Protein AF-0000000074208692 (afdb_homodimer)

Nearest PDB structures (foldseek):
  6hmj-assembly1_B  TM=7.269E-01  e=2.458E-13  Nakamurella multipartita DSM 44233
  6hmj-assembly2_D  TM=7.410E-01  e=3.599E-13  Nakamurella multipartita DSM 44233
  6hmj-assembly1_A  TM=5.366E-01  e=3.431E-14  Nakamurella multipartita DSM 44233
  3h9w-assembly1_A-2  TM=8.729E-01  e=3.778E-08  Marinobacter nauticus VT8
  5j7e-assembly5_E  TM=7.765E-01  e=4.028E-04  Homo sapiens

Radius of gyration: 30.33 Å; Cα contacts (8 Å, |Δi|>4): 843; chains: 2; bounding box: 46×91×66 Å

Structure (mmCIF, N/CA/C/O backbone):
data_AF-0000000074208692-model_v1
#
loop_
_entity.id
_entity.type
_entity.pdbx_description
1 polymer 'ANTAR domain-containing protein'
#
loop_
_atom_site.group_PDB
_atom_site.id
_atom_site.type_symbol
_atom_site.label_atom_id
_atom_site.label_alt_id
_atom_site.label_comp_id
_atom_site.label_asym_id
_atom_site.label_entity_id
_atom_site.label_seq_id
_atom_site.pdbx_PDB_ins_code
_atom_site.Cartn_x
_atom_site.Cartn_y
_atom_site.Cartn_z
_atom_site.occupancy
_atom_site.B_iso_or_equiv
_atom_site.auth_seq_id
_atom_site.auth_comp_id
_atom_site.auth_asym_id
_atom_site.auth_atom_id
_atom_site.pdbx_PDB_model_num
ATOM 1 N N . MET A 1 1 ? -17.688 -12.031 -26.047 1 41.47 1 MET A N 1
ATOM 2 C CA . MET A 1 1 ? -17.359 -13.227 -25.266 1 41.47 1 MET A CA 1
ATOM 3 C C . MET A 1 1 ? -15.945 -13.141 -24.703 1 41.47 1 MET A C 1
ATOM 5 O O . MET A 1 1 ? -15.719 -13.438 -23.531 1 41.47 1 MET A O 1
ATOM 9 N N . GLU A 1 2 ? -14.852 -12.812 -25.594 1 57.53 2 GLU A N 1
ATOM 10 C CA . GLU A 1 2 ? -13.422 -12.562 -25.422 1 57.53 2 GLU A CA 1
ATOM 11 C C . GLU A 1 2 ? -13.172 -11.391 -24.484 1 57.53 2 GLU A C 1
ATOM 13 O O . GLU A 1 2 ? -12.242 -11.422 -23.672 1 57.53 2 GLU A O 1
ATOM 18 N N . SER A 1 3 ? -14.359 -10.883 -24.359 1 72.44 3 SER A N 1
ATOM 19 C CA . SER A 1 3 ? -14.242 -9.562 -23.75 1 72.44 3 SER A CA 1
ATOM 20 C C . SER A 1 3 ? -14.375 -9.648 -22.219 1 72.44 3 SER A C 1
ATOM 22 O O . SER A 1 3 ? -13.68 -8.938 -21.5 1 72.44 3 SER A O 1
ATOM 24 N N . LYS A 1 4 ? -15.109 -10.711 -21.828 1 78.5 4 LYS A N 1
ATOM 25 C CA . LYS A 1 4 ? -15.359 -10.75 -20.391 1 78.5 4 LYS A CA 1
ATOM 26 C C . LYS A 1 4 ? -14.148 -11.297 -19.625 1 78.5 4 LYS A C 1
ATOM 28 O O . LYS A 1 4 ? -13.867 -10.867 -18.516 1 78.5 4 LYS A O 1
ATOM 33 N N . ILE A 1 5 ? -13.508 -12.156 -20.297 1 82.19 5 ILE A N 1
ATOM 34 C CA . ILE A 1 5 ? -12.305 -12.711 -19.688 1 82.19 5 ILE A CA 1
ATOM 35 C C . ILE A 1 5 ? -11.258 -11.609 -19.516 1 82.19 5 ILE A C 1
ATOM 37 O O . ILE A 1 5 ? -10.594 -11.539 -18.484 1 82.19 5 ILE A O 1
ATOM 41 N N . GLU A 1 6 ? -11.219 -10.812 -20.516 1 81.5 6 GLU A N 1
ATOM 42 C CA . GLU A 1 6 ? -10.297 -9.68 -20.438 1 81.5 6 GLU A CA 1
ATOM 43 C C . GLU A 1 6 ? -10.641 -8.75 -19.281 1 81.5 6 GLU A C 1
ATOM 45 O O . GLU A 1 6 ? -9.758 -8.281 -18.562 1 81.5 6 GLU A O 1
ATOM 50 N N . GLU A 1 7 ? -11.867 -8.555 -19.141 1 82.12 7 GLU A N 1
ATOM 51 C CA . GLU A 1 7 ? -12.328 -7.691 -18.062 1 82.12 7 GLU A CA 1
ATOM 52 C C . GLU A 1 7 ? -12.016 -8.297 -16.703 1 82.12 7 GLU A C 1
ATOM 54 O O . GLU A 1 7 ? -11.68 -7.578 -15.758 1 82.12 7 GLU A O 1
ATOM 59 N N . ALA A 1 8 ? -12.094 -9.539 -16.562 1 83.44 8 ALA A N 1
ATOM 60 C CA . ALA A 1 8 ? -11.883 -10.234 -15.297 1 83.44 8 ALA A CA 1
ATOM 61 C C . ALA A 1 8 ? -10.406 -10.234 -14.906 1 83.44 8 ALA A C 1
ATOM 63 O O . ALA A 1 8 ? -10.07 -10.102 -13.734 1 83.44 8 ALA A O 1
ATOM 64 N N . LEU A 1 9 ? -9.609 -10.32 -15.914 1 83.44 9 LEU A N 1
ATOM 65 C CA . LEU A 1 9 ? -8.18 -10.484 -15.664 1 83.44 9 LEU A CA 1
ATOM 66 C C . LEU A 1 9 ? -7.469 -9.133 -15.695 1 83.44 9 LEU A C 1
ATOM 68 O O . LEU A 1 9 ? -6.414 -8.969 -15.078 1 83.44 9 LEU A O 1
ATOM 72 N N . ASP A 1 10 ? -8.125 -8.172 -16.438 1 78.62 10 ASP A N 1
ATOM 73 C CA . ASP A 1 10 ? -7.547 -6.844 -16.594 1 78.62 10 ASP A CA 1
ATOM 74 C C . ASP A 1 10 ? -8.148 -5.863 -15.594 1 78.62 10 ASP A C 1
ATOM 76 O O . ASP A 1 10 ? -8.922 -6.258 -14.719 1 78.62 10 ASP A O 1
ATOM 80 N N . GLY A 1 11 ? -7.754 -4.477 -15.648 1 69.06 11 GLY A N 1
ATOM 81 C CA . GLY A 1 11 ? -8.398 -3.404 -14.914 1 69.06 11 GLY A CA 1
ATOM 82 C C . GLY A 1 11 ? -7.574 -2.898 -13.742 1 69.06 11 GLY A C 1
ATOM 83 O O . GLY A 1 11 ? -7.891 -1.861 -13.156 1 69.06 11 GLY A O 1
ATOM 84 N N . GLY A 1 12 ? -6.547 -3.516 -13.539 1 76.5 12 GLY A N 1
ATOM 85 C CA . GLY A 1 12 ? -5.648 -3.01 -12.508 1 76.5 12 GLY A CA 1
ATOM 86 C C . GLY A 1 12 ? -4.219 -2.861 -12.984 1 76.5 12 GLY A C 1
ATOM 87 O O . GLY A 1 12 ? -3.973 -2.66 -14.18 1 76.5 12 GLY A O 1
ATOM 88 N N . GLU A 1 13 ? -3.42 -2.633 -12.125 1 83.19 13 GLU A N 1
ATOM 89 C CA . GLU A 1 13 ? -2 -2.582 -12.461 1 83.19 13 GLU A CA 1
ATOM 90 C C . GLU A 1 13 ? -1.49 -3.945 -12.922 1 83.19 13 GLU A C 1
ATOM 92 O O . GLU A 1 13 ? -2.033 -4.98 -12.531 1 83.19 13 GLU A O 1
ATOM 97 N N . MET A 1 14 ? -0.61 -3.885 -13.82 1 87.12 14 MET A N 1
ATOM 98 C CA . MET A 1 14 ? 0.033 -5.102 -14.312 1 87.12 14 MET A CA 1
ATOM 99 C C . MET A 1 14 ? 1.479 -5.184 -13.836 1 87.12 14 MET A C 1
ATOM 101 O O . MET A 1 14 ? 2.404 -4.879 -14.594 1 87.12 14 MET A O 1
ATOM 105 N N . PRO A 1 15 ? 1.594 -5.723 -12.672 1 93.25 15 PRO A N 1
ATOM 106 C CA . PRO A 1 15 ? 2.957 -5.773 -12.133 1 93.25 15 PRO A CA 1
ATOM 107 C C . PRO A 1 15 ? 3.836 -6.793 -12.859 1 93.25 15 PRO A C 1
ATOM 109 O O . PRO A 1 15 ? 3.326 -7.773 -13.406 1 93.25 15 PRO A O 1
ATOM 112 N N . PRO A 1 16 ? 5.141 -6.492 -12.914 1 95.12 16 PRO A N 1
ATOM 113 C CA . PRO A 1 16 ? 6.055 -7.523 -13.414 1 95.12 16 PRO A CA 1
ATOM 114 C C . PRO A 1 16 ? 5.914 -8.844 -12.664 1 95.12 16 PRO A C 1
ATOM 116 O O . PRO A 1 16 ? 5.723 -8.852 -11.445 1 95.12 16 PRO A O 1
ATOM 119 N N . VAL A 1 17 ? 5.98 -9.922 -13.391 1 97.38 17 VAL A N 1
ATOM 120 C CA . VAL A 1 17 ? 5.848 -11.25 -12.805 1 97.38 17 VAL A CA 1
ATOM 121 C C . VAL A 1 17 ? 6.891 -12.188 -13.414 1 97.38 17 VAL A C 1
ATOM 123 O O . VAL A 1 17 ? 7.172 -12.117 -14.609 1 97.38 17 VAL A O 1
ATOM 126 N N . GLY A 1 18 ? 7.523 -12.922 -12.586 1 97.56 18 GLY A N 1
ATOM 127 C CA . GLY A 1 18 ? 8.461 -13.953 -13.008 1 97.56 18 GLY A CA 1
ATOM 128 C C . GLY A 1 18 ? 8.156 -15.312 -12.406 1 97.56 18 GLY A C 1
ATOM 129 O O . GLY A 1 18 ? 7.391 -15.422 -11.445 1 97.56 18 GLY A O 1
ATOM 130 N N . ARG A 1 19 ? 8.75 -16.344 -12.992 1 97.38 19 ARG A N 1
ATOM 131 C CA . ARG A 1 19 ? 8.602 -17.719 -12.523 1 97.38 19 ARG A CA 1
ATOM 132 C C . ARG A 1 19 ? 9.867 -18.203 -11.828 1 97.38 19 ARG A C 1
ATOM 134 O O . ARG A 1 19 ? 10.969 -17.75 -12.148 1 97.38 19 ARG A O 1
ATOM 141 N N . TYR A 1 20 ? 9.625 -19.078 -10.914 1 97.12 20 TYR A N 1
ATOM 142 C CA . TYR A 1 20 ? 10.766 -19.719 -10.273 1 97.12 20 TYR A CA 1
ATOM 143 C C . TYR A 1 20 ? 10.516 -21.203 -10.062 1 97.12 20 TYR A C 1
ATOM 145 O O . TYR A 1 20 ? 9.367 -21.656 -10.062 1 97.12 20 TYR A O 1
ATOM 153 N N . ARG A 1 21 ? 11.539 -21.938 -10.016 1 96.31 21 ARG A N 1
ATOM 154 C CA . ARG A 1 21 ? 11.555 -23.344 -9.617 1 96.31 21 ARG A CA 1
ATOM 155 C C . ARG A 1 21 ? 12.688 -23.609 -8.625 1 96.31 21 ARG A C 1
ATOM 157 O O . ARG A 1 21 ? 13.836 -23.234 -8.867 1 96.31 21 ARG A O 1
ATOM 164 N N . LEU A 1 22 ? 12.312 -24.156 -7.496 1 94.5 22 LEU A N 1
ATOM 165 C CA . LEU A 1 22 ? 13.273 -24.453 -6.438 1 94.5 22 LEU A CA 1
ATOM 166 C C . LEU A 1 22 ? 13.375 -25.953 -6.203 1 94.5 22 LEU A C 1
ATOM 168 O O . LEU A 1 22 ? 12.375 -26.594 -5.891 1 94.5 22 LEU A O 1
ATOM 172 N N . ASP A 1 23 ? 14.5 -26.453 -6.422 1 91.56 23 ASP A N 1
ATOM 173 C CA . ASP A 1 23 ? 14.789 -27.828 -6.004 1 91.56 23 ASP A CA 1
ATOM 174 C C . ASP A 1 23 ? 15.102 -27.891 -4.512 1 91.56 23 ASP A C 1
ATOM 176 O O . ASP A 1 23 ? 16.094 -27.312 -4.051 1 91.56 23 ASP A O 1
ATOM 180 N N . LEU A 1 24 ? 14.273 -28.562 -3.748 1 87.56 24 LEU A N 1
ATOM 181 C CA . LEU A 1 24 ? 14.375 -28.547 -2.293 1 87.56 24 LEU A CA 1
ATOM 182 C C . LEU A 1 24 ? 15.57 -29.359 -1.82 1 87.56 24 LEU A C 1
ATOM 184 O O . LEU A 1 24 ? 16.094 -29.125 -0.732 1 87.56 24 LEU A O 1
ATOM 188 N N . LEU A 1 25 ? 15.945 -30.328 -2.646 1 84.5 25 LEU A N 1
ATOM 189 C CA . LEU A 1 25 ? 17.062 -31.172 -2.262 1 84.5 25 LEU A CA 1
ATOM 190 C C . LEU A 1 25 ? 18.391 -30.438 -2.436 1 84.5 25 LEU A C 1
ATOM 192 O O . LEU A 1 25 ? 19.25 -30.469 -1.547 1 84.5 25 LEU A O 1
ATOM 196 N N . THR A 1 26 ? 18.531 -29.75 -3.545 1 86 26 THR A N 1
ATOM 197 C CA . THR A 1 26 ? 19.797 -29.078 -3.84 1 86 26 THR A CA 1
ATOM 198 C C . THR A 1 26 ? 19.734 -27.609 -3.451 1 86 26 THR A C 1
ATOM 200 O O . THR A 1 26 ? 20.75 -26.922 -3.439 1 86 26 THR A O 1
ATOM 203 N N . GLU A 1 27 ? 18.562 -27.047 -3.162 1 87.31 27 GLU A N 1
ATOM 204 C CA . GLU A 1 27 ? 18.312 -25.641 -2.832 1 87.31 27 GLU A CA 1
ATOM 205 C C . GLU A 1 27 ? 18.766 -24.734 -3.965 1 87.31 27 GLU A C 1
ATOM 207 O O . GLU A 1 27 ? 19.312 -23.656 -3.721 1 87.31 27 GLU A O 1
ATOM 212 N N . THR A 1 28 ? 18.672 -25.203 -5.113 1 89.94 28 THR A N 1
ATOM 213 C CA . THR A 1 28 ? 18.984 -24.406 -6.297 1 89.94 28 THR A CA 1
ATOM 214 C C . THR A 1 28 ? 17.703 -23.891 -6.945 1 89.94 28 THR A C 1
ATOM 216 O O . THR A 1 28 ? 16.68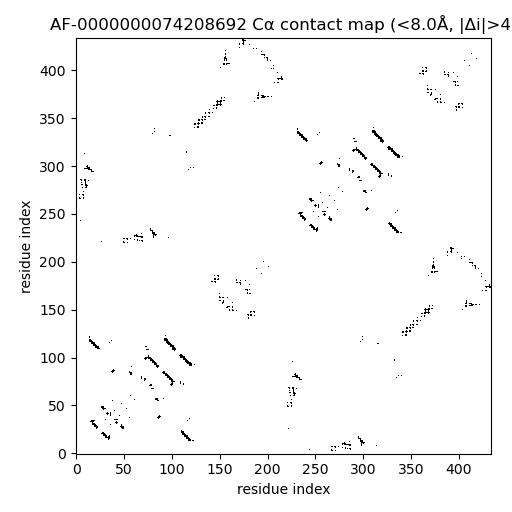8 -24.594 -7 1 89.94 28 THR A O 1
ATOM 219 N N . TRP A 1 29 ? 17.844 -22.672 -7.402 1 95.19 29 TRP A N 1
ATOM 220 C CA . TRP A 1 29 ? 16.703 -21.984 -8 1 95.19 29 TRP A CA 1
ATOM 221 C C . TRP A 1 29 ? 16.891 -21.828 -9.5 1 95.19 29 TRP A C 1
ATOM 223 O O . TRP A 1 29 ? 18.016 -21.625 -9.977 1 95.19 29 TRP A O 1
ATOM 233 N N . SER A 1 30 ? 15.875 -21.984 -10.219 1 96.88 30 SER A N 1
ATOM 234 C CA . SER A 1 30 ? 15.758 -21.5 -11.586 1 96.88 30 SER A CA 1
ATOM 235 C C . SER A 1 30 ? 14.852 -20.266 -11.656 1 96.88 30 SER A C 1
ATOM 237 O O . SER A 1 30 ? 13.742 -20.281 -11.109 1 96.88 30 SER A O 1
ATOM 239 N N . TRP A 1 31 ? 15.375 -19.297 -12.289 1 97.19 31 TRP A N 1
ATOM 240 C CA . TRP A 1 31 ? 14.648 -18.031 -12.398 1 97.19 31 TRP A CA 1
ATOM 241 C C . TRP A 1 31 ? 14.328 -17.719 -13.859 1 97.19 31 TRP A C 1
ATOM 243 O O . TRP A 1 31 ? 15.164 -17.938 -14.742 1 97.19 31 TRP A O 1
ATOM 253 N N . SER A 1 32 ? 13.109 -17.234 -14.07 1 97.06 32 SER A N 1
ATOM 254 C CA . SER A 1 32 ? 12.875 -16.578 -15.352 1 97.06 32 SER A CA 1
ATOM 255 C C . SER A 1 32 ? 13.641 -15.258 -15.438 1 97.06 32 SER A C 1
ATOM 257 O O . SER A 1 32 ? 14.172 -14.773 -14.43 1 97.06 32 SER A O 1
ATOM 259 N N . ARG A 1 33 ? 13.68 -14.688 -16.609 1 96.38 33 ARG A N 1
ATOM 260 C CA . ARG A 1 33 ? 14.375 -13.43 -16.844 1 96.38 33 ARG A CA 1
ATOM 261 C C . ARG A 1 33 ? 13.875 -12.336 -15.898 1 96.38 33 ARG A C 1
ATOM 263 O O . ARG A 1 33 ? 14.664 -11.555 -15.375 1 96.38 33 ARG A O 1
ATOM 270 N N . GLU A 1 34 ? 12.641 -12.336 -15.641 1 96.69 34 GLU A N 1
ATOM 271 C CA . GLU A 1 34 ? 11.992 -11.281 -14.867 1 96.69 34 GLU A CA 1
ATOM 272 C C . GLU A 1 34 ? 12.477 -11.289 -13.414 1 96.69 34 GLU A C 1
ATOM 274 O O . GLU A 1 34 ? 12.594 -10.234 -12.797 1 96.69 34 GLU A O 1
ATOM 279 N N . VAL A 1 35 ? 12.727 -12.492 -12.867 1 97.62 35 VAL A N 1
ATOM 280 C CA . VAL A 1 35 ? 13.141 -12.578 -11.469 1 97.62 35 VAL A CA 1
ATOM 281 C C . VAL A 1 35 ? 14.547 -12 -11.312 1 97.62 35 VAL A C 1
ATOM 283 O O . VAL A 1 35 ? 14.844 -11.328 -10.32 1 97.62 35 VAL A O 1
ATOM 286 N N . TYR A 1 36 ? 15.367 -12.227 -12.328 1 97.5 36 TYR A N 1
ATOM 287 C CA . TYR A 1 36 ? 16.688 -11.586 -12.32 1 97.5 36 TYR A CA 1
ATOM 288 C C . TYR A 1 36 ? 16.547 -10.07 -12.273 1 97.5 36 TYR A C 1
ATOM 290 O O . TYR A 1 36 ? 17.156 -9.414 -11.414 1 97.5 36 TYR A O 1
ATOM 298 N N . VAL A 1 37 ? 15.773 -9.57 -13.086 1 97.25 37 VAL A N 1
ATOM 299 C CA . VAL A 1 37 ? 15.602 -8.133 -13.25 1 97.25 37 VAL A CA 1
ATOM 300 C C . VAL A 1 37 ? 15.039 -7.531 -11.961 1 97.25 37 VAL A C 1
ATOM 302 O O . VAL A 1 37 ? 15.477 -6.461 -11.531 1 97.25 37 VAL A O 1
ATOM 305 N N . MET A 1 38 ? 14.117 -8.203 -11.312 1 97.12 38 MET A N 1
ATOM 306 C CA . MET A 1 38 ? 13.516 -7.738 -10.062 1 97.12 38 MET A CA 1
ATOM 307 C C . MET A 1 38 ? 14.578 -7.566 -8.984 1 97.12 38 MET A C 1
ATOM 309 O O . MET A 1 38 ? 14.445 -6.703 -8.117 1 97.12 38 MET A O 1
ATOM 313 N N . HIS A 1 39 ? 15.555 -8.391 -8.992 1 97.25 39 HIS A N 1
ATOM 314 C CA . HIS A 1 39 ? 16.594 -8.344 -7.965 1 97.25 39 HIS A CA 1
ATOM 315 C C . HIS A 1 39 ? 17.75 -7.453 -8.391 1 97.25 39 HIS A C 1
ATOM 317 O O . HIS A 1 39 ? 18.719 -7.301 -7.652 1 97.25 39 HIS A O 1
ATOM 323 N N . GLY A 1 40 ? 17.641 -6.922 -9.688 1 96.88 40 GLY A N 1
ATOM 324 C CA . GLY A 1 40 ? 18.641 -5.977 -10.172 1 96.88 40 GLY A CA 1
ATOM 325 C C . GLY A 1 40 ? 19.75 -6.629 -10.969 1 96.88 40 GLY A C 1
ATOM 326 O O . GLY A 1 40 ? 20.812 -6.039 -11.164 1 96.88 40 GLY A O 1
ATOM 327 N N . PHE A 1 41 ? 19.531 -7.852 -11.406 1 97 41 PHE A N 1
ATOM 328 C CA . PHE A 1 41 ? 20.531 -8.578 -12.164 1 97 41 PHE A CA 1
ATOM 329 C C . PHE A 1 41 ? 20.156 -8.648 -13.641 1 97 41 PHE A C 1
ATOM 331 O O . PHE A 1 41 ? 18.969 -8.633 -13.977 1 97 41 PHE A O 1
ATOM 338 N N . GLU A 1 42 ? 21.125 -8.766 -14.477 1 96.5 42 GLU A N 1
ATOM 339 C CA . GLU A 1 42 ? 20.875 -9.234 -15.836 1 96.5 42 GLU A CA 1
ATOM 340 C C . GLU A 1 42 ? 20.578 -10.727 -15.859 1 96.5 42 GLU A C 1
ATOM 342 O O . GLU A 1 42 ? 21.125 -11.492 -15.055 1 96.5 42 GLU A O 1
ATOM 347 N N . PRO A 1 43 ? 19.766 -11.125 -16.828 1 96.19 43 PRO A N 1
ATOM 348 C CA . PRO A 1 43 ? 19.484 -12.555 -16.906 1 96.19 43 PRO A CA 1
ATOM 349 C C . PRO A 1 43 ? 20.734 -13.406 -17.047 1 96.19 43 PRO A C 1
ATOM 351 O O . PRO A 1 43 ? 21.578 -13.156 -17.922 1 96.19 43 PRO A O 1
ATOM 354 N N . GLY A 1 44 ? 20.891 -14.289 -16.188 1 95.06 44 GLY A N 1
ATOM 355 C CA . GLY A 1 44 ? 22.016 -15.211 -16.25 1 95.06 44 GLY A CA 1
ATOM 356 C C . GLY A 1 44 ? 23.266 -14.68 -15.562 1 95.06 44 GLY A C 1
ATOM 357 O O . GLY A 1 44 ? 24.281 -15.367 -15.5 1 95.06 44 GLY A O 1
ATOM 358 N N . GLU A 1 45 ? 23.203 -13.594 -14.977 1 95.69 45 GLU A N 1
ATOM 359 C CA . GLU A 1 45 ? 24.359 -12.93 -14.375 1 95.69 45 GLU A CA 1
ATOM 360 C C . GLU A 1 45 ? 24.812 -13.664 -13.109 1 95.69 45 GLU A C 1
ATOM 362 O O . GLU A 1 45 ? 26 -13.68 -12.789 1 95.69 45 GLU A O 1
ATOM 367 N N . VAL A 1 46 ? 23.891 -14.273 -12.398 1 95.25 46 VAL A N 1
ATOM 368 C CA . VAL A 1 46 ? 24.203 -14.977 -11.156 1 95.25 46 VAL A CA 1
ATOM 369 C C . VAL A 1 46 ? 23.531 -16.344 -11.148 1 95.25 46 VAL A C 1
ATOM 371 O O . VAL A 1 46 ? 22.609 -16.594 -11.938 1 95.25 46 VAL A O 1
ATOM 374 N N . VAL A 1 47 ? 24.031 -17.188 -10.289 1 94.69 47 VAL A N 1
ATOM 375 C CA . VAL A 1 47 ? 23.344 -18.453 -10.008 1 94.69 47 VAL A CA 1
ATOM 376 C C . VAL A 1 47 ? 22.391 -18.281 -8.836 1 94.69 47 VAL A C 1
ATOM 378 O O . VAL A 1 47 ? 22.828 -18.016 -7.707 1 94.69 47 VAL A O 1
ATOM 381 N N . PRO A 1 48 ? 21.125 -18.344 -9.086 1 94.88 48 PRO A N 1
ATOM 382 C CA . PRO A 1 48 ? 20.172 -18.156 -7.988 1 94.88 48 PRO A CA 1
ATOM 383 C C . PRO A 1 48 ? 20.281 -19.266 -6.93 1 94.88 48 PRO A C 1
ATOM 385 O O . PRO A 1 48 ? 20.297 -20.453 -7.262 1 94.88 48 PRO A O 1
ATOM 388 N N . THR A 1 49 ? 20.375 -18.828 -5.633 1 92.75 49 THR A N 1
ATOM 389 C CA . THR A 1 49 ? 20.391 -19.719 -4.477 1 92.75 49 THR A CA 1
ATOM 390 C C . THR A 1 49 ? 19.484 -19.172 -3.365 1 92.75 49 THR A C 1
ATOM 392 O O . THR A 1 49 ? 19.078 -18.016 -3.406 1 92.75 49 THR A O 1
ATOM 395 N N . THR A 1 50 ? 19.234 -20.094 -2.422 1 91 50 THR A N 1
ATOM 396 C CA . THR A 1 50 ? 18.469 -19.641 -1.257 1 91 50 THR A CA 1
ATOM 397 C C . THR A 1 50 ? 19.234 -18.562 -0.498 1 91 50 THR A C 1
ATOM 399 O O . THR A 1 50 ? 18.625 -17.594 -0.029 1 91 50 THR A O 1
ATOM 402 N N . GLY A 1 51 ? 20.453 -18.75 -0.346 1 89.62 51 GLY A N 1
ATOM 403 C CA . GLY A 1 51 ? 21.281 -17.719 0.288 1 89.62 51 GLY A CA 1
ATOM 404 C C . GLY A 1 51 ? 21.188 -16.375 -0.394 1 89.62 51 GLY A C 1
ATOM 405 O O . GLY A 1 51 ? 21.094 -15.336 0.273 1 89.62 51 GLY A O 1
ATOM 406 N N . LEU A 1 52 ? 21.219 -16.344 -1.702 1 92.12 52 LEU A N 1
ATOM 407 C CA . LEU A 1 52 ? 21.094 -15.102 -2.463 1 92.12 52 LEU A CA 1
ATOM 408 C C . LEU A 1 52 ? 19.75 -14.438 -2.207 1 92.12 52 LEU A C 1
ATOM 410 O O . LEU A 1 52 ? 19.672 -13.219 -2.039 1 92.12 52 LEU A O 1
ATOM 414 N N . MET A 1 53 ? 18.734 -15.266 -2.189 1 92.38 53 MET A N 1
ATOM 415 C CA . MET A 1 53 ? 17.391 -14.758 -1.899 1 92.38 53 MET A CA 1
ATOM 416 C C . MET A 1 53 ? 17.359 -14.078 -0.535 1 92.38 53 MET A C 1
ATOM 418 O O . MET A 1 53 ? 16.828 -12.977 -0.402 1 92.38 53 MET A O 1
ATOM 422 N N . VAL A 1 54 ? 17.938 -14.703 0.428 1 90.88 54 VAL A N 1
ATOM 423 C CA . VAL A 1 54 ? 17.922 -14.195 1.797 1 90.88 54 VAL A CA 1
ATOM 424 C C . VAL A 1 54 ? 18.75 -12.914 1.882 1 90.88 54 VAL A C 1
ATOM 426 O O . VAL A 1 54 ? 18.375 -11.969 2.582 1 90.88 54 VAL A O 1
ATOM 429 N N . SER A 1 55 ? 19.781 -12.82 1.204 1 93.06 55 SER A N 1
ATOM 430 C CA . SER A 1 55 ? 20.688 -11.672 1.257 1 93.06 55 SER A CA 1
ATOM 431 C C . SER A 1 55 ? 20 -10.414 0.739 1 93.06 55 SER A C 1
ATOM 433 O O . SER A 1 55 ? 20.391 -9.297 1.087 1 93.06 55 SER A O 1
ATOM 435 N N . HIS A 1 56 ? 19.016 -10.562 -0.1 1 94.75 56 HIS A N 1
ATOM 436 C CA . HIS A 1 56 ? 18.312 -9.414 -0.668 1 94.75 56 HIS A CA 1
ATOM 437 C C . HIS A 1 56 ? 17.109 -9.039 0.175 1 94.75 56 HIS A C 1
ATOM 439 O O . HIS A 1 56 ? 16.484 -8 -0.054 1 94.75 56 HIS A O 1
ATOM 445 N N . LYS A 1 57 ? 16.75 -9.875 1.149 1 93.56 57 LYS A N 1
ATOM 446 C CA . LYS A 1 57 ? 15.602 -9.562 1.998 1 93.56 57 LYS A CA 1
ATOM 447 C C . LYS A 1 57 ? 15.852 -8.289 2.807 1 93.56 57 LYS A C 1
ATOM 449 O O . LYS A 1 57 ? 16.953 -8.07 3.301 1 93.56 57 LYS A O 1
ATOM 454 N N . HIS A 1 58 ? 14.852 -7.469 2.928 1 92 58 HIS A N 1
ATOM 455 C CA . HIS A 1 58 ? 14.961 -6.281 3.766 1 92 58 HIS A CA 1
ATOM 456 C C . HIS A 1 58 ? 15.266 -6.652 5.215 1 92 58 HIS A C 1
ATOM 458 O O . HIS A 1 58 ? 14.648 -7.574 5.762 1 92 58 HIS A O 1
ATOM 464 N N . PRO A 1 59 ? 16.094 -5.934 5.863 1 89.12 59 PRO A N 1
ATOM 465 C CA . PRO A 1 59 ? 16.5 -6.273 7.23 1 89.12 59 PRO A CA 1
ATOM 466 C C . PRO A 1 59 ? 15.32 -6.352 8.195 1 89.12 59 PRO A C 1
ATOM 468 O O . PRO A 1 59 ? 15.297 -7.211 9.086 1 89.12 59 PRO A O 1
ATOM 471 N N . ASP A 1 60 ? 14.305 -5.559 8.047 1 82.38 60 ASP A N 1
ATOM 472 C CA . ASP A 1 60 ? 13.156 -5.516 8.945 1 82.38 60 ASP A CA 1
ATOM 473 C C . ASP A 1 60 ? 12.242 -6.719 8.719 1 82.38 60 ASP A C 1
ATOM 475 O O . ASP A 1 60 ? 11.328 -6.965 9.508 1 82.38 60 ASP A O 1
ATOM 479 N N . ASP A 1 61 ? 12.461 -7.477 7.645 1 84.69 61 ASP A N 1
ATOM 480 C CA . ASP A 1 61 ? 11.586 -8.594 7.312 1 84.69 61 ASP A CA 1
ATOM 481 C C . ASP A 1 61 ? 12.266 -9.93 7.582 1 84.69 61 ASP A C 1
ATOM 483 O O . ASP A 1 61 ? 11.734 -10.992 7.242 1 84.69 61 ASP A O 1
ATOM 487 N N . LEU A 1 62 ? 13.477 -10 8.148 1 80.5 62 LEU A N 1
ATOM 488 C CA . LEU A 1 62 ? 14.227 -11.219 8.422 1 80.5 62 LEU A CA 1
ATOM 489 C C . LEU A 1 62 ? 13.672 -11.93 9.656 1 80.5 62 LEU A C 1
ATOM 491 O O . LEU A 1 62 ? 13.875 -13.133 9.828 1 80.5 62 LEU A O 1
ATOM 495 N N . GLY A 1 63 ? 12.914 -11.367 10.477 1 64.31 63 GLY A N 1
ATOM 496 C CA . GLY A 1 63 ? 12.578 -11.867 11.797 1 64.31 63 GLY A CA 1
ATOM 497 C C . GLY A 1 63 ? 11.531 -12.961 11.781 1 64.31 63 GLY A C 1
ATOM 498 O O . GLY A 1 63 ? 11.719 -14.023 12.375 1 64.31 63 GLY A O 1
ATOM 499 N N . ASN A 1 64 ? 10.406 -12.812 11.422 1 60.31 64 ASN A N 1
ATOM 500 C CA . ASN A 1 64 ? 9.281 -13.672 11.773 1 60.31 64 ASN A CA 1
ATOM 501 C C . ASN A 1 64 ? 9.25 -14.93 10.906 1 60.31 64 ASN A C 1
ATOM 503 O O . ASN A 1 64 ? 8.469 -15.008 9.953 1 60.31 64 ASN A O 1
ATOM 507 N N . ILE A 1 65 ? 10.266 -15.828 11.281 1 65.38 65 ILE A N 1
ATOM 508 C CA . ILE A 1 65 ? 10.266 -17.109 10.578 1 65.38 65 ILE A CA 1
ATOM 509 C C . ILE A 1 65 ? 9.578 -18.172 11.43 1 65.38 65 ILE A C 1
ATOM 511 O O . ILE A 1 65 ? 10.023 -18.469 12.547 1 65.38 65 ILE A O 1
ATOM 515 N N . ASP A 1 66 ? 8.32 -18.5 11.156 1 66.25 66 ASP A N 1
ATOM 516 C CA . ASP A 1 66 ? 7.641 -19.516 11.945 1 66.25 66 ASP A CA 1
ATOM 517 C C . ASP A 1 66 ? 7.539 -20.828 11.18 1 66.25 66 ASP A C 1
ATOM 519 O O . ASP A 1 66 ? 7.023 -21.828 11.695 1 66.25 66 ASP A O 1
ATOM 523 N N . GLY A 1 67 ? 8.125 -20.922 10.055 1 74.25 67 GLY A N 1
ATOM 524 C CA . GLY A 1 67 ? 8.172 -22.156 9.289 1 74.25 67 GLY A CA 1
ATOM 525 C C . GLY A 1 67 ? 6.855 -22.5 8.625 1 74.25 67 GLY A C 1
ATOM 526 O O . GLY A 1 67 ? 6.754 -23.5 7.914 1 74.25 67 GLY A O 1
ATOM 527 N N . ALA A 1 68 ? 5.867 -21.75 8.891 1 72.19 68 ALA A N 1
ATOM 528 C CA . ALA A 1 68 ? 4.52 -22.047 8.406 1 72.19 68 ALA A CA 1
ATOM 529 C C . ALA A 1 68 ? 4.488 -22.094 6.879 1 72.19 68 ALA A C 1
ATOM 531 O O . ALA A 1 68 ? 3.857 -22.984 6.297 1 72.19 68 ALA A O 1
ATOM 532 N N . LEU A 1 69 ? 5.203 -21.297 6.254 1 78.81 69 LEU A N 1
ATOM 533 C CA . LEU A 1 69 ? 5.176 -21.25 4.793 1 78.81 69 LEU A CA 1
ATOM 534 C C . LEU A 1 69 ? 5.898 -22.438 4.188 1 78.81 69 LEU A C 1
ATOM 536 O O . LEU A 1 69 ? 5.457 -23 3.178 1 78.81 69 LEU A O 1
ATOM 540 N N . ARG A 1 70 ? 6.879 -22.75 4.859 1 76.25 70 ARG A N 1
ATOM 541 C CA . ARG A 1 70 ? 7.594 -23.938 4.379 1 76.25 70 ARG A CA 1
ATOM 542 C C . ARG A 1 70 ? 6.73 -25.188 4.508 1 76.25 70 ARG A C 1
ATOM 544 O O . ARG A 1 70 ? 6.691 -26.016 3.596 1 76.25 70 ARG A O 1
ATOM 551 N N . ARG A 1 71 ? 6.105 -25.25 5.582 1 80.69 71 ARG A N 1
ATOM 552 C CA . ARG A 1 71 ? 5.242 -26.406 5.801 1 80.69 71 ARG A CA 1
ATOM 553 C C . ARG A 1 71 ? 4.129 -26.469 4.762 1 80.69 71 ARG A C 1
ATOM 555 O O . ARG A 1 71 ? 3.83 -27.531 4.223 1 80.69 71 ARG A O 1
ATOM 562 N N . SER A 1 72 ? 3.58 -25.406 4.523 1 80.75 72 SER A N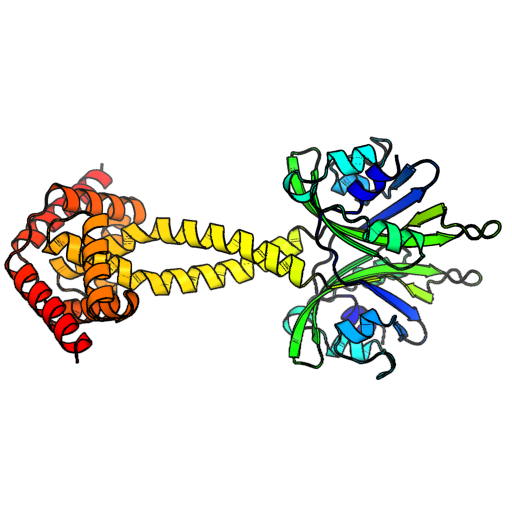 1
ATOM 563 C CA . SER A 1 72 ? 2.543 -25.344 3.5 1 80.75 72 SER A CA 1
ATOM 564 C C . SER A 1 72 ? 3.088 -25.75 2.135 1 80.75 72 SER A C 1
ATOM 566 O O . SER A 1 72 ? 2.461 -26.531 1.415 1 80.75 72 SER A O 1
ATOM 568 N N . ALA A 1 73 ? 4.254 -25.297 1.867 1 78 73 ALA A N 1
ATOM 569 C CA . ALA A 1 73 ? 4.883 -25.594 0.583 1 78 73 ALA A CA 1
ATOM 570 C C . ALA A 1 73 ? 5.215 -27.078 0.463 1 78 73 ALA A C 1
ATOM 572 O O . ALA A 1 73 ? 5.047 -27.672 -0.603 1 78 73 ALA A O 1
ATOM 573 N N . GLU A 1 74 ? 5.535 -27.656 1.572 1 80.06 74 GLU A N 1
ATOM 574 C CA . GLU A 1 74 ? 5.945 -29.062 1.572 1 80.06 74 GLU A CA 1
ATOM 575 C C . GLU A 1 74 ? 4.738 -29.984 1.586 1 80.06 74 GLU A C 1
ATOM 577 O O . GLU A 1 74 ? 4.84 -31.156 1.194 1 80.06 74 GLU A O 1
ATOM 582 N N . SER A 1 75 ? 3.65 -29.453 2.029 1 84.75 75 SER A N 1
ATOM 583 C CA . SER A 1 75 ? 2.445 -30.281 2.045 1 84.75 75 SER A CA 1
ATOM 584 C C . SER A 1 75 ? 1.776 -30.312 0.674 1 84.75 75 SER A C 1
ATOM 586 O O . SER A 1 75 ? 0.842 -31.078 0.449 1 84.75 75 SER A O 1
ATOM 588 N N . GLY A 1 76 ? 2.266 -29.516 -0.223 1 84.88 76 GLY A N 1
ATOM 589 C CA . GLY A 1 76 ? 1.659 -29.438 -1.543 1 84.88 76 GLY A CA 1
ATOM 590 C C . GLY A 1 76 ? 0.583 -28.375 -1.648 1 84.88 76 GLY A C 1
ATOM 591 O O . GLY A 1 76 ? 0.025 -28.156 -2.725 1 84.88 76 GLY A O 1
ATOM 592 N N . GLU A 1 77 ? 0.35 -27.719 -0.59 1 88.81 77 GLU A N 1
ATOM 593 C CA . GLU A 1 77 ? -0.633 -26.641 -0.589 1 88.81 77 GLU A CA 1
ATOM 594 C C . GLU A 1 77 ? -0.037 -25.344 -1.143 1 88.81 77 GLU A C 1
ATOM 596 O O . GLU A 1 77 ? 1.183 -25.172 -1.138 1 88.81 77 GLU A O 1
ATOM 601 N N . ALA A 1 78 ? -0.923 -24.547 -1.67 1 93.69 78 ALA A N 1
ATOM 602 C CA . ALA A 1 78 ? -0.464 -23.234 -2.125 1 93.69 78 ALA A CA 1
ATOM 603 C C . ALA A 1 78 ? 0.007 -22.375 -0.953 1 93.69 78 ALA A C 1
ATOM 605 O O . ALA A 1 78 ? -0.533 -22.484 0.152 1 93.69 78 ALA A O 1
ATOM 606 N N . PHE A 1 79 ? 1.018 -21.656 -1.174 1 92.81 79 PHE A N 1
ATOM 607 C CA . PHE A 1 79 ? 1.509 -20.719 -0.169 1 92.81 79 PHE A CA 1
ATOM 608 C C . PHE A 1 79 ? 1.766 -19.344 -0.784 1 92.81 79 PHE A C 1
ATOM 610 O O . PHE A 1 79 ? 1.89 -19.219 -2.004 1 92.81 79 PHE A O 1
ATOM 617 N N . SER A 1 80 ? 1.779 -18.344 0.058 1 94.69 80 SER A N 1
ATOM 618 C CA . SER A 1 80 ? 2.139 -17 -0.38 1 94.69 80 SER A CA 1
ATOM 619 C C . SER A 1 80 ? 2.812 -16.203 0.742 1 94.69 80 SER A C 1
ATOM 621 O O . SER A 1 80 ? 2.574 -16.469 1.922 1 94.69 80 SER A O 1
ATOM 623 N N . SER A 1 81 ? 3.648 -15.305 0.314 1 92.75 81 SER A N 1
ATOM 624 C CA . SER A 1 81 ? 4.328 -14.383 1.215 1 92.75 81 SER A CA 1
ATOM 625 C C . SER A 1 81 ? 4.551 -13.023 0.55 1 92.75 81 SER A C 1
ATOM 627 O O . SER A 1 81 ? 4.812 -12.953 -0.653 1 92.75 81 SER A O 1
ATOM 629 N N . VAL A 1 82 ? 4.367 -12.023 1.338 1 93.81 82 VAL A N 1
ATOM 630 C CA . VAL A 1 82 ? 4.707 -10.68 0.89 1 93.81 82 VAL A CA 1
ATOM 631 C C . VAL A 1 82 ? 5.844 -10.117 1.743 1 93.81 82 VAL A C 1
ATOM 633 O O . VAL A 1 82 ? 5.75 -10.102 2.973 1 93.81 82 VAL A O 1
ATOM 636 N N . HIS A 1 83 ? 6.906 -9.711 1.152 1 92 83 HIS A N 1
ATOM 637 C CA . HIS A 1 83 ? 8.031 -9.156 1.89 1 92 83 HIS A CA 1
ATOM 638 C C . HIS A 1 83 ? 8.781 -8.117 1.053 1 92 83 HIS A C 1
ATOM 640 O O . HIS A 1 83 ? 8.617 -8.062 -0.167 1 92 83 HIS A O 1
ATOM 646 N N . ARG A 1 84 ? 9.492 -7.328 1.706 1 93.88 84 ARG A N 1
ATOM 647 C CA . ARG A 1 84 ? 10.352 -6.367 1.031 1 93.88 84 ARG A CA 1
ATOM 648 C C . ARG A 1 84 ? 11.719 -6.977 0.724 1 93.88 84 ARG A C 1
ATOM 650 O O . ARG A 1 84 ? 12.203 -7.832 1.468 1 93.88 84 ARG A O 1
ATOM 657 N N . ILE A 1 85 ? 12.344 -6.559 -0.385 1 95.06 85 ILE A N 1
ATOM 658 C CA . ILE A 1 85 ? 13.734 -6.863 -0.699 1 95.06 85 ILE A CA 1
ATOM 659 C C . ILE A 1 85 ? 14.477 -5.582 -1.074 1 95.06 85 ILE A C 1
ATOM 661 O O . ILE A 1 85 ? 13.852 -4.559 -1.353 1 95.06 85 ILE A O 1
ATOM 665 N N . VAL A 1 86 ? 15.742 -5.664 -0.998 1 96.62 86 VAL A N 1
ATOM 666 C CA . VAL A 1 86 ? 16.609 -4.613 -1.525 1 96.62 86 VAL A CA 1
ATOM 667 C C . VAL A 1 86 ? 17.344 -5.121 -2.756 1 96.62 86 VAL A C 1
ATOM 669 O O . VAL A 1 86 ? 18.094 -6.098 -2.678 1 96.62 86 VAL A O 1
ATOM 672 N N . ASP A 1 87 ? 17.109 -4.473 -3.9 1 96.94 87 ASP A N 1
ATOM 673 C CA . ASP A 1 87 ? 17.75 -4.953 -5.117 1 96.94 87 ASP A CA 1
ATOM 674 C C . ASP A 1 87 ? 19.203 -4.496 -5.188 1 96.94 87 ASP A C 1
ATOM 676 O O . ASP A 1 87 ? 19.719 -3.893 -4.242 1 96.94 87 ASP A O 1
ATOM 680 N N . THR A 1 88 ? 19.953 -4.805 -6.246 1 96.44 88 THR A N 1
ATOM 681 C CA . THR A 1 88 ? 21.391 -4.559 -6.332 1 96.44 88 THR A CA 1
ATOM 682 C C . THR A 1 88 ? 21.672 -3.062 -6.43 1 96.44 88 THR A C 1
ATOM 684 O O . THR A 1 88 ? 22.812 -2.625 -6.203 1 96.44 88 THR A O 1
ATOM 687 N N . ARG A 1 89 ? 20.703 -2.238 -6.707 1 94.88 89 ARG A N 1
ATOM 688 C CA . ARG A 1 89 ? 20.859 -0.792 -6.812 1 94.88 89 ARG A CA 1
ATOM 689 C C . ARG A 1 89 ? 20.5 -0.105 -5.504 1 94.88 89 ARG A C 1
ATOM 691 O O . ARG A 1 89 ? 20.469 1.125 -5.426 1 94.88 89 ARG A O 1
ATOM 698 N N . GLY A 1 90 ? 20.094 -0.944 -4.578 1 95.31 90 GLY A N 1
ATOM 699 C CA . GLY A 1 90 ? 19.75 -0.394 -3.277 1 95.31 90 GLY A CA 1
ATOM 700 C C . GLY A 1 90 ? 18.297 0.023 -3.162 1 95.31 90 GLY A C 1
ATOM 701 O O . GLY A 1 90 ? 17.906 0.647 -2.176 1 95.31 90 GLY A O 1
ATOM 702 N N . GLU A 1 91 ? 17.547 -0.278 -4.086 1 94.5 91 GLU A N 1
ATOM 703 C CA . GLU A 1 91 ? 16.141 0.087 -4.078 1 94.5 91 GLU A CA 1
ATOM 704 C C . GLU A 1 91 ? 15.297 -0.982 -3.389 1 94.5 91 GLU A C 1
ATOM 706 O O . GLU A 1 91 ? 15.461 -2.176 -3.648 1 94.5 91 GLU A O 1
ATOM 711 N N . THR A 1 92 ? 14.414 -0.497 -2.473 1 94.31 92 THR A N 1
ATOM 712 C CA . THR A 1 92 ? 13.508 -1.418 -1.792 1 94.31 92 THR A CA 1
ATOM 713 C C . THR A 1 92 ? 12.336 -1.784 -2.693 1 94.31 92 THR A C 1
ATOM 715 O O . THR A 1 92 ? 11.719 -0.909 -3.303 1 94.31 92 THR A O 1
ATOM 718 N N . ARG A 1 93 ? 12.055 -3.016 -2.848 1 95.25 93 ARG A N 1
ATOM 719 C CA . ARG A 1 93 ? 10.922 -3.543 -3.598 1 95.25 93 ARG A CA 1
ATOM 720 C C . ARG A 1 93 ? 10.039 -4.418 -2.713 1 95.25 93 ARG A C 1
ATOM 722 O O . ARG A 1 93 ? 10.516 -5.02 -1.751 1 95.25 93 ARG A O 1
ATOM 729 N N . THR A 1 94 ? 8.789 -4.383 -2.926 1 94.44 94 THR A N 1
ATOM 730 C CA . THR A 1 94 ? 7.848 -5.281 -2.271 1 94.44 94 THR A CA 1
ATOM 731 C C . THR A 1 94 ? 7.438 -6.414 -3.211 1 94.44 94 THR A C 1
ATOM 733 O O . THR A 1 94 ? 6.895 -6.164 -4.289 1 94.44 94 THR A O 1
ATOM 736 N N . LEU A 1 95 ? 7.695 -7.648 -2.85 1 96.5 95 LEU A N 1
ATOM 737 C CA . LEU A 1 95 ? 7.445 -8.797 -3.713 1 96.5 95 LEU A CA 1
ATOM 738 C C . LEU A 1 95 ? 6.426 -9.742 -3.08 1 96.5 95 LEU A C 1
ATOM 740 O O . LEU A 1 95 ? 6.441 -9.953 -1.865 1 96.5 95 LEU A O 1
ATOM 744 N N . VAL A 1 96 ? 5.574 -10.297 -3.904 1 96.56 96 VAL A N 1
ATOM 745 C CA . VAL A 1 96 ? 4.77 -11.461 -3.551 1 96.56 96 VAL A CA 1
ATOM 746 C C . VAL A 1 96 ? 5.434 -12.734 -4.074 1 96.56 96 VAL A C 1
ATOM 748 O O . VAL A 1 96 ? 5.75 -12.828 -5.266 1 96.56 96 VAL A O 1
ATOM 751 N N . ILE A 1 97 ? 5.707 -13.695 -3.232 1 95.62 97 ILE A N 1
ATOM 752 C CA . ILE A 1 97 ? 6.141 -15.023 -3.645 1 95.62 97 ILE A CA 1
ATOM 753 C C . ILE A 1 97 ? 5.012 -16.031 -3.408 1 95.62 97 ILE A C 1
ATOM 755 O O . ILE A 1 97 ? 4.445 -16.094 -2.314 1 95.62 97 ILE A O 1
ATOM 759 N N . THR A 1 98 ? 4.621 -16.688 -4.492 1 96.44 98 THR A N 1
ATOM 760 C CA . THR A 1 98 ? 3.561 -17.688 -4.363 1 96.44 98 THR A CA 1
ATOM 761 C C . THR A 1 98 ? 3.887 -18.938 -5.176 1 96.44 98 THR A C 1
ATOM 763 O O . THR A 1 98 ? 4.723 -18.891 -6.078 1 96.44 98 THR A O 1
ATOM 766 N N . GLY A 1 99 ? 3.246 -20 -4.789 1 95.75 99 GLY A N 1
ATOM 767 C CA . GLY A 1 99 ? 3.465 -21.266 -5.477 1 95.75 99 GLY A CA 1
ATOM 768 C C . GLY A 1 99 ? 2.984 -22.469 -4.684 1 95.75 99 GLY A C 1
ATOM 769 O O . GLY A 1 99 ? 2.129 -22.328 -3.805 1 95.75 99 GLY A O 1
ATOM 770 N N . GLN A 1 100 ? 3.465 -23.641 -5.137 1 93.75 100 GLN A N 1
ATOM 771 C CA . GLN A 1 100 ? 3.127 -24.891 -4.457 1 93.75 100 GLN A CA 1
ATOM 772 C C . GLN A 1 100 ? 4.234 -25.922 -4.625 1 93.75 100 GLN A C 1
ATOM 774 O O . GLN A 1 100 ? 5.129 -25.75 -5.457 1 93.75 100 GLN A O 1
ATOM 779 N N . GLY A 1 101 ? 4.102 -26.938 -3.742 1 92.44 101 GLY A N 1
ATOM 780 C CA . GLY A 1 101 ? 5.031 -28.062 -3.82 1 92.44 101 GLY A CA 1
ATOM 781 C C . GLY A 1 101 ? 4.59 -29.141 -4.789 1 92.44 101 GLY A C 1
ATOM 782 O O . GLY A 1 101 ? 3.391 -29.375 -4.965 1 92.44 101 GLY A O 1
ATOM 783 N N . TYR A 1 102 ? 5.574 -29.734 -5.508 1 91.81 102 TYR A N 1
ATOM 784 C CA . TYR A 1 102 ? 5.312 -30.859 -6.391 1 91.81 102 TYR A CA 1
ATOM 785 C C . TYR A 1 102 ? 6.027 -32.125 -5.895 1 91.81 102 TYR A C 1
ATOM 787 O O . TYR A 1 102 ? 7.195 -32.062 -5.508 1 91.81 102 TYR A O 1
ATOM 795 N N . ARG A 1 103 ? 5.258 -33.156 -5.965 1 90.5 103 ARG A N 1
ATOM 796 C CA . ARG A 1 103 ? 5.738 -34.406 -5.426 1 90.5 103 ARG A CA 1
ATOM 797 C C . ARG A 1 103 ? 6.398 -35.25 -6.508 1 90.5 103 ARG A C 1
ATOM 799 O O . ARG A 1 103 ? 5.953 -35.25 -7.66 1 90.5 103 ARG A O 1
ATOM 806 N N . GLU A 1 104 ? 7.367 -35.875 -5.984 1 87.44 104 GLU A N 1
ATOM 807 C CA . GLU A 1 104 ? 7.969 -36.906 -6.832 1 87.44 104 GLU A CA 1
ATOM 808 C C . GLU A 1 104 ? 7.094 -38.156 -6.891 1 87.44 104 GLU A C 1
ATOM 810 O O . GLU A 1 104 ? 6.605 -38.625 -5.863 1 87.44 104 GLU A O 1
ATOM 815 N N . GLU A 1 105 ? 6.789 -38.625 -8.07 1 86.25 105 GLU A N 1
ATOM 816 C CA . GLU A 1 105 ? 5.887 -39.781 -8.266 1 86.25 105 GLU A CA 1
ATOM 817 C C . GLU A 1 105 ? 6.348 -41 -7.465 1 86.25 105 GLU A C 1
ATOM 819 O O . GLU A 1 105 ? 5.527 -41.719 -6.891 1 86.25 105 GLU A O 1
ATOM 824 N N . GLY A 1 106 ? 7.578 -41.344 -7.367 1 86.19 106 GLY A N 1
ATOM 825 C CA . GLY A 1 106 ? 8.07 -42.531 -6.727 1 86.19 106 GLY A CA 1
ATOM 826 C C . GLY A 1 106 ? 8.062 -42.469 -5.211 1 86.19 106 GLY A C 1
ATOM 827 O O . GLY A 1 106 ? 7.551 -43.375 -4.539 1 86.19 106 GLY A O 1
ATOM 828 N N . THR A 1 107 ? 8.367 -41.438 -4.578 1 85.81 107 THR A N 1
ATOM 829 C CA . THR A 1 107 ? 8.555 -41.344 -3.137 1 85.81 107 THR A CA 1
ATOM 830 C C . THR A 1 107 ? 7.387 -40.594 -2.494 1 85.81 107 THR A C 1
ATOM 832 O O . THR A 1 107 ? 7.168 -40.688 -1.286 1 85.81 107 THR A O 1
ATOM 835 N N . GLY A 1 108 ? 6.629 -39.875 -3.275 1 86.31 108 GLY A N 1
ATOM 836 C CA . GLY A 1 108 ? 5.535 -39.094 -2.746 1 86.31 108 GLY A CA 1
ATOM 837 C C . GLY A 1 108 ? 6.012 -37.875 -1.971 1 86.31 108 GLY A C 1
ATOM 838 O O . GLY A 1 108 ? 5.203 -37.125 -1.401 1 86.31 108 GLY A O 1
ATOM 839 N N . GLU A 1 109 ? 7.285 -37.719 -1.938 1 86.56 109 GLU A N 1
ATOM 840 C CA . GLU A 1 109 ? 7.848 -36.562 -1.219 1 86.56 109 GLU A CA 1
ATOM 841 C C . GLU A 1 109 ? 7.855 -35.312 -2.088 1 86.56 109 GLU A C 1
ATOM 843 O O . GLU A 1 109 ? 8.047 -35.406 -3.303 1 86.56 109 GLU A O 1
ATOM 848 N N . VAL A 1 110 ? 7.59 -34.219 -1.424 1 89.62 110 VAL A N 1
ATOM 849 C CA . VAL A 1 110 ? 7.688 -32.938 -2.135 1 89.62 110 VAL A CA 1
ATOM 850 C C . VAL A 1 110 ? 9.156 -32.594 -2.385 1 89.62 110 VAL A C 1
ATOM 852 O O . VAL A 1 110 ? 9.93 -32.438 -1.44 1 89.62 110 VAL A O 1
ATOM 855 N N . THR A 1 111 ? 9.57 -32.469 -3.646 1 90.81 111 THR A N 1
ATOM 856 C CA . T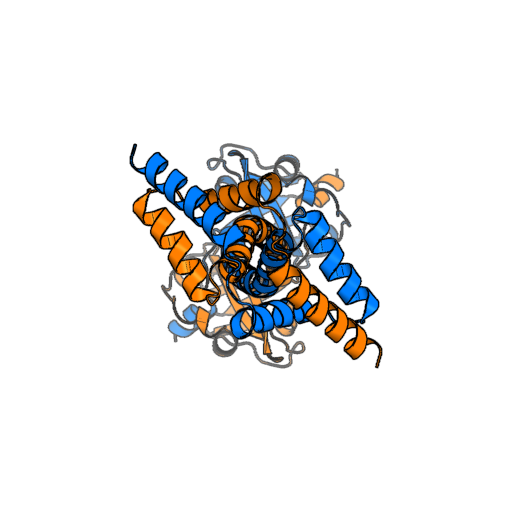HR A 1 111 ? 10.984 -32.25 -3.973 1 90.81 111 THR A CA 1
ATOM 857 C C . THR A 1 111 ? 11.18 -30.906 -4.672 1 90.81 111 THR A C 1
ATOM 859 O O . THR A 1 111 ? 12.312 -30.422 -4.77 1 90.81 111 THR A O 1
ATOM 862 N N . VAL A 1 112 ? 10.109 -30.359 -5.176 1 93.31 112 VAL A N 1
ATOM 863 C CA . VAL A 1 112 ? 10.219 -29.109 -5.938 1 93.31 112 VAL A CA 1
ATOM 864 C C . VAL A 1 112 ? 9.164 -28.125 -5.473 1 93.31 112 VAL A C 1
ATOM 866 O O . VAL A 1 112 ? 8.016 -28.5 -5.211 1 93.31 112 VAL A O 1
ATOM 869 N N . LEU A 1 113 ? 9.562 -26.891 -5.25 1 93.44 113 LEU A N 1
ATOM 870 C CA . LEU A 1 113 ? 8.633 -25.766 -5.137 1 93.44 113 LEU A CA 1
ATOM 871 C C . LEU A 1 113 ? 8.672 -24.906 -6.391 1 93.44 113 LEU A C 1
ATOM 873 O O . LEU A 1 113 ? 9.742 -24.609 -6.922 1 93.44 113 LEU A O 1
ATOM 877 N N . SER A 1 114 ? 7.527 -24.609 -6.941 1 95.62 114 SER A N 1
ATOM 878 C CA . SER A 1 114 ? 7.477 -23.766 -8.125 1 95.62 114 SER A CA 1
ATOM 879 C C . SER A 1 114 ? 6.309 -22.781 -8.047 1 95.62 114 SER A C 1
ATOM 881 O O . SER A 1 114 ? 5.312 -23.047 -7.375 1 95.62 114 SER A O 1
ATOM 883 N N . GLY A 1 115 ? 6.484 -21.688 -8.602 1 96.81 115 GLY A N 1
ATOM 884 C CA . GLY A 1 115 ? 5.445 -20.672 -8.594 1 96.81 115 GLY A CA 1
ATOM 885 C C . GLY A 1 115 ? 5.891 -19.359 -9.219 1 96.81 115 GLY A C 1
ATOM 886 O O . GLY A 1 115 ? 6.566 -19.359 -10.25 1 96.81 115 GLY A O 1
ATOM 887 N N . TYR A 1 116 ? 5.375 -18.297 -8.625 1 97.62 116 TYR A N 1
ATOM 888 C CA . TYR A 1 116 ? 5.57 -16.984 -9.211 1 97.62 116 TYR A CA 1
ATOM 889 C C . TYR A 1 116 ? 6.094 -15.992 -8.18 1 97.62 116 TYR A C 1
ATOM 891 O O . TYR A 1 116 ? 5.84 -16.141 -6.984 1 97.62 116 TYR A O 1
ATOM 899 N N . ILE A 1 117 ? 6.867 -15.062 -8.648 1 97.81 117 ILE A N 1
ATOM 900 C CA . ILE A 1 117 ? 7.258 -13.875 -7.902 1 97.81 117 ILE A CA 1
ATOM 901 C C . ILE A 1 117 ? 6.707 -12.625 -8.594 1 97.81 117 ILE A C 1
ATOM 903 O O . ILE A 1 117 ? 6.914 -12.438 -9.797 1 97.81 117 ILE A O 1
ATOM 907 N N . ILE A 1 118 ? 5.984 -11.797 -7.859 1 97.81 118 ILE A N 1
ATOM 908 C CA . ILE A 1 118 ? 5.305 -10.633 -8.414 1 97.81 118 ILE A CA 1
ATOM 909 C C . ILE A 1 118 ? 5.801 -9.367 -7.723 1 97.81 118 ILE A C 1
ATOM 911 O O . ILE A 1 118 ? 5.832 -9.297 -6.492 1 97.81 118 ILE A O 1
ATOM 915 N N . ASP A 1 119 ? 6.203 -8.406 -8.5 1 97.69 119 ASP A N 1
ATOM 916 C CA . ASP A 1 119 ? 6.664 -7.121 -7.965 1 97.69 119 ASP A CA 1
ATOM 917 C C . ASP A 1 119 ? 5.496 -6.156 -7.777 1 97.69 119 ASP A C 1
ATOM 919 O O . ASP A 1 119 ? 5.094 -5.473 -8.719 1 97.69 119 ASP A O 1
ATOM 923 N N . VAL A 1 120 ? 5.047 -6.074 -6.547 1 95.69 120 VAL A N 1
ATOM 924 C CA . VAL A 1 120 ? 3.857 -5.266 -6.297 1 95.69 120 VAL A CA 1
ATOM 925 C C . VAL A 1 120 ? 4.266 -3.902 -5.746 1 95.69 120 VAL A C 1
ATOM 927 O O . VAL A 1 120 ? 3.469 -3.227 -5.094 1 95.69 120 VAL A O 1
ATOM 930 N N . THR A 1 121 ? 5.473 -3.453 -5.957 1 93.81 121 THR A N 1
ATOM 931 C CA . THR A 1 121 ? 6.016 -2.209 -5.426 1 93.81 121 THR A CA 1
ATOM 932 C C . THR A 1 121 ? 5.145 -1.022 -5.828 1 93.81 121 THR A C 1
ATOM 934 O O . THR A 1 121 ? 4.699 -0.254 -4.973 1 93.81 121 THR A O 1
ATOM 937 N N . ASP A 1 122 ? 4.863 -0.884 -7.117 1 90.5 122 ASP A N 1
ATOM 938 C CA . ASP A 1 122 ? 4.141 0.277 -7.625 1 90.5 122 ASP A CA 1
ATOM 939 C C . ASP A 1 122 ? 2.693 0.28 -7.133 1 90.5 122 ASP A C 1
ATOM 941 O O . ASP A 1 122 ? 2.135 1.338 -6.84 1 90.5 122 ASP A O 1
ATOM 945 N N . SER A 1 123 ? 2.148 -0.925 -7.082 1 89 123 SER A N 1
ATOM 946 C CA . SER A 1 123 ? 0.781 -1.019 -6.578 1 89 123 SER A CA 1
ATOM 947 C C . SER A 1 123 ? 0.701 -0.605 -5.113 1 89 123 SER A C 1
ATOM 949 O O . SER A 1 123 ? -0.242 0.075 -4.703 1 89 123 SER A O 1
ATOM 951 N N . HIS A 1 124 ? 1.614 -1.048 -4.305 1 87.5 124 HIS A N 1
ATOM 952 C CA . HIS A 1 124 ? 1.691 -0.661 -2.9 1 87.5 124 HIS A CA 1
ATOM 953 C C . HIS A 1 124 ? 1.851 0.848 -2.752 1 87.5 124 HIS A C 1
ATOM 955 O O . HIS A 1 124 ? 1.175 1.47 -1.929 1 87.5 124 HIS A O 1
ATOM 961 N N . ARG A 1 125 ? 2.691 1.423 -3.539 1 84.31 125 ARG A N 1
ATOM 962 C CA . ARG A 1 125 ? 2.939 2.859 -3.49 1 84.31 125 ARG A CA 1
ATOM 963 C C . ARG A 1 125 ? 1.689 3.645 -3.871 1 84.31 125 ARG A C 1
ATOM 965 O O . ARG A 1 125 ? 1.375 4.66 -3.248 1 84.31 125 ARG A O 1
ATOM 972 N N . ALA A 1 126 ? 1.055 3.174 -4.895 1 82.56 126 ALA A N 1
ATOM 973 C CA . ALA A 1 126 ? -0.159 3.852 -5.34 1 82.56 126 ALA A CA 1
ATOM 974 C C . ALA A 1 126 ? -1.242 3.805 -4.266 1 82.56 126 ALA A C 1
ATOM 976 O O . ALA A 1 126 ? -1.941 4.793 -4.035 1 82.56 126 ALA A O 1
ATOM 977 N N . ALA A 1 127 ? -1.387 2.648 -3.662 1 77.06 127 ALA A N 1
ATOM 978 C CA . ALA A 1 127 ? -2.352 2.494 -2.576 1 77.06 127 ALA A CA 1
ATOM 979 C C . ALA A 1 127 ? -1.998 3.398 -1.398 1 77.06 127 ALA A C 1
ATOM 981 O O . ALA A 1 127 ? -2.873 4.055 -0.826 1 77.06 127 ALA A O 1
ATOM 982 N N . ALA A 1 128 ? -0.766 3.395 -1.073 1 76.12 128 ALA A N 1
ATOM 983 C CA . ALA A 1 128 ? -0.275 4.219 0.028 1 76.12 128 ALA A CA 1
ATOM 984 C C . ALA A 1 128 ? -0.494 5.699 -0.256 1 76.12 128 ALA A C 1
ATOM 986 O O . ALA A 1 128 ? -0.896 6.457 0.632 1 76.12 128 ALA A O 1
ATOM 987 N N . ALA A 1 129 ? -0.169 6.094 -1.461 1 76.06 129 ALA A N 1
ATOM 988 C CA . ALA A 1 129 ? -0.301 7.496 -1.852 1 76.06 129 ALA A CA 1
ATOM 989 C C . ALA A 1 129 ? -1.751 7.961 -1.744 1 76.06 129 ALA A C 1
ATOM 991 O O . ALA A 1 129 ? -2.02 9.07 -1.273 1 76.06 129 ALA A O 1
ATOM 992 N N . ARG A 1 130 ? -2.658 7.172 -2.152 1 73.56 130 ARG A N 1
ATOM 993 C CA . ARG A 1 130 ? -4.078 7.508 -2.096 1 73.56 130 ARG A CA 1
ATOM 994 C C . ARG A 1 130 ? -4.551 7.656 -0.654 1 73.56 130 ARG A C 1
ATOM 996 O O . ARG A 1 130 ? -5.242 8.617 -0.318 1 73.56 130 ARG A O 1
ATOM 1003 N N . ASP A 1 131 ? -4.133 6.781 0.158 1 72.88 131 ASP A N 1
ATOM 1004 C CA . ASP A 1 131 ? -4.539 6.805 1.561 1 72.88 131 ASP A CA 1
ATOM 1005 C C . ASP A 1 131 ? -3.834 7.93 2.316 1 72.88 131 ASP A C 1
ATOM 1007 O O . ASP A 1 131 ? -4.434 8.578 3.178 1 72.88 131 ASP A O 1
ATOM 1011 N N . ALA A 1 132 ? -2.592 8.094 2.002 1 72.75 132 ALA A N 1
ATOM 1012 C CA . ALA A 1 132 ? -1.793 9.117 2.666 1 72.75 132 ALA A CA 1
ATOM 1013 C C . ALA A 1 132 ? -2.35 10.516 2.389 1 72.75 132 ALA A C 1
ATOM 1015 O O . ALA A 1 132 ? -2.434 11.344 3.293 1 72.75 132 ALA A O 1
ATOM 1016 N N . THR A 1 133 ? -2.646 10.836 1.187 1 73 133 THR A N 1
ATOM 1017 C CA . THR A 1 133 ? -3.168 12.148 0.821 1 73 133 THR A CA 1
ATOM 1018 C C . THR A 1 133 ? -4.434 12.469 1.612 1 73 133 THR A C 1
ATOM 1020 O O . THR A 1 133 ? -4.566 13.562 2.164 1 73 133 THR A O 1
ATOM 1023 N N . ALA A 1 134 ? -5.289 11.484 1.708 1 72.19 134 ALA A N 1
ATOM 1024 C CA . ALA A 1 134 ? -6.535 11.688 2.443 1 72.19 134 ALA A CA 1
ATOM 1025 C C . ALA A 1 134 ? -6.27 11.875 3.934 1 72.19 134 ALA A C 1
ATOM 1027 O O . ALA A 1 134 ? -6.879 12.727 4.578 1 72.19 134 ALA A O 1
ATOM 1028 N N . ALA A 1 135 ? -5.359 11.125 4.43 1 73 135 ALA A N 1
ATOM 1029 C CA . ALA A 1 135 ? -5.039 11.172 5.852 1 73 135 ALA A CA 1
ATOM 1030 C C . ALA A 1 135 ? -4.312 12.469 6.207 1 73 135 ALA A C 1
ATOM 1032 O O . ALA A 1 135 ? -4.562 13.062 7.262 1 73 135 ALA A O 1
ATOM 1033 N N . ILE A 1 136 ? -3.461 12.883 5.348 1 74.31 136 ILE A N 1
ATOM 1034 C CA . ILE A 1 136 ? -2.703 14.117 5.543 1 74.31 136 ILE A CA 1
ATOM 1035 C C . ILE A 1 136 ? -3.658 15.305 5.578 1 74.31 136 ILE A C 1
ATOM 1037 O O . ILE A 1 136 ? -3.566 16.156 6.469 1 74.31 136 ILE A O 1
ATOM 1041 N N . GLN A 1 137 ? -4.52 15.359 4.656 1 73.25 137 GLN A N 1
ATOM 1042 C CA . GLN A 1 137 ? -5.473 16.453 4.59 1 73.25 137 GLN A CA 1
ATOM 1043 C C . GLN A 1 137 ? -6.367 16.484 5.824 1 73.25 137 GLN A C 1
ATOM 1045 O O . GLN A 1 137 ? -6.613 17.547 6.395 1 73.25 137 GLN A O 1
ATOM 1050 N N . ALA A 1 138 ? -6.844 15.344 6.191 1 74.75 138 ALA A N 1
ATOM 1051 C CA . ALA A 1 138 ? -7.723 15.258 7.355 1 74.75 138 ALA A CA 1
ATOM 1052 C C . ALA A 1 138 ? -6.992 15.68 8.625 1 74.75 138 ALA A C 1
ATOM 1054 O O . ALA A 1 138 ? -7.551 16.391 9.461 1 74.75 138 ALA A O 1
ATOM 1055 N N . SER A 1 139 ? -5.77 15.305 8.742 1 76.88 139 SER A N 1
ATOM 1056 C CA . SER A 1 139 ? -4.973 15.656 9.914 1 76.88 139 SER A CA 1
ATOM 1057 C C . SER A 1 139 ? -4.668 17.141 9.945 1 76.88 139 SER A C 1
ATOM 1059 O O . SER A 1 139 ? -4.742 17.781 11.008 1 76.88 139 SER A O 1
ATOM 1061 N N . ALA A 1 140 ? -4.297 17.656 8.797 1 77.81 140 ALA A N 1
ATOM 1062 C CA . ALA A 1 140 ? -3.994 19.078 8.703 1 77.81 140 ALA A CA 1
ATOM 1063 C C . ALA A 1 140 ? -5.199 19.922 9.109 1 77.81 140 ALA A C 1
ATOM 1065 O O . ALA A 1 140 ? -5.051 20.922 9.812 1 77.81 140 ALA A O 1
ATOM 1066 N N . GLU A 1 141 ? -6.328 19.531 8.656 1 74.94 141 GLU A N 1
ATOM 1067 C CA . GLU A 1 141 ? -7.555 20.25 8.984 1 74.94 141 GLU A CA 1
ATOM 1068 C C . GLU A 1 141 ? -7.867 20.172 10.477 1 74.94 141 GLU A C 1
ATOM 1070 O O . GLU A 1 141 ? -8.32 21.156 11.07 1 74.94 141 GLU A O 1
ATOM 1075 N N . ARG A 1 142 ? -7.555 19.078 11.086 1 76.31 142 ARG A N 1
ATOM 1076 C CA . ARG A 1 142 ? -7.844 18.859 12.5 1 76.31 142 ARG A CA 1
ATOM 1077 C C . ARG A 1 142 ? -6.898 19.672 13.383 1 76.31 142 ARG A C 1
ATOM 1079 O O . ARG A 1 142 ? -7.289 20.141 14.453 1 76.31 142 ARG A O 1
ATOM 1086 N N . ARG A 1 143 ? -5.707 19.922 12.852 1 81.44 143 ARG A N 1
ATOM 1087 C CA . ARG A 1 143 ? -4.695 20.547 13.695 1 81.44 143 ARG A CA 1
ATOM 1088 C C . ARG A 1 143 ? -4.621 22.047 13.438 1 81.44 143 ARG A C 1
ATOM 1090 O O . ARG A 1 143 ? -4.039 22.797 14.227 1 81.44 143 ARG A O 1
ATOM 1097 N N . ALA A 1 144 ? -5.238 22.5 12.359 1 86.25 144 ALA A N 1
ATOM 1098 C CA . ALA A 1 144 ? -5.145 23.891 11.953 1 86.25 144 ALA A CA 1
ATOM 1099 C C . ALA A 1 144 ? -5.609 24.812 13.078 1 86.25 144 ALA A C 1
ATOM 1101 O O . ALA A 1 144 ? -4.918 25.781 13.422 1 86.25 144 ALA A O 1
ATOM 1102 N N . ALA A 1 145 ? -6.719 24.516 13.664 1 85.81 145 ALA A N 1
ATOM 1103 C CA . ALA A 1 145 ? -7.266 25.359 14.719 1 85.81 145 ALA A CA 1
ATOM 1104 C C . ALA A 1 145 ? -6.344 25.391 15.93 1 85.81 145 ALA A C 1
ATOM 1106 O O . ALA A 1 145 ? -6.195 26.422 16.578 1 85.81 145 ALA A O 1
ATOM 1107 N N . ILE A 1 146 ? -5.758 24.312 16.219 1 89.12 146 ILE A N 1
ATOM 1108 C CA . ILE A 1 146 ? -4.859 24.219 17.375 1 89.12 146 ILE A CA 1
ATOM 1109 C C . ILE A 1 146 ? -3.645 25.109 17.156 1 89.12 146 ILE A C 1
ATOM 1111 O O . ILE A 1 146 ? -3.262 25.875 18.047 1 89.12 146 ILE A O 1
ATOM 1115 N N . GLU A 1 147 ? -3.131 25.031 16.016 1 90.25 147 GLU A N 1
ATOM 1116 C CA . GLU A 1 147 ? -1.947 25.828 15.711 1 90.25 147 GLU A CA 1
ATOM 1117 C C . GLU A 1 147 ? -2.285 27.312 15.664 1 90.25 147 GLU A C 1
ATOM 1119 O O . GLU A 1 147 ? -1.5 28.156 16.125 1 90.25 147 GLU A O 1
ATOM 1124 N N . GLN A 1 148 ? -3.371 27.656 15.078 1 87.88 148 GLN A N 1
ATOM 1125 C CA . GLN A 1 148 ? -3.805 29.047 15.078 1 87.88 148 GLN A CA 1
ATOM 1126 C C . GLN A 1 148 ? -3.986 29.578 16.5 1 87.88 148 GLN A C 1
ATOM 1128 O O . GLN A 1 148 ? -3.518 30.656 16.828 1 87.88 148 GLN A O 1
ATOM 1133 N N . ALA A 1 149 ? -4.656 28.781 17.312 1 86.12 149 ALA A N 1
ATOM 1134 C CA . ALA A 1 149 ? -4.863 29.156 18.703 1 86.12 149 ALA A CA 1
ATOM 1135 C C . ALA A 1 149 ? -3.535 29.328 19.438 1 86.12 149 ALA A C 1
ATOM 1137 O O . ALA A 1 149 ? -3.371 30.25 20.219 1 86.12 149 ALA A O 1
ATOM 1138 N N . ARG A 1 150 ? -2.627 28.438 19.156 1 87.75 150 ARG A N 1
ATOM 1139 C CA . ARG A 1 150 ? -1.292 28.547 19.734 1 87.75 150 ARG A CA 1
ATOM 1140 C C . ARG A 1 150 ? -0.636 29.875 19.344 1 87.75 150 ARG A C 1
ATOM 1142 O O . ARG A 1 150 ? -0.063 30.562 20.172 1 87.75 150 ARG A O 1
ATOM 1149 N N . GLY A 1 151 ? -0.747 30.172 18.047 1 83.94 151 GLY A N 1
ATOM 1150 C CA . GLY A 1 151 ? -0.21 31.453 17.578 1 83.94 151 GLY A CA 1
ATOM 1151 C C . GLY A 1 151 ? -0.825 32.656 18.266 1 83.94 151 GLY A C 1
ATOM 1152 O O . GLY A 1 151 ? -0.121 33.594 18.609 1 83.94 151 GLY A O 1
ATOM 1153 N N . MET A 1 152 ? -2.102 32.594 18.484 1 82.88 152 MET A N 1
ATOM 1154 C CA . MET A 1 152 ? -2.816 33.656 19.188 1 82.88 152 MET A CA 1
ATOM 1155 C C . MET A 1 152 ? -2.311 33.812 20.625 1 82.88 152 MET A C 1
ATOM 1157 O O . MET A 1 152 ? -2.039 34.906 21.078 1 82.88 152 MET A O 1
ATOM 1161 N N . LEU A 1 153 ? -2.15 32.688 21.312 1 82.06 153 LEU A N 1
ATOM 1162 C CA . LEU A 1 153 ? -1.715 32.688 22.703 1 82.06 153 LEU A CA 1
ATOM 1163 C C . LEU A 1 153 ? -0.268 33.156 22.812 1 82.06 153 LEU A C 1
ATOM 1165 O O . LEU A 1 153 ? 0.097 33.812 23.781 1 82.06 153 LEU A O 1
ATOM 1169 N N . MET A 1 154 ? 0.478 32.781 21.812 1 82.31 154 MET A N 1
ATOM 1170 C CA . MET A 1 154 ? 1.862 33.25 21.781 1 82.31 154 MET A CA 1
ATOM 1171 C C . MET A 1 154 ? 1.929 34.781 21.719 1 82.31 154 MET A C 1
ATOM 1173 O O . MET A 1 154 ? 2.754 35.406 22.391 1 82.31 154 MET A O 1
ATOM 1177 N N . MET A 1 155 ? 1.072 35.344 20.922 1 78.31 155 MET A N 1
ATOM 1178 C CA . MET A 1 155 ? 1.016 36.781 20.766 1 78.31 155 MET A CA 1
ATOM 1179 C C . MET A 1 155 ? 0.47 37.438 22.031 1 78.31 155 MET A C 1
ATOM 1181 O O . MET A 1 155 ? 1.009 38.469 22.484 1 78.31 155 MET A O 1
ATOM 1185 N N . VAL A 1 156 ? -0.547 36.906 22.625 1 76.75 156 VAL A N 1
ATOM 1186 C CA . VAL A 1 156 ? -1.276 37.5 23.734 1 76.75 156 VAL A CA 1
ATOM 1187 C C . VAL A 1 156 ? -0.448 37.406 25.016 1 76.75 156 VAL A C 1
ATOM 1189 O O . VAL A 1 156 ? -0.397 38.344 25.812 1 76.75 156 VAL A O 1
ATOM 1192 N N . TYR A 1 157 ? 0.234 36.25 25.234 1 77.69 157 TYR A N 1
ATOM 1193 C CA . TYR A 1 157 ? 0.895 36 26.516 1 77.69 157 TYR A CA 1
ATOM 1194 C C . TYR A 1 157 ? 2.408 36.094 26.375 1 77.69 157 TYR A C 1
ATOM 1196 O O . TYR A 1 157 ? 3.139 36 27.359 1 77.69 157 TYR A O 1
ATOM 1204 N N . SER A 1 158 ? 2.881 36.375 25.156 1 79.81 158 SER A N 1
ATOM 1205 C CA . SER A 1 158 ? 4.316 36.469 24.891 1 79.81 158 SER A CA 1
ATOM 1206 C C . SER A 1 158 ? 5.035 35.219 25.391 1 79.81 158 SER A C 1
ATOM 1208 O O . SER A 1 158 ? 5.973 35.281 26.188 1 79.81 158 SER A O 1
ATOM 1210 N N . VAL A 1 159 ? 4.613 34.125 25.062 1 80.38 159 VAL A N 1
ATOM 1211 C CA . VAL A 1 159 ? 5.168 32.812 25.422 1 80.38 159 VAL A CA 1
ATOM 1212 C C . VAL A 1 159 ? 5.551 32.062 24.172 1 80.38 159 VAL A C 1
ATOM 1214 O O . VAL A 1 159 ? 5.184 32.438 23.062 1 80.38 159 VAL A O 1
ATOM 1217 N N . ASP A 1 160 ? 6.387 31.094 24.406 1 83.31 160 ASP A N 1
ATOM 1218 C CA . ASP A 1 160 ? 6.781 30.281 23.25 1 83.31 160 ASP A CA 1
ATOM 1219 C C . ASP A 1 160 ? 5.711 29.25 22.906 1 83.31 160 ASP A C 1
ATOM 1221 O O . ASP A 1 160 ? 4.688 29.172 23.594 1 83.31 160 ASP A O 1
ATOM 1225 N N . HIS A 1 161 ? 6.027 28.609 21.766 1 85.31 161 HIS A N 1
ATOM 1226 C CA . HIS A 1 161 ? 5.035 27.688 21.234 1 85.31 161 HIS A CA 1
ATOM 1227 C C . HIS A 1 161 ? 4.738 26.562 22.219 1 85.31 161 HIS A C 1
ATOM 1229 O O . HIS A 1 161 ? 3.605 26.078 22.297 1 85.31 161 HIS A O 1
ATOM 1235 N N . ASP A 1 162 ? 5.633 26.172 23 1 86.19 162 ASP A N 1
ATOM 1236 C CA . ASP A 1 162 ? 5.438 25.094 23.953 1 86.19 162 ASP A CA 1
ATOM 1237 C C . ASP A 1 162 ? 4.543 25.531 25.109 1 86.19 162 ASP A C 1
ATOM 1239 O O . ASP A 1 162 ? 3.652 24.781 25.531 1 86.19 162 ASP A O 1
ATOM 1243 N N . LEU A 1 163 ? 4.805 26.656 25.625 1 85.06 163 LEU A N 1
ATOM 1244 C CA . LEU A 1 163 ? 4.016 27.188 26.734 1 85.06 163 LEU A CA 1
ATOM 1245 C C . LEU A 1 163 ? 2.5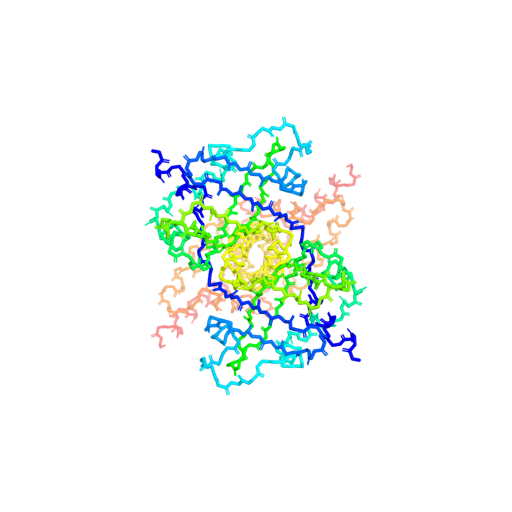84 27.484 26.297 1 85.06 163 LEU A C 1
ATOM 1247 O O . LEU A 1 163 ? 1.642 27.281 27.062 1 85.06 163 LEU A O 1
ATOM 1251 N N . ALA A 1 164 ? 2.453 27.969 25.109 1 87 164 ALA A N 1
ATOM 1252 C CA . ALA A 1 164 ? 1.114 28.219 24.578 1 87 164 ALA A CA 1
ATOM 1253 C C . ALA A 1 164 ? 0.302 26.922 24.516 1 87 164 ALA A C 1
ATOM 1255 O O . ALA A 1 164 ? -0.876 26.906 24.891 1 87 164 ALA A O 1
ATOM 1256 N N . PHE A 1 165 ? 0.981 25.922 24.109 1 88.44 165 PHE A N 1
ATOM 1257 C CA . PHE A 1 165 ? 0.312 24.641 24.031 1 88.44 165 PHE A CA 1
ATOM 1258 C C . PHE A 1 165 ? -0.067 24.125 25.406 1 88.44 165 PHE A C 1
ATOM 1260 O O . PHE A 1 165 ? -1.152 23.578 25.594 1 88.44 165 PHE A O 1
ATOM 1267 N N . GLN A 1 166 ? 0.829 24.234 26.297 1 88.06 166 GLN A N 1
ATOM 1268 C CA . GLN A 1 166 ? 0.57 23.781 27.672 1 88.06 166 GLN A CA 1
ATOM 1269 C C . GLN A 1 166 ? -0.634 24.516 28.266 1 88.06 166 GLN A C 1
ATOM 1271 O O . GLN A 1 166 ? -1.406 23.922 29.016 1 88.06 166 GLN A O 1
ATOM 1276 N N . LEU A 1 167 ? -0.758 25.797 27.969 1 85.5 167 LEU A N 1
ATOM 1277 C CA . LEU A 1 167 ? -1.897 26.578 28.438 1 85.5 167 LEU A CA 1
ATOM 1278 C C . LEU A 1 167 ? -3.207 25.984 27.906 1 85.5 167 LEU A C 1
ATOM 1280 O O . LEU A 1 167 ? -4.16 25.812 28.672 1 85.5 167 LEU A O 1
ATOM 1284 N N . LEU A 1 168 ? -3.281 25.703 26.609 1 86.44 168 LEU A N 1
ATOM 1285 C CA . LEU A 1 168 ? -4.469 25.109 26.016 1 86.44 168 LEU A CA 1
ATOM 1286 C C . LEU A 1 168 ? -4.766 23.75 26.625 1 86.44 168 LEU A C 1
ATOM 1288 O O . LEU A 1 168 ? -5.922 23.422 26.906 1 86.44 168 LEU A O 1
ATOM 1292 N N . ARG A 1 169 ? -3.703 22.938 26.797 1 88.94 169 ARG A N 1
ATOM 1293 C CA . ARG A 1 169 ? -3.844 21.594 27.359 1 88.94 169 ARG A CA 1
ATOM 1294 C C . ARG A 1 169 ? -4.395 21.641 28.781 1 88.94 169 ARG A C 1
ATOM 1296 O O . ARG A 1 169 ? -5.223 20.812 29.156 1 88.94 169 ARG A O 1
ATOM 1303 N N . ARG A 1 170 ? -3.84 22.578 29.547 1 85.69 170 ARG A N 1
ATOM 1304 C CA . ARG A 1 170 ? -4.312 22.734 30.922 1 85.69 170 ARG A CA 1
ATOM 1305 C C . ARG A 1 170 ? -5.805 23.047 30.953 1 85.69 170 ARG A C 1
ATOM 1307 O O . ARG A 1 170 ? -6.551 22.484 31.75 1 85.69 170 ARG A O 1
ATOM 1314 N N . VAL A 1 171 ? -6.246 23.984 30.125 1 83.94 171 VAL A N 1
ATOM 1315 C CA . VAL A 1 171 ? -7.656 24.359 30.062 1 83.94 171 VAL A CA 1
ATOM 1316 C C . VAL A 1 171 ? -8.484 23.141 29.641 1 83.94 171 VAL A C 1
ATOM 1318 O O . VAL A 1 171 ? -9.562 22.906 30.203 1 83.94 171 VAL A O 1
ATOM 1321 N N . SER A 1 172 ? -7.949 22.438 28.688 1 87 172 SER A N 1
ATOM 1322 C CA . SER A 1 172 ? -8.617 21.234 28.219 1 87 172 SER A CA 1
ATOM 1323 C C . SER A 1 172 ? -8.773 20.203 29.344 1 87 172 SER A C 1
ATOM 1325 O O . SER A 1 172 ? -9.844 19.625 29.516 1 87 172 SER A O 1
ATOM 1327 N N . ASN A 1 173 ? -7.676 20 30.016 1 85.81 173 ASN A N 1
ATOM 1328 C CA . ASN A 1 173 ? -7.672 19.031 31.125 1 85.81 173 ASN A CA 1
ATOM 1329 C C . ASN A 1 173 ? -8.609 19.469 32.25 1 85.81 173 ASN A C 1
ATOM 1331 O O . ASN A 1 173 ? -9.336 18.641 32.812 1 85.81 173 ASN A O 1
ATOM 1335 N N . ASP A 1 174 ? -8.562 20.703 32.562 1 82.75 174 ASP A N 1
ATOM 1336 C CA . ASP A 1 174 ? -9.359 21.25 33.656 1 82.75 174 ASP A CA 1
ATOM 1337 C C . ASP A 1 174 ? -10.852 21.172 33.344 1 82.75 174 ASP A C 1
ATOM 1339 O O . ASP A 1 174 ? -11.672 20.969 34.25 1 82.75 174 ASP A O 1
ATOM 1343 N N . THR A 1 175 ? -11.164 21.359 32.094 1 84.56 175 THR A N 1
ATOM 1344 C CA . THR A 1 175 ? -12.57 21.469 31.703 1 84.56 175 THR A CA 1
ATOM 1345 C C . THR A 1 175 ? -13.086 20.141 31.141 1 84.56 175 THR A C 1
ATOM 1347 O O . THR A 1 175 ? -14.289 19.969 30.969 1 84.56 175 THR A O 1
ATOM 1350 N N . ASN A 1 176 ? -12.203 19.234 30.844 1 87.62 176 ASN A N 1
ATOM 1351 C CA . ASN A 1 176 ? -12.539 17.969 30.203 1 87.62 176 ASN A CA 1
ATOM 1352 C C . ASN A 1 176 ? -13.18 18.188 28.844 1 87.62 176 ASN A C 1
ATOM 1354 O O . ASN A 1 176 ? -14.164 17.531 28.5 1 87.62 176 ASN A O 1
ATOM 1358 N N . VAL A 1 177 ? -12.828 19.234 28.172 1 84.75 177 VAL A N 1
ATOM 1359 C CA . VAL A 1 177 ? -13.188 19.516 26.781 1 84.75 177 VAL A CA 1
ATOM 1360 C C . VAL A 1 177 ? -11.992 19.25 25.875 1 84.75 177 VAL A C 1
ATOM 1362 O O . VAL A 1 177 ? -10.859 19.625 26.203 1 84.75 177 VAL A O 1
ATOM 1365 N N . PRO A 1 178 ? -12.227 18.531 24.781 1 88.88 178 PRO A N 1
ATOM 1366 C CA . PRO A 1 178 ? -11.109 18.25 23.875 1 88.88 178 PRO A CA 1
ATOM 1367 C C . PRO A 1 178 ? -10.375 19.516 23.422 1 88.88 178 PRO A C 1
ATOM 1369 O O . PRO A 1 178 ? -11.016 20.531 23.156 1 88.88 178 PRO A O 1
ATOM 1372 N N . LEU A 1 179 ? -9.016 19.422 23.406 1 88.75 179 LEU A N 1
ATOM 1373 C CA . LEU A 1 179 ? -8.125 20.531 23.062 1 88.75 179 LEU A CA 1
ATOM 1374 C C . LEU A 1 179 ? -8.531 21.156 21.734 1 88.75 179 LEU A C 1
ATOM 1376 O O . LEU A 1 179 ? -8.555 22.391 21.609 1 88.75 179 LEU A O 1
ATOM 1380 N N . ARG A 1 180 ? -8.93 20.297 20.781 1 89.69 180 ARG A N 1
ATOM 1381 C CA . ARG A 1 180 ? -9.32 20.781 19.469 1 89.69 180 ARG A CA 1
ATOM 1382 C C . ARG A 1 180 ? -10.562 21.656 19.547 1 89.69 180 ARG A C 1
ATOM 1384 O O . ARG A 1 180 ? -10.672 22.672 18.844 1 89.69 180 ARG A O 1
ATOM 1391 N N . ASP A 1 181 ? -11.445 21.328 20.344 1 87.62 181 ASP A N 1
ATOM 1392 C CA . ASP A 1 181 ? -12.68 22.094 20.484 1 87.62 181 ASP A CA 1
ATOM 1393 C C . ASP A 1 181 ? -12.422 23.438 21.156 1 87.62 181 ASP A C 1
ATOM 1395 O O . ASP A 1 181 ? -12.992 24.453 20.766 1 87.62 181 ASP A O 1
ATOM 1399 N N . ILE A 1 182 ? -11.555 23.484 22.188 1 84.75 182 ILE A N 1
ATOM 1400 C CA . ILE A 1 182 ? -11.164 24.719 22.859 1 84.75 182 ILE A CA 1
ATOM 1401 C C . ILE A 1 182 ? -10.469 25.656 21.859 1 84.75 182 ILE A C 1
ATOM 1403 O O . ILE A 1 182 ? -10.766 26.859 21.812 1 84.75 182 ILE A O 1
ATOM 1407 N N . ALA A 1 183 ? -9.602 25.047 21.062 1 89.12 183 ALA A N 1
ATOM 1408 C CA . ALA A 1 183 ? -8.867 25.812 20.062 1 89.12 183 ALA A CA 1
ATOM 1409 C C . ALA A 1 183 ? -9.82 26.438 19.047 1 89.12 183 ALA A C 1
ATOM 1411 O O . ALA A 1 183 ? -9.703 27.625 18.734 1 89.12 183 ALA A O 1
ATOM 1412 N N . ARG A 1 184 ? -10.742 25.656 18.547 1 87.38 184 ARG A N 1
ATOM 1413 C CA . ARG A 1 184 ? -11.703 26.156 17.562 1 87.38 184 ARG A CA 1
ATOM 1414 C C . ARG A 1 184 ? -12.539 27.297 18.141 1 87.38 184 ARG A C 1
ATOM 1416 O O . ARG A 1 184 ? -12.812 28.281 17.453 1 87.38 184 ARG A O 1
ATOM 1423 N N . GLU A 1 185 ? -12.922 27.125 19.359 1 84.75 185 GLU A N 1
ATOM 1424 C CA . GLU A 1 185 ? -13.711 28.172 20.016 1 84.75 185 GLU A CA 1
ATOM 1425 C C . GLU A 1 185 ? -12.898 29.453 20.188 1 84.75 185 GLU A C 1
ATOM 1427 O O . GLU A 1 185 ? -13.43 30.547 20.047 1 84.75 185 GLU A O 1
ATOM 1432 N N . LEU A 1 186 ? -11.672 29.328 20.609 1 82.5 186 LEU A N 1
ATOM 1433 C CA . LEU A 1 186 ? -10.805 30.5 20.766 1 82.5 186 LEU A CA 1
ATOM 1434 C C . LEU A 1 186 ? -10.641 31.234 19.438 1 82.5 186 LEU A C 1
ATOM 1436 O O . LEU A 1 186 ? -10.742 32.469 19.391 1 82.5 186 LEU A O 1
ATOM 1440 N N . VAL A 1 187 ? -10.438 30.516 18.391 1 85.44 187 VAL A N 1
ATOM 1441 C CA . VAL A 1 187 ? -10.281 31.109 17.062 1 85.44 187 VAL A CA 1
ATOM 1442 C C . VAL A 1 187 ? -11.555 31.844 16.656 1 85.44 187 VAL A C 1
ATOM 1444 O O . VAL A 1 187 ? -11.5 32.969 16.156 1 85.44 187 VAL A O 1
ATOM 1447 N N . GLY A 1 188 ? -12.648 31.234 16.844 1 80 188 GLY A N 1
ATOM 1448 C CA . GLY A 1 188 ? -13.93 31.859 16.562 1 80 188 GLY A CA 1
ATOM 1449 C C . GLY A 1 188 ? -14.164 33.125 17.359 1 80 188 GLY A C 1
ATOM 1450 O O . GLY A 1 188 ? -14.688 34.125 16.844 1 80 188 GLY A O 1
ATOM 1451 N N . PHE A 1 189 ? -13.805 33.031 18.703 1 74.81 189 PHE A N 1
ATOM 1452 C CA . PHE A 1 189 ? -13.953 34.188 19.609 1 74.81 189 PHE A CA 1
ATOM 1453 C C . PHE A 1 189 ? -13.109 35.375 19.141 1 74.81 189 PHE A C 1
ATOM 1455 O O . PHE A 1 189 ? -13.578 36.5 19.109 1 74.81 189 PHE A O 1
ATOM 1462 N N . VAL A 1 190 ? -11.859 35.125 18.703 1 76.81 190 VAL A N 1
ATOM 1463 C CA . VAL A 1 190 ? -10.945 36.188 18.281 1 76.81 190 VAL A CA 1
ATOM 1464 C C . VAL A 1 190 ? -11.43 36.781 16.969 1 76.81 190 VAL A C 1
ATOM 1466 O O . VAL A 1 190 ? -11.359 38 16.781 1 76.81 190 VAL A O 1
ATOM 1469 N N . GLU A 1 191 ? -11.891 35.969 16.109 1 75.25 191 GLU A N 1
ATOM 1470 C CA . GLU A 1 191 ? -12.391 36.438 14.82 1 75.25 191 GLU A CA 1
ATOM 1471 C C . GLU A 1 191 ? -13.57 37.406 15 1 75.25 191 GLU A C 1
ATOM 1473 O O . GLU A 1 191 ? -13.742 38.344 14.219 1 75.25 191 GLU A O 1
ATOM 1478 N N . SER A 1 192 ? -14.227 37.219 16.094 1 72.69 192 SER A N 1
ATOM 1479 C CA . SER A 1 192 ? -15.469 37.969 16.266 1 72.69 192 SER A CA 1
ATOM 1480 C C . SER A 1 192 ? -15.281 39.125 17.219 1 72.69 192 SER A C 1
ATOM 1482 O O . SER A 1 192 ? -16.016 40.125 17.156 1 72.69 192 SER A O 1
ATOM 1484 N N . SER A 1 193 ? -14.312 39.094 18.188 1 64.62 193 SER A N 1
ATOM 1485 C CA . SER A 1 193 ? -14.445 40 19.328 1 64.62 193 SER A CA 1
ATOM 1486 C C . SER A 1 193 ? -13.148 40.75 19.578 1 64.62 193 SER A C 1
ATOM 1488 O O . SER A 1 193 ? -13.141 41.75 20.297 1 64.62 193 SER A O 1
ATOM 1490 N N . VAL A 1 194 ? -12.117 40.219 19.172 1 60.78 194 VAL A N 1
ATOM 1491 C CA . VAL A 1 194 ? -10.883 40.781 19.703 1 60.78 194 VAL A CA 1
ATOM 1492 C C . VAL A 1 194 ? -10.367 41.875 18.781 1 60.78 194 VAL A C 1
ATOM 1494 O O . VAL A 1 194 ? -10.156 41.625 17.594 1 60.78 194 VAL A O 1
ATOM 1497 N N . PRO A 1 195 ? -10.336 43.031 19.406 1 60.19 195 PRO A N 1
ATOM 1498 C CA . PRO A 1 195 ? -9.805 44.156 18.641 1 60.19 195 PRO A CA 1
ATOM 1499 C C . PRO A 1 195 ? -8.297 44.094 18.438 1 60.19 195 PRO A C 1
ATOM 1501 O O . PRO A 1 195 ? -7.598 43.438 19.203 1 60.19 195 PRO A O 1
ATOM 1504 N N . ALA A 1 196 ? -7.875 44.656 17.344 1 58.66 196 ALA A N 1
ATOM 1505 C CA . ALA A 1 196 ? -6.461 44.75 16.984 1 58.66 196 ALA A CA 1
ATOM 1506 C C . ALA A 1 196 ? -5.66 45.469 18.062 1 58.66 196 ALA A C 1
ATOM 1508 O O . ALA A 1 196 ? -6.141 46.438 18.656 1 58.66 196 ALA A O 1
ATOM 1509 N N . ALA A 1 197 ? -4.707 44.75 18.625 1 59.94 197 ALA A N 1
ATOM 1510 C CA . ALA A 1 197 ? -3.832 45.438 19.578 1 59.94 197 ALA A CA 1
ATOM 1511 C C . ALA A 1 197 ? -2.859 46.375 18.844 1 59.94 197 ALA A C 1
ATOM 1513 O O . ALA A 1 197 ? -1.95 45.906 18.156 1 59.94 197 ALA A O 1
ATOM 1514 N N . PRO A 1 198 ? -3.09 47.594 19.109 1 61.56 198 PRO A N 1
ATOM 1515 C CA . PRO A 1 198 ? -2.309 48.531 18.312 1 61.56 198 PRO A CA 1
ATOM 1516 C C . PRO A 1 198 ? -0.803 48.312 18.438 1 61.56 198 PRO A C 1
ATOM 1518 O O . PRO A 1 198 ? -0.071 48.406 17.453 1 61.56 198 PRO A O 1
ATOM 1521 N N . GLU A 1 199 ? -0.379 48.094 19.734 1 63.47 199 GLU A N 1
ATOM 1522 C CA . GLU A 1 199 ? 1.066 47.969 19.891 1 63.47 199 GLU A CA 1
ATOM 1523 C C . GLU A 1 199 ? 1.601 46.75 19.141 1 63.47 199 GLU A C 1
ATOM 1525 O O . GLU A 1 199 ? 2.631 46.812 18.469 1 63.47 199 GLU A O 1
ATOM 1530 N N . SER A 1 200 ? 0.913 45.688 19.188 1 67 200 SER A N 1
ATOM 1531 C CA . SER A 1 200 ? 1.345 44.469 18.516 1 67 200 SER A CA 1
ATOM 1532 C C . SER A 1 200 ? 1.268 44.625 17 1 67 200 SER A C 1
ATOM 1534 O O . SER A 1 200 ? 2.121 44.125 16.281 1 67 200 SER A O 1
ATOM 1536 N N . ARG A 1 201 ? 0.37 45.438 16.578 1 68.94 201 ARG A N 1
ATOM 1537 C CA . ARG A 1 201 ? 0.217 45.656 15.148 1 68.94 201 ARG A CA 1
ATOM 1538 C C . ARG A 1 201 ? 1.42 46.406 14.586 1 68.94 201 ARG A C 1
ATOM 1540 O O . ARG A 1 201 ? 1.907 46.094 13.5 1 68.94 201 ARG A O 1
ATOM 1547 N N . GLY A 1 202 ? 1.771 47.438 15.406 1 67.62 202 GLY A N 1
ATOM 1548 C CA . GLY A 1 202 ? 2.93 48.219 14.961 1 67.62 202 GLY A CA 1
ATOM 1549 C C . GLY A 1 202 ? 4.168 47.344 14.781 1 67.62 202 GLY A C 1
ATOM 1550 O O . GLY A 1 202 ? 4.879 47.5 13.781 1 67.62 202 GLY A O 1
ATOM 1551 N N . LEU A 1 203 ? 4.406 46.5 15.703 1 67.19 203 LEU A N 1
ATOM 1552 C CA . LEU A 1 203 ? 5.586 45.656 15.672 1 67.19 203 LEU A CA 1
ATOM 1553 C C . LEU A 1 203 ? 5.488 44.656 14.531 1 67.19 203 LEU A C 1
ATOM 1555 O O . LEU A 1 203 ? 6.465 44.406 13.812 1 67.19 203 LEU A O 1
ATOM 1559 N N . VAL A 1 204 ? 4.367 44.062 14.234 1 71.12 204 VAL A N 1
ATOM 1560 C CA . VAL A 1 204 ? 4.188 43.062 13.195 1 71.12 204 VAL A CA 1
ATOM 1561 C C . VAL A 1 204 ? 4.27 43.719 11.82 1 71.12 204 VAL A C 1
ATOM 1563 O O . VAL A 1 204 ? 4.852 43.156 10.891 1 71.12 204 VAL A O 1
ATOM 1566 N N . ASP A 1 205 ? 3.682 44.906 11.781 1 71.94 205 ASP A N 1
ATOM 1567 C CA . ASP A 1 205 ? 3.811 45.656 10.539 1 71.94 205 ASP A CA 1
ATOM 1568 C C . ASP A 1 205 ? 5.277 45.906 10.188 1 71.94 205 ASP A C 1
ATOM 1570 O O . ASP A 1 205 ? 5.672 45.812 9.023 1 71.94 205 ASP A O 1
ATOM 1574 N N . GLU A 1 206 ? 6.039 46.344 11.273 1 70.06 206 GLU A N 1
ATOM 1575 C CA . GLU A 1 206 ? 7.465 46.562 11.078 1 70.06 206 GLU A CA 1
ATOM 1576 C C . GLU A 1 206 ? 8.18 45.312 10.594 1 70.06 206 GLU A C 1
ATOM 1578 O O . GLU A 1 206 ? 9.031 45.375 9.711 1 70.06 206 GLU A O 1
ATOM 1583 N N . PHE A 1 207 ? 7.934 44.281 11.094 1 67.12 207 PHE A N 1
ATOM 1584 C CA . PHE A 1 207 ? 8.5 43 10.688 1 67.12 207 PHE A CA 1
ATOM 1585 C C . PHE A 1 207 ? 8.156 42.688 9.234 1 67.12 207 PHE A C 1
ATOM 1587 O O . PHE A 1 207 ? 9.047 42.406 8.438 1 67.12 207 PHE A O 1
ATOM 1594 N N . LEU A 1 208 ? 6.859 42.812 8.875 1 70.81 208 LEU A N 1
ATOM 1595 C CA . LEU A 1 208 ? 6.418 42.469 7.531 1 70.81 208 LEU A CA 1
ATOM 1596 C C . LEU A 1 208 ? 7.059 43.375 6.496 1 70.81 208 LEU A C 1
ATOM 1598 O O . LEU A 1 208 ? 7.41 42.938 5.398 1 70.81 208 LEU A O 1
ATOM 1602 N N . ARG A 1 209 ? 7.184 44.594 6.922 1 70.62 209 ARG A N 1
ATOM 1603 C CA . ARG A 1 209 ? 7.859 45.562 6.059 1 70.62 209 ARG A CA 1
ATOM 1604 C C . ARG A 1 209 ? 9.328 45.188 5.867 1 70.62 209 ARG A C 1
ATOM 1606 O O . ARG A 1 209 ? 9.867 45.344 4.77 1 70.62 209 ARG A O 1
ATOM 1613 N N . SER A 1 210 ? 9.945 44.781 6.977 1 71.75 210 SER A N 1
ATOM 1614 C CA . SER A 1 210 ? 11.352 44.438 6.926 1 71.75 210 SER A CA 1
ATOM 1615 C C . SER A 1 210 ? 11.578 43.219 6.004 1 71.75 210 SER A C 1
ATOM 1617 O O . SER A 1 210 ? 12.578 43.156 5.289 1 71.75 210 SER A O 1
ATOM 1619 N N . VAL A 1 211 ? 10.727 42.25 6.062 1 72.12 211 VAL A N 1
ATOM 1620 C CA . VAL A 1 211 ? 10.828 41.094 5.195 1 72.12 211 VAL A CA 1
ATOM 1621 C C . VAL A 1 211 ? 10.672 41.5 3.736 1 72.12 211 VAL A C 1
ATOM 1623 O O . VAL A 1 211 ? 11.367 41 2.855 1 72.12 211 VAL A O 1
ATOM 1626 N N . ARG A 1 212 ? 9.711 42.438 3.51 1 68.62 212 ARG A N 1
ATOM 1627 C CA . ARG A 1 212 ? 9.477 42.906 2.158 1 68.62 212 ARG A CA 1
ATOM 1628 C C . ARG A 1 212 ? 10.711 43.656 1.621 1 68.62 212 ARG A C 1
ATOM 1630 O O . ARG A 1 212 ? 11.023 43.562 0.434 1 68.62 212 ARG A O 1
ATOM 1637 N N . SER A 1 213 ? 11.258 44.344 2.461 1 67.56 213 SER A N 1
ATOM 1638 C CA . SER A 1 213 ? 12.438 45.094 2.064 1 67.56 213 SER A CA 1
ATOM 1639 C C . SER A 1 213 ? 13.633 44.188 1.824 1 67.56 213 SER A C 1
ATOM 1641 O O . SER A 1 213 ? 14.453 44.469 0.945 1 67.56 213 SER A O 1
ATOM 1643 N N . SER A 1 214 ? 13.734 43.219 2.641 1 61.88 214 SER A N 1
ATOM 1644 C CA . SER A 1 214 ? 14.844 42.281 2.496 1 61.88 214 SER A CA 1
ATOM 1645 C C . SER A 1 214 ? 14.688 41.438 1.252 1 61.88 214 SER A C 1
ATOM 1647 O O . SER A 1 214 ? 15.672 40.969 0.688 1 61.88 214 SER A O 1
ATOM 1649 N N . GLY A 1 215 ? 13.492 41.031 0.994 1 51.53 215 GLY A N 1
ATOM 1650 C CA . GLY A 1 215 ? 13.258 40.219 -0.191 1 51.53 215 GLY A CA 1
ATOM 1651 C C . GLY A 1 215 ? 13.445 41 -1.485 1 51.53 215 GLY A C 1
ATOM 1652 O O . GLY A 1 215 ? 13.539 40.406 -2.559 1 51.53 215 GLY A O 1
ATOM 1653 N N . ARG A 1 216 ? 13.266 42.438 -1.575 1 51.91 216 ARG A N 1
ATOM 1654 C CA . ARG A 1 216 ? 13.484 43.281 -2.738 1 51.91 216 ARG A CA 1
ATOM 1655 C C . ARG A 1 216 ? 14.977 43.469 -3.012 1 51.91 216 ARG A C 1
ATOM 1657 O O . ARG A 1 216 ? 15.359 43.938 -4.086 1 51.91 216 ARG A O 1
ATOM 1664 N N . ASP A 1 217 ? 15.797 43.125 -2.07 1 43.03 217 ASP A N 1
ATOM 1665 C CA . ASP A 1 217 ? 17.219 43.219 -2.402 1 43.03 217 ASP A CA 1
ATOM 1666 C C . ASP A 1 217 ? 17.75 41.875 -2.84 1 43.03 217 ASP A C 1
ATOM 1668 O O . ASP A 1 217 ? 17.391 40.844 -2.266 1 43.03 217 ASP A O 1
ATOM 1672 N N . MET B 1 1 ? 20.391 -25.859 7.496 1 41.16 1 MET B N 1
ATOM 1673 C CA . MET B 1 1 ? 20.141 -26.031 6.066 1 41.16 1 MET B CA 1
ATOM 1674 C C . MET B 1 1 ? 18.688 -25.703 5.723 1 41.16 1 MET B C 1
ATOM 1676 O O . MET B 1 1 ? 18.438 -24.984 4.746 1 41.16 1 MET B O 1
ATOM 1680 N N . GLU B 1 2 ? 17.609 -26.312 6.488 1 57.5 2 GLU B N 1
ATOM 1681 C CA . GLU B 1 2 ? 16.156 -26.203 6.523 1 57.5 2 GLU B CA 1
ATOM 1682 C C . GLU B 1 2 ? 15.727 -24.766 6.828 1 57.5 2 GLU B C 1
ATOM 1684 O O . GLU B 1 2 ? 14.75 -24.281 6.258 1 57.5 2 GLU B O 1
ATOM 1689 N N . SER B 1 3 ? 16.828 -24.203 7.211 1 72.19 3 SER B N 1
ATOM 1690 C CA . SER B 1 3 ? 16.531 -22.938 7.855 1 72.19 3 SER B CA 1
ATOM 1691 C C . SER B 1 3 ? 16.578 -21.781 6.855 1 72.19 3 SER B C 1
ATOM 1693 O O . SER B 1 3 ? 15.766 -20.859 6.934 1 72.19 3 SER B O 1
ATOM 1695 N N . LYS B 1 4 ? 17.391 -22.031 5.824 1 78.88 4 LYS B N 1
ATOM 1696 C CA . LYS B 1 4 ? 17.562 -20.906 4.91 1 78.88 4 LYS B CA 1
ATOM 1697 C C . LYS B 1 4 ? 16.375 -20.781 3.963 1 78.88 4 LYS B C 1
ATOM 1699 O O . LYS B 1 4 ? 15.992 -19.672 3.592 1 78.88 4 LYS B O 1
ATOM 1704 N N . ILE B 1 5 ? 15.859 -21.875 3.648 1 82.12 5 ILE B N 1
ATOM 1705 C CA . ILE B 1 5 ? 14.688 -21.859 2.779 1 82.12 5 ILE B CA 1
ATOM 1706 C C . ILE B 1 5 ? 13.523 -21.172 3.49 1 82.12 5 ILE B C 1
ATOM 1708 O O . ILE B 1 5 ? 12.797 -20.391 2.883 1 82.12 5 ILE B O 1
ATOM 1712 N N . GLU B 1 6 ? 13.453 -21.484 4.734 1 81.62 6 GLU B N 1
ATOM 1713 C CA . GLU B 1 6 ? 12.414 -20.859 5.543 1 81.62 6 GLU B CA 1
ATOM 1714 C C . GLU B 1 6 ? 12.594 -19.344 5.578 1 81.62 6 GLU B C 1
ATOM 1716 O O . GLU B 1 6 ? 11.625 -18.594 5.457 1 81.62 6 GLU B O 1
ATOM 1721 N N . GLU B 1 7 ? 13.781 -18.984 5.691 1 82.19 7 GLU B N 1
ATOM 1722 C CA . GLU B 1 7 ? 14.094 -17.562 5.73 1 82.19 7 GLU B CA 1
ATOM 1723 C C . GLU B 1 7 ? 13.766 -16.891 4.395 1 82.19 7 GLU B C 1
ATOM 1725 O O . GLU B 1 7 ? 13.312 -15.742 4.367 1 82.19 7 GLU B O 1
ATOM 1730 N N . ALA B 1 8 ? 13.969 -17.531 3.334 1 83.69 8 ALA B N 1
ATOM 1731 C CA . ALA B 1 8 ? 13.758 -16.969 1.999 1 83.69 8 ALA B CA 1
ATOM 1732 C C . ALA B 1 8 ? 12.273 -16.828 1.694 1 83.69 8 ALA B C 1
ATOM 1734 O O . ALA B 1 8 ? 11.859 -15.852 1.063 1 83.69 8 ALA B O 1
ATOM 1735 N N . LEU B 1 9 ? 11.539 -17.75 2.203 1 83.56 9 LEU B N 1
ATOM 1736 C CA . LEU B 1 9 ? 10.125 -17.797 1.859 1 83.56 9 LEU B CA 1
ATOM 1737 C C . LEU B 1 9 ? 9.289 -17.078 2.906 1 83.56 9 LEU B C 1
ATOM 1739 O O . LEU B 1 9 ? 8.195 -16.578 2.604 1 83.56 9 LEU B O 1
ATOM 1743 N N . ASP B 1 10 ? 9.883 -17.016 4.156 1 78.75 10 ASP B N 1
ATOM 1744 C CA . ASP B 1 10 ? 9.18 -16.391 5.273 1 78.75 10 ASP B CA 1
ATOM 1745 C C . ASP B 1 10 ? 9.609 -14.945 5.453 1 78.75 10 ASP B C 1
ATOM 1747 O O . ASP B 1 10 ? 10.359 -14.406 4.633 1 78.75 10 ASP B O 1
ATOM 1751 N N . GLY B 1 11 ? 9.078 -14.188 6.559 1 69.19 11 GLY B N 1
ATOM 1752 C CA . GLY B 1 11 ? 9.562 -12.875 6.977 1 69.19 11 GLY B CA 1
ATOM 1753 C C . GLY B 1 11 ? 8.641 -11.742 6.586 1 69.19 11 GLY B C 1
ATOM 1754 O O . GLY B 1 11 ? 8.805 -10.609 7.043 1 69.19 11 GLY B O 1
ATOM 1755 N N . GLY B 1 12 ? 7.684 -12.07 5.926 1 76.62 12 GLY B N 1
ATOM 1756 C CA . GLY B 1 12 ? 6.684 -11.055 5.617 1 76.62 12 GLY B CA 1
ATOM 1757 C C . GLY B 1 12 ? 5.27 -11.492 5.957 1 76.62 12 GLY B C 1
ATOM 1758 O O . GLY B 1 12 ? 5.066 -12.312 6.852 1 76.62 12 GLY B O 1
ATOM 1759 N N . GLU B 1 13 ? 4.41 -10.773 5.562 1 83.44 13 GLU B N 1
ATOM 1760 C CA . GLU B 1 13 ? 3.012 -11.148 5.738 1 83.44 13 GLU B CA 1
ATOM 1761 C C . GLU B 1 13 ? 2.674 -12.398 4.922 1 83.44 13 GLU B C 1
ATOM 1763 O O . GLU B 1 13 ? 3.297 -12.656 3.891 1 83.44 13 GLU B O 1
ATOM 1768 N N . MET B 1 14 ? 1.836 -13.156 5.484 1 87.19 14 MET B N 1
ATOM 1769 C CA . MET B 1 14 ? 1.354 -14.352 4.797 1 87.19 14 MET B CA 1
ATOM 1770 C C . MET B 1 14 ? -0.098 -14.18 4.363 1 87.19 14 MET B C 1
ATOM 1772 O O . MET B 1 14 ? -1.011 -14.688 5.016 1 87.19 14 MET B O 1
ATOM 1776 N N . PRO B 1 15 ? -0.222 -13.602 3.219 1 93.12 15 PRO B N 1
ATOM 1777 C CA . PRO B 1 15 ? -1.597 -13.359 2.773 1 93.12 15 PRO B CA 1
ATOM 1778 C C . PRO B 1 15 ? -2.322 -14.641 2.375 1 93.12 15 PRO B C 1
ATOM 1780 O O . PRO B 1 15 ? -1.685 -15.617 1.969 1 93.12 15 PRO B O 1
ATOM 1783 N N . PRO B 1 16 ? -3.645 -14.641 2.582 1 95.06 16 PRO B N 1
ATOM 1784 C CA . PRO B 1 16 ? -4.414 -15.758 2.033 1 95.06 16 PRO B CA 1
ATOM 1785 C C . PRO B 1 16 ? -4.18 -15.961 0.537 1 95.06 16 PRO B C 1
ATOM 1787 O O . PRO B 1 16 ? -4.055 -14.984 -0.207 1 95.06 16 PRO B O 1
ATOM 1790 N N . VAL B 1 17 ? -4.09 -17.188 0.127 1 97.25 17 VAL B N 1
ATOM 1791 C CA . VAL B 1 17 ? -3.85 -17.531 -1.272 1 97.25 17 VAL B CA 1
ATOM 1792 C C . VAL B 1 17 ? -4.75 -18.688 -1.688 1 97.25 17 VAL B C 1
ATOM 1794 O O . VAL B 1 17 ? -4.973 -19.625 -0.912 1 97.25 17 VAL B O 1
ATOM 1797 N N . GLY B 1 18 ? -5.348 -18.562 -2.807 1 97.56 18 GLY B N 1
ATOM 1798 C CA . GLY B 1 18 ? -6.145 -19.609 -3.404 1 97.56 18 GLY B CA 1
ATOM 1799 C C . GLY B 1 18 ? -5.734 -19.938 -4.828 1 97.56 18 GLY B C 1
ATOM 1800 O O . GLY B 1 18 ? -5.02 -19.156 -5.469 1 97.56 18 GLY B O 1
ATOM 1801 N N . ARG B 1 19 ? -6.172 -21.094 -5.312 1 97.38 19 ARG B N 1
ATOM 1802 C CA . ARG B 1 19 ? -5.902 -21.547 -6.672 1 97.38 19 ARG B CA 1
ATOM 1803 C C . ARG B 1 19 ? -7.148 -21.422 -7.543 1 97.38 19 ARG B C 1
ATOM 1805 O O . ARG B 1 19 ? -8.273 -21.516 -7.047 1 97.38 19 ARG B O 1
ATOM 1812 N N . TYR B 1 20 ? -6.855 -21.234 -8.781 1 97.12 20 TYR B N 1
ATOM 1813 C CA . TYR B 1 20 ? -7.961 -21.25 -9.734 1 97.12 20 TYR B CA 1
ATOM 1814 C C . TYR B 1 20 ? -7.559 -21.953 -11.023 1 97.12 20 TYR B C 1
ATOM 1816 O O . TYR B 1 20 ? -6.367 -22.094 -11.312 1 97.12 20 TYR B O 1
ATOM 1824 N N . ARG B 1 21 ? -8.5 -22.469 -11.695 1 96.38 21 ARG B N 1
ATOM 1825 C CA . ARG B 1 21 ? -8.398 -23 -13.047 1 96.38 21 ARG B CA 1
ATOM 1826 C C . ARG B 1 21 ? -9.539 -22.516 -13.93 1 96.38 21 ARG B C 1
ATOM 1828 O O . ARG B 1 21 ? -10.703 -22.594 -13.547 1 96.38 21 ARG B O 1
ATOM 1835 N N . LEU B 1 22 ? -9.172 -21.922 -15.023 1 94.56 22 LEU B N 1
ATOM 1836 C CA . LEU B 1 22 ? -10.148 -21.375 -15.961 1 94.56 22 LEU B CA 1
ATOM 1837 C C . LEU B 1 22 ? -10.094 -22.109 -17.297 1 94.56 22 LEU B C 1
ATOM 1839 O O . LEU B 1 22 ? -9.047 -22.156 -17.938 1 94.56 22 LEU B O 1
ATOM 1843 N N . ASP B 1 23 ? -11.148 -22.703 -17.625 1 91.5 23 ASP B N 1
ATOM 1844 C CA . ASP B 1 23 ? -11.305 -23.25 -18.969 1 91.5 23 ASP B CA 1
ATOM 1845 C C . ASP B 1 23 ? -11.688 -22.141 -19.953 1 91.5 23 ASP B C 1
ATOM 1847 O O . ASP B 1 23 ? -12.758 -21.547 -19.844 1 91.5 23 ASP B O 1
ATOM 1851 N N . LEU B 1 24 ? -10.828 -21.875 -20.906 1 87.56 24 LEU B N 1
ATOM 1852 C CA . LEU B 1 24 ? -11.008 -20.734 -21.812 1 87.56 24 LEU B CA 1
ATOM 1853 C C . LEU B 1 24 ? -12.141 -21 -22.797 1 87.56 24 LEU B C 1
ATOM 1855 O O . LEU B 1 24 ? -12.75 -20.062 -23.312 1 87.56 24 LEU B O 1
ATOM 1859 N N . LEU B 1 25 ? -12.352 -22.281 -23.078 1 84.5 25 LEU B N 1
ATOM 1860 C CA . LEU B 1 25 ? -13.398 -22.609 -24.031 1 84.5 25 LEU B CA 1
ATOM 1861 C C . LEU B 1 25 ? -14.781 -22.453 -23.422 1 84.5 25 LEU B C 1
ATOM 1863 O O . LEU B 1 25 ? -15.672 -21.859 -24.031 1 84.5 25 LEU B O 1
ATOM 1867 N N . THR B 1 26 ? -14.945 -22.906 -22.188 1 86.06 26 THR B N 1
ATOM 1868 C CA . THR B 1 26 ? -16.25 -22.875 -21.547 1 86.06 26 THR B CA 1
ATOM 1869 C C . THR B 1 26 ? -16.375 -21.672 -20.641 1 86.06 26 THR B C 1
ATOM 1871 O O . THR B 1 26 ? -17.469 -21.344 -20.156 1 86.06 26 THR B O 1
ATOM 1874 N N . GLU B 1 27 ? -15.289 -20.969 -20.312 1 87.25 27 GLU B N 1
ATOM 1875 C CA . GLU B 1 27 ? -15.219 -19.828 -19.391 1 87.25 27 GLU B CA 1
ATOM 1876 C C . GLU B 1 27 ? -15.695 -20.203 -18 1 87.25 27 GLU B C 1
ATOM 1878 O O . GLU B 1 27 ? -16.375 -19.422 -17.328 1 87.25 27 GLU B O 1
ATOM 1883 N N . THR B 1 28 ? -15.477 -21.391 -17.672 1 89.94 28 THR B N 1
ATOM 1884 C CA . THR B 1 28 ? -15.812 -21.875 -16.328 1 89.94 28 THR B CA 1
ATOM 1885 C C . THR B 1 28 ? -14.57 -21.906 -15.445 1 89.94 28 THR B C 1
ATOM 1887 O O . THR B 1 28 ? -13.477 -22.25 -15.914 1 89.94 28 THR B O 1
ATOM 1890 N N . TRP B 1 29 ? -14.82 -21.547 -14.219 1 95.25 29 TRP B N 1
ATOM 1891 C CA . TRP B 1 29 ? -13.734 -21.469 -13.25 1 95.25 29 TRP B CA 1
ATOM 1892 C C . TRP B 1 29 ? -13.859 -22.562 -12.203 1 95.25 29 TRP B C 1
ATOM 1894 O O . TRP B 1 29 ? -14.969 -22.922 -11.805 1 95.25 29 TRP B O 1
ATOM 1904 N N . SER B 1 30 ? -12.789 -23.109 -11.844 1 96.88 30 SER B N 1
ATOM 1905 C CA . SER B 1 30 ? -12.648 -23.875 -10.609 1 96.88 30 SER B CA 1
ATOM 1906 C C . SER B 1 30 ? -11.883 -23.094 -9.555 1 96.88 30 SER B C 1
ATOM 1908 O O . SER B 1 30 ? -10.812 -22.547 -9.844 1 96.88 30 SER B O 1
ATOM 1910 N N . TRP B 1 31 ? -12.477 -23.062 -8.414 1 97.25 31 TRP B N 1
ATOM 1911 C CA . TRP B 1 31 ? -11.883 -22.297 -7.32 1 97.25 31 TRP B CA 1
ATOM 1912 C C . TRP B 1 31 ? -11.516 -23.219 -6.156 1 97.25 31 TRP B C 1
ATOM 1914 O O . TRP B 1 31 ? -12.273 -24.141 -5.82 1 97.25 31 TRP B O 1
ATOM 1924 N N . SER B 1 32 ? -10.344 -22.953 -5.578 1 97.06 32 SER B N 1
ATOM 1925 C CA . SER B 1 32 ? -10.109 -23.516 -4.254 1 97.06 32 SER B CA 1
ATOM 1926 C C . SER B 1 32 ? -11.008 -22.859 -3.209 1 97.06 32 SER B C 1
ATOM 1928 O O . SER B 1 32 ? -11.633 -21.844 -3.475 1 97.06 32 SER B O 1
ATOM 1930 N N . ARG B 1 33 ? -11.047 -23.438 -2.049 1 96.38 33 ARG B N 1
ATOM 1931 C CA . ARG B 1 33 ? -11.859 -22.938 -0.947 1 96.38 33 ARG B CA 1
ATOM 1932 C C . ARG B 1 33 ? -11.531 -21.484 -0.643 1 96.38 33 ARG B C 1
ATOM 1934 O O . ARG B 1 33 ? -12.43 -20.672 -0.388 1 96.38 33 ARG B O 1
ATOM 1941 N N . GLU B 1 34 ? -10.328 -21.141 -0.723 1 96.69 34 GLU B N 1
ATOM 1942 C CA . GLU B 1 34 ? -9.836 -19.828 -0.342 1 96.69 34 GLU B CA 1
ATOM 1943 C C . GLU B 1 34 ? -10.391 -18.734 -1.264 1 96.69 34 GLU B C 1
ATOM 1945 O O . GLU B 1 34 ? -10.656 -17.625 -0.825 1 96.69 34 GLU B O 1
ATOM 1950 N N . VAL B 1 35 ? -10.539 -19.078 -2.574 1 97.62 35 VAL B N 1
ATOM 1951 C CA . VAL B 1 35 ? -11.016 -18.078 -3.529 1 97.62 35 VAL B CA 1
ATOM 1952 C C . VAL B 1 35 ? -12.477 -17.75 -3.248 1 97.62 35 VAL B C 1
ATOM 1954 O O . VAL B 1 35 ? -12.891 -16.594 -3.35 1 97.62 35 VAL B O 1
ATOM 1957 N N . TYR B 1 36 ? -13.219 -18.75 -2.836 1 97.5 36 TYR B N 1
ATOM 1958 C CA . TYR B 1 36 ? -14.594 -18.5 -2.408 1 97.5 36 TYR B CA 1
ATOM 1959 C C . TYR B 1 36 ? -14.625 -17.531 -1.238 1 97.5 36 TYR B C 1
ATOM 1961 O O . TYR B 1 36 ? -15.344 -16.516 -1.28 1 97.5 36 TYR B O 1
ATOM 1969 N N . VAL B 1 37 ? -13.867 -17.781 -0.302 1 97.25 37 VAL B N 1
ATOM 1970 C CA . VAL B 1 37 ? -13.844 -17.016 0.938 1 97.25 37 VAL B CA 1
ATOM 1971 C C . VAL B 1 37 ? -13.414 -15.578 0.647 1 97.25 37 VAL B C 1
ATOM 1973 O O . VAL B 1 37 ? -13.984 -14.633 1.197 1 97.25 37 VAL B O 1
ATOM 1976 N N . MET B 1 38 ? -12.453 -15.375 -0.231 1 97.12 38 MET B N 1
ATOM 1977 C CA . MET B 1 38 ? -11.977 -14.055 -0.606 1 97.12 38 MET B CA 1
ATOM 1978 C C . MET B 1 38 ? -13.102 -13.211 -1.193 1 97.12 38 MET B C 1
ATOM 1980 O O . MET B 1 38 ? -13.109 -11.984 -1.04 1 97.12 38 MET B O 1
ATOM 1984 N N . HIS B 1 39 ? -13.984 -13.82 -1.885 1 97.25 39 HIS B N 1
ATOM 1985 C CA . HIS B 1 39 ? -15.07 -13.094 -2.535 1 97.25 39 HIS B CA 1
ATOM 1986 C C . HIS B 1 39 ? -16.297 -13.016 -1.631 1 97.25 39 HIS B C 1
ATOM 1988 O O . HIS B 1 39 ? -17.312 -12.445 -2.02 1 97.25 39 HIS B O 1
ATOM 1994 N N . GLY B 1 40 ? -16.188 -13.695 -0.4 1 96.94 40 GLY B N 1
ATOM 1995 C CA . GLY B 1 40 ? -17.25 -13.609 0.59 1 96.94 40 GLY B CA 1
ATOM 1996 C C . GLY B 1 40 ? -18.234 -14.75 0.511 1 96.94 40 GLY B C 1
ATOM 1997 O O . GLY B 1 40 ? -19.344 -14.656 1.037 1 96.94 40 GLY B O 1
ATOM 1998 N N . PHE B 1 41 ? -17.859 -15.812 -0.177 1 96.94 41 PHE B N 1
ATOM 1999 C CA . PHE B 1 41 ? -18.75 -16.969 -0.333 1 96.94 41 PHE B CA 1
ATOM 2000 C C . PHE B 1 41 ? -18.281 -18.125 0.54 1 96.94 41 PHE B C 1
ATOM 2002 O O . PHE B 1 41 ? -17.094 -18.25 0.822 1 96.94 41 PHE B O 1
ATOM 2009 N N . GLU B 1 42 ? -19.188 -18.953 0.922 1 96.5 42 GLU B N 1
ATOM 2010 C CA . GLU B 1 42 ? -18.828 -20.281 1.403 1 96.5 42 GLU B CA 1
ATOM 2011 C C . GLU B 1 42 ? -18.375 -21.188 0.256 1 96.5 42 GLU B C 1
ATOM 2013 O O . GLU B 1 42 ? -18.875 -21.078 -0.861 1 96.5 42 GLU B O 1
ATOM 2018 N N . PRO B 1 43 ? -17.469 -22.109 0.57 1 96.25 43 PRO B N 1
ATOM 2019 C CA . PRO B 1 43 ? -17.031 -23.016 -0.493 1 96.25 43 PRO B CA 1
ATOM 2020 C C . PRO B 1 43 ? -18.188 -23.766 -1.14 1 96.25 43 PRO B C 1
ATOM 2022 O O . PRO B 1 43 ? -19 -24.391 -0.44 1 96.25 43 PRO B O 1
ATOM 2025 N N . GLY B 1 44 ? -18.297 -23.656 -2.371 1 95.06 44 GLY B N 1
ATOM 2026 C CA . GLY B 1 44 ? -19.312 -24.375 -3.107 1 95.06 44 GLY B CA 1
ATOM 2027 C C . GLY B 1 44 ? -20.641 -23.641 -3.18 1 95.06 44 GLY B C 1
ATOM 2028 O O . GLY B 1 44 ? -21.594 -24.109 -3.812 1 95.06 44 GLY B O 1
ATOM 2029 N N . GLU B 1 45 ? -20.734 -22.516 -2.682 1 95.69 45 GLU B N 1
ATOM 2030 C CA . GLU B 1 45 ? -21.969 -21.75 -2.598 1 95.69 45 GLU B CA 1
ATOM 2031 C C . GLU B 1 45 ? -22.406 -21.25 -3.973 1 95.69 45 GLU B C 1
ATOM 2033 O O . GLU B 1 45 ? -23.609 -21.141 -4.242 1 95.69 45 GLU B O 1
ATOM 2038 N N . VAL B 1 46 ? -21.484 -20.969 -4.84 1 95.31 46 VAL B N 1
ATOM 2039 C CA . VAL B 1 46 ? -21.781 -20.453 -6.172 1 95.31 46 VAL B CA 1
ATOM 2040 C C . VAL B 1 46 ? -20.953 -21.219 -7.215 1 95.31 46 VAL B C 1
ATOM 2042 O O . VAL B 1 46 ? -20 -21.906 -6.871 1 95.31 46 VAL B O 1
ATOM 2045 N N . VAL B 1 47 ? -21.406 -21.094 -8.438 1 94.69 47 VAL B N 1
ATOM 2046 C CA . VAL B 1 47 ? -20.609 -21.578 -9.562 1 94.69 47 VAL B CA 1
ATOM 2047 C C . VAL B 1 47 ? -19.734 -20.438 -10.102 1 94.69 47 VAL B C 1
ATOM 2049 O O . VAL B 1 47 ? -20.25 -19.453 -10.625 1 94.69 47 VAL B O 1
ATOM 2052 N N . PRO B 1 48 ? -18.453 -20.562 -9.93 1 94.94 48 PRO B N 1
ATOM 2053 C CA . PRO B 1 48 ? -17.578 -19.484 -10.414 1 94.94 48 PRO B CA 1
ATOM 2054 C C . PRO B 1 48 ? -17.625 -19.328 -11.938 1 94.94 48 PRO B C 1
ATOM 2056 O O . PRO B 1 48 ? -17.516 -20.312 -12.664 1 94.94 48 PRO B O 1
ATOM 2059 N N . THR B 1 49 ? -17.828 -18.062 -12.398 1 92.62 49 THR B N 1
ATOM 2060 C CA . THR B 1 49 ? -17.812 -17.688 -13.812 1 92.62 49 THR B CA 1
ATOM 2061 C C . THR B 1 49 ? -17.031 -16.391 -14.023 1 92.62 49 THR B C 1
ATOM 2063 O O . THR B 1 49 ? -16.734 -15.68 -13.07 1 92.62 49 THR B O 1
ATOM 2066 N N . THR B 1 50 ? -16.734 -16.188 -15.305 1 91.06 50 THR B N 1
ATOM 2067 C CA . THR B 1 50 ? -16.078 -14.914 -15.633 1 91.06 50 THR B CA 1
ATOM 2068 C C . THR B 1 50 ? -16.984 -13.734 -15.289 1 91.06 50 THR B C 1
ATOM 2070 O O . THR B 1 50 ? -16.516 -12.711 -14.789 1 91.06 50 THR B O 1
ATOM 2073 N N . GLY B 1 51 ? -18.203 -13.867 -15.602 1 89.5 51 GLY B N 1
ATOM 2074 C CA . GLY B 1 51 ? -19.156 -12.836 -15.234 1 89.5 51 GLY B CA 1
ATOM 2075 C C . GLY B 1 51 ? -19.172 -12.539 -13.742 1 89.5 51 GLY B C 1
ATOM 2076 O O . GLY B 1 51 ? -19.25 -11.375 -13.344 1 89.5 51 GLY B O 1
ATOM 2077 N N . LEU B 1 52 ? -19.141 -13.547 -12.914 1 92.06 52 LEU B N 1
ATOM 2078 C CA . LEU B 1 52 ? -19.125 -13.375 -11.469 1 92.06 52 LEU B CA 1
ATOM 2079 C C . LEU B 1 52 ? -17.859 -12.625 -11.039 1 92.06 52 LEU B C 1
ATOM 2081 O O . LEU B 1 52 ? -17.938 -11.742 -10.18 1 92.06 52 LEU B O 1
ATOM 2085 N N . MET B 1 53 ? -16.766 -13.008 -11.648 1 92.38 53 MET B N 1
ATOM 2086 C CA . MET B 1 53 ? -15.508 -12.32 -11.359 1 92.38 53 MET B CA 1
ATOM 2087 C C . MET B 1 53 ? -15.617 -10.828 -11.664 1 92.38 53 MET B C 1
ATOM 2089 O O . MET B 1 53 ? -15.211 -10 -10.852 1 92.38 53 MET B O 1
ATOM 2093 N N . VAL B 1 54 ? -16.172 -10.516 -12.766 1 90.88 54 VAL B N 1
ATOM 2094 C CA . VAL B 1 54 ? -16.297 -9.125 -13.211 1 90.88 54 VAL B CA 1
ATOM 2095 C C . VAL B 1 54 ? -17.25 -8.367 -12.297 1 90.88 54 VAL B C 1
ATOM 2097 O O . VAL B 1 54 ? -17.016 -7.203 -11.969 1 90.88 54 VAL B O 1
ATOM 2100 N N . SER B 1 55 ? -18.25 -8.961 -11.859 1 93 55 SER B N 1
ATOM 2101 C CA . SER B 1 55 ? -19.266 -8.312 -11.031 1 93 55 SER B CA 1
ATOM 2102 C C . SER B 1 55 ? -18.688 -7.879 -9.688 1 93 55 SER B C 1
ATOM 2104 O O . SER B 1 55 ? -19.219 -6.969 -9.047 1 93 55 SER B O 1
ATOM 2106 N N . HIS B 1 56 ? -17.672 -8.523 -9.242 1 94.69 56 HIS B N 1
ATOM 2107 C CA . HIS B 1 56 ? -17.062 -8.203 -7.953 1 94.69 56 HIS B CA 1
ATOM 2108 C C . HIS B 1 56 ? -15.945 -7.176 -8.109 1 94.69 56 HIS B C 1
ATOM 2110 O O . HIS B 1 56 ? -15.43 -6.656 -7.121 1 94.69 56 HIS B O 1
ATOM 2116 N N . LYS B 1 57 ? -15.555 -6.879 -9.344 1 93.5 57 LYS B N 1
ATOM 2117 C CA . LYS B 1 57 ? -14.492 -5.898 -9.555 1 93.5 57 LYS B CA 1
ATOM 2118 C C . LYS B 1 57 ? -14.914 -4.516 -9.062 1 93.5 57 LYS B C 1
ATOM 2120 O O . LYS B 1 57 ? -16.062 -4.113 -9.242 1 93.5 57 LYS B O 1
ATOM 2125 N N . HIS B 1 58 ? -14.008 -3.82 -8.445 1 91.94 58 HIS B N 1
ATOM 2126 C CA . HIS B 1 58 ? -14.289 -2.451 -8.031 1 91.94 58 HIS B CA 1
ATOM 2127 C C . HIS B 1 58 ? -14.633 -1.57 -9.227 1 91.94 58 HIS B C 1
ATOM 2129 O O . HIS B 1 58 ? -13.961 -1.632 -10.258 1 91.94 58 HIS B O 1
ATOM 2135 N N . PRO B 1 59 ? -15.57 -0.704 -9.102 1 89 59 PRO B N 1
ATOM 2136 C CA . PRO B 1 59 ? -16.016 0.116 -10.227 1 89 59 PRO B CA 1
ATOM 2137 C C . PRO B 1 59 ? -14.898 0.962 -10.828 1 89 59 PRO B C 1
ATOM 2139 O O . PRO B 1 59 ? -14.836 1.137 -12.047 1 89 59 PRO B O 1
ATOM 2142 N N . ASP B 1 60 ? -13.961 1.444 -10.07 1 82.38 60 ASP B N 1
ATOM 2143 C CA . ASP B 1 60 ? -12.875 2.299 -10.531 1 82.38 60 ASP B CA 1
ATOM 2144 C C . ASP B 1 60 ? -11.828 1.49 -11.289 1 82.38 60 ASP B C 1
ATOM 2146 O O . ASP B 1 60 ? -10.938 2.059 -11.93 1 82.38 60 ASP B O 1
ATOM 2150 N N . ASP B 1 61 ? -11.906 0.149 -11.234 1 84.56 61 ASP B N 1
ATOM 2151 C CA . ASP B 1 61 ? -10.891 -0.694 -11.867 1 84.56 61 ASP B CA 1
ATOM 2152 C C . ASP B 1 61 ? -11.445 -1.365 -13.117 1 84.56 61 ASP B C 1
ATOM 2154 O O . ASP B 1 61 ? -10.781 -2.219 -13.719 1 84.56 61 ASP B O 1
ATOM 2158 N N . LEU B 1 62 ? -12.672 -1.102 -13.594 1 80.12 62 LEU B N 1
ATOM 2159 C CA . LEU B 1 62 ? -13.297 -1.708 -14.766 1 80.12 62 LEU B CA 1
ATOM 2160 C C . LEU B 1 62 ? -12.742 -1.116 -16.047 1 80.12 62 LEU B C 1
ATOM 2162 O O . LEU B 1 62 ? -12.82 -1.74 -17.109 1 80.12 62 LEU B O 1
ATOM 2166 N N . GLY B 1 63 ? -12.094 -0.039 -16.094 1 64.44 63 GLY B N 1
ATOM 2167 C CA . GLY B 1 63 ? -11.789 0.726 -17.281 1 64.44 63 GLY B CA 1
ATOM 2168 C C . GLY B 1 63 ? -10.617 0.166 -18.062 1 64.44 63 GLY B C 1
ATOM 2169 O O . GLY B 1 63 ? -10.703 -0.014 -19.281 1 64.44 63 GLY B O 1
ATOM 2170 N N . ASN B 1 64 ? -9.508 0.074 -17.641 1 60.41 64 ASN B N 1
ATOM 2171 C CA . ASN B 1 64 ? -8.305 -0.053 -18.453 1 60.41 64 ASN B CA 1
ATOM 2172 C C . ASN B 1 64 ? -8.086 -1.493 -18.922 1 60.41 64 ASN B C 1
ATOM 2174 O O . ASN B 1 64 ? -7.258 -2.207 -18.344 1 60.41 64 ASN B O 1
ATOM 2178 N N . ILE B 1 65 ? -9.031 -1.854 -19.922 1 65.25 65 ILE B N 1
ATOM 2179 C CA . ILE B 1 65 ? -8.859 -3.188 -20.484 1 65.25 65 ILE B CA 1
ATOM 2180 C C . ILE B 1 65 ? -8.102 -3.092 -21.812 1 65.25 65 ILE B C 1
ATOM 2182 O O . ILE B 1 65 ? -8.562 -2.441 -22.75 1 65.25 65 ILE B O 1
ATOM 2186 N N . ASP B 1 66 ? -6.793 -3.375 -21.812 1 66.25 66 ASP B N 1
ATOM 2187 C CA . ASP B 1 66 ? -6.047 -3.307 -23.062 1 66.25 66 ASP B CA 1
ATOM 2188 C C . ASP B 1 66 ? -5.766 -4.703 -23.625 1 66.25 66 ASP B C 1
ATOM 2190 O O . ASP B 1 66 ? -5.176 -4.844 -24.688 1 66.25 66 ASP B O 1
ATOM 2194 N N . GLY B 1 67 ? -6.277 -5.699 -23.047 1 74.31 67 GLY B N 1
ATOM 2195 C CA . GLY B 1 67 ? -6.156 -7.062 -23.531 1 74.31 67 GLY B CA 1
ATOM 2196 C C . GLY B 1 67 ? -4.773 -7.648 -23.328 1 74.31 67 GLY B C 1
ATOM 2197 O O . GLY B 1 67 ? -4.523 -8.805 -23.672 1 74.31 67 GLY B O 1
ATOM 2198 N N . ALA B 1 68 ? -3.891 -6.875 -22.859 1 72.75 68 ALA B N 1
ATOM 2199 C CA . ALA B 1 68 ? -2.496 -7.285 -22.734 1 72.75 68 ALA B CA 1
ATOM 2200 C C . ALA B 1 68 ? -2.369 -8.516 -21.828 1 72.75 68 ALA B C 1
ATOM 2202 O O . ALA B 1 68 ? -1.615 -9.438 -22.125 1 72.75 68 ALA B O 1
ATOM 2203 N N . LEU B 1 69 ? -3.127 -8.602 -20.859 1 79.25 69 LEU B N 1
ATOM 2204 C CA . LEU B 1 69 ? -3.018 -9.703 -19.906 1 79.25 69 LEU B CA 1
ATOM 2205 C C . LEU B 1 69 ? -3.566 -10.992 -20.516 1 79.25 69 LEU B C 1
ATOM 2207 O O . LEU B 1 69 ? -3 -12.07 -20.297 1 79.25 69 LEU B O 1
ATOM 2211 N N . ARG B 1 70 ? -4.551 -10.773 -21.203 1 76.5 70 ARG B N 1
ATOM 2212 C CA . ARG B 1 70 ? -5.105 -11.953 -21.859 1 76.5 70 ARG B CA 1
ATOM 2213 C C . ARG B 1 70 ? -4.129 -12.523 -22.891 1 76.5 70 ARG B C 1
ATOM 2215 O O . ARG B 1 70 ? -3.947 -13.734 -22.969 1 76.5 70 ARG B O 1
ATOM 2222 N N . ARG B 1 71 ? -3.57 -11.648 -23.578 1 81 71 ARG B N 1
ATOM 2223 C CA . ARG B 1 71 ? -2.607 -12.078 -24.594 1 81 71 ARG B CA 1
ATOM 2224 C C . ARG B 1 71 ? -1.433 -12.812 -23.953 1 81 71 ARG B C 1
ATOM 2226 O O . ARG B 1 71 ? -0.991 -13.844 -24.438 1 81 71 ARG B O 1
ATOM 2233 N N . SER B 1 72 ? -0.981 -12.289 -22.953 1 81.06 72 SER B N 1
ATOM 2234 C CA . SER B 1 72 ? 0.105 -12.93 -22.219 1 81.06 72 SER B CA 1
ATOM 2235 C C . SER B 1 72 ? -0.308 -14.312 -21.719 1 81.06 72 SER B C 1
ATOM 2237 O O . SER B 1 72 ? 0.446 -15.281 -21.844 1 81.06 72 SER B O 1
ATOM 2239 N N . ALA B 1 73 ? -1.501 -14.383 -21.25 1 78.69 73 ALA B N 1
ATOM 2240 C CA . ALA B 1 73 ? -2.01 -15.641 -20.719 1 78.69 73 ALA B CA 1
ATOM 2241 C C . ALA B 1 73 ? -2.182 -16.672 -21.828 1 78.69 73 ALA B C 1
ATOM 2243 O O . ALA B 1 73 ? -1.889 -17.859 -21.641 1 78.69 73 ALA B O 1
ATOM 2244 N N . GLU B 1 74 ? -2.506 -16.188 -22.969 1 80.31 74 GLU B N 1
ATOM 2245 C CA . GLU B 1 74 ? -2.768 -17.094 -24.094 1 80.31 74 GLU B CA 1
ATOM 2246 C C . GLU B 1 74 ? -1.47 -17.516 -24.781 1 80.31 74 GLU B C 1
ATOM 2248 O O . GLU B 1 74 ? -1.424 -1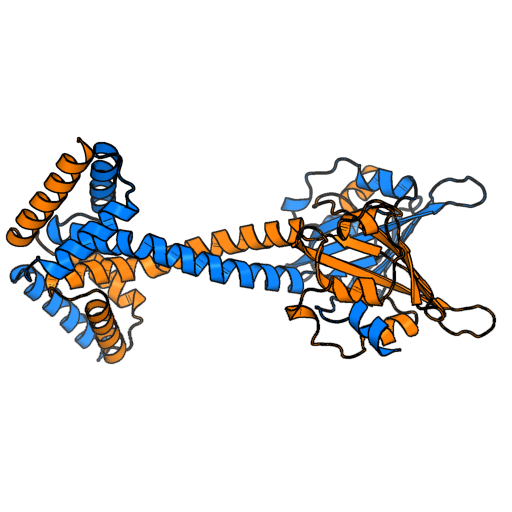8.547 -25.453 1 80.31 74 GLU B O 1
ATOM 2253 N N . SER B 1 75 ? -0.471 -16.719 -24.594 1 84.81 75 SER B N 1
ATOM 2254 C CA . SER B 1 75 ? 0.812 -17.078 -25.188 1 84.81 75 SER B CA 1
ATOM 2255 C C . SER B 1 75 ? 1.558 -18.094 -24.328 1 84.81 75 SER B C 1
ATOM 2257 O O . SER B 1 75 ? 2.588 -18.625 -24.75 1 84.81 75 SER B O 1
ATOM 2259 N N . GLY B 1 76 ? 1.028 -18.375 -23.188 1 84.81 76 GLY B N 1
ATOM 2260 C CA . GLY B 1 76 ? 1.698 -19.312 -22.297 1 84.81 76 GLY B CA 1
ATOM 2261 C C . GLY B 1 76 ? 2.654 -18.625 -21.344 1 84.81 76 GLY B C 1
ATOM 2262 O O . GLY B 1 76 ? 3.24 -19.266 -20.469 1 84.81 76 GLY B O 1
ATOM 2263 N N . GLU B 1 77 ? 2.76 -17.359 -21.453 1 88.88 77 GLU B N 1
ATOM 2264 C CA . GLU B 1 77 ? 3.615 -16.594 -20.547 1 88.88 77 GLU B CA 1
ATOM 2265 C C . GLU B 1 77 ? 2.91 -16.312 -19.234 1 88.88 77 GLU B C 1
ATOM 2267 O O . GLU B 1 77 ? 1.68 -16.344 -19.156 1 88.88 77 GLU B O 1
ATOM 2272 N N . ALA B 1 78 ? 3.734 -16.141 -18.219 1 93.81 78 ALA B N 1
ATOM 2273 C CA . ALA B 1 78 ? 3.156 -15.758 -16.938 1 93.81 78 ALA B CA 1
ATOM 2274 C C . ALA B 1 78 ? 2.535 -14.359 -17.016 1 93.81 78 ALA B C 1
ATOM 2276 O O . ALA B 1 78 ? 3.027 -13.492 -17.734 1 93.81 78 ALA B O 1
ATOM 2277 N N . PHE B 1 79 ? 1.456 -14.203 -16.359 1 92.94 79 PHE B N 1
ATOM 2278 C CA . PHE B 1 79 ? 0.816 -12.898 -16.266 1 92.94 79 PHE B CA 1
ATOM 2279 C C . PHE B 1 79 ? 0.447 -12.57 -14.828 1 92.94 79 PHE B C 1
ATOM 2281 O O . PHE B 1 79 ? 0.372 -13.461 -13.984 1 92.94 79 PHE B O 1
ATOM 2288 N N . SER B 1 80 ? 0.274 -11.297 -14.555 1 94.69 80 SER B N 1
ATOM 2289 C CA . SER B 1 80 ? -0.202 -10.859 -13.25 1 94.69 80 SER B CA 1
ATOM 2290 C C . SER B 1 80 ? -1.01 -9.57 -13.359 1 94.69 80 SER B C 1
ATOM 2292 O O . SER B 1 80 ? -0.801 -8.773 -14.273 1 94.69 80 SER B O 1
ATOM 2294 N N . SER B 1 81 ? -1.912 -9.445 -12.43 1 92.75 81 SER B N 1
ATOM 2295 C CA . SER B 1 81 ? -2.73 -8.242 -12.289 1 92.75 81 SER B CA 1
ATOM 2296 C C . SER B 1 81 ? -3.062 -7.969 -10.828 1 92.75 81 SER B C 1
ATOM 2298 O O . SER B 1 81 ? -3.258 -8.898 -10.047 1 92.75 81 SER B O 1
ATOM 2300 N N . VAL B 1 82 ? -3.039 -6.723 -10.516 1 93.75 82 VAL B N 1
ATOM 2301 C CA . VAL B 1 82 ? -3.494 -6.293 -9.195 1 93.75 82 VAL B CA 1
ATOM 2302 C C . VAL B 1 82 ? -4.727 -5.402 -9.336 1 93.75 82 VAL B C 1
ATOM 2304 O O . VAL B 1 82 ? -4.703 -4.418 -10.078 1 93.75 82 VAL B O 1
ATOM 2307 N N . HIS B 1 83 ? -5.797 -5.73 -8.695 1 91.94 83 HIS B N 1
ATOM 2308 C CA . HIS B 1 83 ? -7.012 -4.926 -8.766 1 91.94 83 HIS B CA 1
ATOM 2309 C C . HIS B 1 83 ? -7.82 -5.043 -7.48 1 91.94 83 HIS B C 1
ATOM 2311 O O . HIS B 1 83 ? -7.602 -5.953 -6.684 1 91.94 83 HIS B O 1
ATOM 2317 N N . ARG B 1 84 ? -8.648 -4.117 -7.297 1 93.81 84 ARG B N 1
ATOM 2318 C CA . ARG B 1 84 ? -9.57 -4.156 -6.168 1 93.81 84 ARG B CA 1
ATOM 2319 C C . ARG B 1 84 ? -10.844 -4.914 -6.531 1 93.81 84 ARG B C 1
ATOM 2321 O O . ARG B 1 84 ? -11.273 -4.898 -7.688 1 93.81 84 ARG B O 1
ATOM 2328 N N . ILE B 1 85 ? -11.453 -5.605 -5.562 1 95 85 ILE B N 1
ATOM 2329 C CA . ILE B 1 85 ? -12.789 -6.188 -5.684 1 95 85 ILE B CA 1
ATOM 2330 C C . ILE B 1 85 ? -13.641 -5.785 -4.48 1 95 85 ILE B C 1
ATOM 2332 O O . ILE B 1 85 ? -13.109 -5.312 -3.469 1 95 85 ILE B O 1
ATOM 2336 N N . VAL B 1 86 ? -14.891 -5.914 -4.664 1 96.56 86 VAL B N 1
ATOM 2337 C CA . VAL B 1 86 ? -15.828 -5.781 -3.553 1 96.56 86 VAL B CA 1
ATOM 2338 C C . VAL B 1 86 ? -16.453 -7.141 -3.236 1 96.56 86 VAL B C 1
ATOM 2340 O O . VAL B 1 86 ? -17.078 -7.754 -4.098 1 96.56 86 VAL B O 1
ATOM 2343 N N . ASP B 1 87 ? -16.219 -7.609 -2.006 1 96.88 87 ASP B N 1
ATOM 2344 C CA . ASP B 1 87 ? -16.75 -8.93 -1.667 1 96.88 87 ASP B CA 1
ATOM 2345 C C . ASP B 1 87 ? -18.234 -8.852 -1.344 1 96.88 87 ASP B C 1
ATOM 2347 O O . ASP B 1 87 ? -18.859 -7.797 -1.479 1 96.88 87 ASP B O 1
ATOM 2351 N N . THR B 1 88 ? -18.891 -9.945 -0.976 1 96.38 88 THR B N 1
ATOM 2352 C CA . THR B 1 88 ? -20.344 -10.016 -0.806 1 96.38 88 THR B CA 1
ATOM 2353 C C . THR B 1 88 ? -20.781 -9.203 0.413 1 96.38 88 THR B C 1
ATOM 2355 O O . THR B 1 88 ? -21.969 -8.875 0.552 1 96.38 88 THR B O 1
ATOM 2358 N N . ARG B 1 89 ? -19.891 -8.836 1.296 1 94.38 89 ARG B N 1
ATOM 2359 C CA . ARG B 1 89 ? -20.203 -8.055 2.49 1 94.38 89 ARG B CA 1
ATOM 2360 C C . ARG B 1 89 ? -19.969 -6.566 2.244 1 94.38 89 ARG B C 1
ATOM 2362 O O . ARG B 1 89 ? -20.094 -5.754 3.162 1 94.38 89 ARG B O 1
ATOM 2369 N N . GLY B 1 90 ? -19.531 -6.305 1.036 1 95.19 90 GLY B N 1
ATOM 2370 C CA . GLY B 1 90 ? -19.328 -4.91 0.682 1 95.19 90 GLY B CA 1
ATOM 2371 C C . GLY B 1 90 ? -17.922 -4.414 1.014 1 95.19 90 GLY B C 1
ATOM 2372 O O . GLY B 1 90 ? -17.656 -3.215 0.912 1 95.19 90 GLY B O 1
ATOM 2373 N N . GLU B 1 91 ? -17.094 -5.242 1.391 1 94.56 91 GLU B N 1
ATOM 2374 C CA . GLU B 1 91 ? -15.734 -4.867 1.746 1 94.56 91 GLU B CA 1
ATOM 2375 C C . GLU B 1 91 ? -14.82 -4.879 0.522 1 94.56 91 GLU B C 1
ATOM 2377 O O . GLU B 1 91 ? -14.852 -5.824 -0.268 1 94.56 91 GLU B O 1
ATOM 2382 N N . THR B 1 92 ? -14.055 -3.773 0.386 1 94.31 92 THR B N 1
ATOM 2383 C CA . THR B 1 92 ? -13.094 -3.699 -0.71 1 94.31 92 THR B CA 1
ATOM 2384 C C . THR B 1 92 ? -11.836 -4.504 -0.386 1 94.31 92 THR B C 1
ATOM 2386 O O . THR B 1 92 ? -11.281 -4.387 0.709 1 94.31 92 THR B O 1
ATOM 2389 N N . ARG B 1 93 ? -11.406 -5.344 -1.246 1 95.25 93 ARG B N 1
ATOM 2390 C CA . ARG B 1 93 ? -10.188 -6.137 -1.14 1 95.25 93 ARG B CA 1
ATOM 2391 C C . ARG B 1 93 ? -9.266 -5.879 -2.328 1 95.25 93 ARG B C 1
ATOM 2393 O O . ARG B 1 93 ? -9.727 -5.547 -3.42 1 95.25 93 ARG B O 1
ATOM 2400 N N . THR B 1 94 ? -8.023 -5.895 -2.109 1 94.44 94 THR B N 1
ATOM 2401 C CA . THR B 1 94 ? -7.023 -5.828 -3.174 1 94.44 94 THR B CA 1
ATOM 2402 C C . THR B 1 94 ? -6.453 -7.215 -3.463 1 94.44 94 THR B C 1
ATOM 2404 O O . THR B 1 94 ? -5.883 -7.852 -2.576 1 94.44 94 THR B O 1
ATOM 2407 N N . LEU B 1 95 ? -6.59 -7.703 -4.668 1 96.44 95 LEU B N 1
ATOM 2408 C CA . LEU B 1 95 ? -6.176 -9.055 -5.027 1 96.44 95 LEU B CA 1
ATOM 2409 C C . LEU B 1 95 ? -5.094 -9.023 -6.105 1 96.44 95 LEU B C 1
ATOM 2411 O O . LEU B 1 95 ? -5.152 -8.203 -7.023 1 96.44 95 LEU B O 1
ATOM 2415 N N . VAL B 1 96 ? -4.145 -9.922 -5.992 1 96.56 96 VAL B N 1
ATOM 2416 C CA . VAL B 1 96 ? -3.234 -10.266 -7.082 1 96.56 96 VAL B CA 1
ATOM 2417 C C . VAL B 1 96 ? -3.727 -11.523 -7.789 1 96.56 96 VAL B C 1
ATOM 2419 O O . VAL B 1 96 ? -3.971 -12.555 -7.152 1 96.56 96 VAL B O 1
ATOM 2422 N N . ILE B 1 97 ? -3.945 -11.484 -9.078 1 95.69 97 ILE B N 1
ATOM 2423 C CA . ILE B 1 97 ? -4.211 -12.664 -9.898 1 95.69 97 ILE B CA 1
ATOM 2424 C C . ILE B 1 97 ? -2.996 -12.969 -10.773 1 95.69 97 ILE B C 1
ATOM 2426 O O . ILE B 1 97 ? -2.484 -12.086 -11.461 1 95.69 97 ILE B O 1
ATOM 2430 N N . THR B 1 98 ? -2.477 -14.172 -10.602 1 96.44 98 THR B N 1
ATOM 2431 C CA . THR B 1 98 ? -1.325 -14.562 -11.406 1 96.44 98 THR B CA 1
ATOM 2432 C C . THR B 1 98 ? -1.476 -16 -11.906 1 96.44 98 THR B C 1
ATOM 2434 O O . THR B 1 98 ? -2.266 -16.766 -11.367 1 96.44 98 THR B O 1
ATOM 2437 N N . GLY B 1 99 ? -0.748 -16.281 -12.953 1 95.81 99 GLY B N 1
ATOM 2438 C CA . GLY B 1 99 ? -0.797 -17.609 -13.539 1 95.81 99 GLY B CA 1
ATOM 2439 C C . GLY B 1 99 ? -0.234 -17.656 -14.945 1 95.81 99 GLY B C 1
ATOM 2440 O O . GLY B 1 99 ? 0.554 -16.797 -15.336 1 95.81 99 GLY B O 1
ATOM 2441 N N . GLN B 1 100 ? -0.562 -18.781 -15.617 1 93.94 100 GLN B N 1
ATOM 2442 C CA . GLN B 1 100 ? -0.131 -18.969 -17 1 93.94 100 GLN B CA 1
ATOM 2443 C C . GLN B 1 100 ? -1.111 -19.844 -17.766 1 93.94 100 GLN B C 1
ATOM 2445 O O . GLN B 1 100 ? -1.974 -20.5 -17.172 1 93.94 100 GLN B O 1
ATOM 2450 N N . GLY B 1 101 ? -0.904 -19.766 -19.109 1 92.5 101 GLY B N 1
ATOM 2451 C CA . GLY B 1 101 ? -1.704 -20.609 -19.984 1 92.5 101 GLY B CA 1
ATOM 2452 C C . GLY B 1 101 ? -1.1 -21.984 -20.219 1 92.5 101 GLY B C 1
ATOM 2453 O O . GLY B 1 101 ? 0.124 -22.141 -20.234 1 92.5 101 GLY B O 1
ATOM 2454 N N . TYR B 1 102 ? -1.986 -23.016 -20.297 1 91.88 102 TYR B N 1
ATOM 2455 C CA . TYR B 1 102 ? -1.56 -24.359 -20.625 1 91.88 102 TYR B CA 1
ATOM 2456 C C . TYR B 1 102 ? -2.156 -24.812 -21.953 1 91.88 102 TYR B C 1
ATOM 2458 O O . TYR B 1 102 ? -3.34 -24.594 -22.219 1 91.88 102 TYR B O 1
ATOM 2466 N N . ARG B 1 103 ? -1.274 -25.422 -22.688 1 90.5 103 ARG B N 1
ATOM 2467 C CA . ARG B 1 103 ? -1.642 -25.812 -24.031 1 90.5 103 ARG B CA 1
ATOM 2468 C C . ARG B 1 103 ? -2.145 -27.25 -24.062 1 90.5 103 ARG B C 1
ATOM 2470 O O . ARG B 1 103 ? -1.636 -28.109 -23.344 1 90.5 103 ARG B O 1
ATOM 2477 N N . GLU B 1 104 ? -3.066 -27.328 -24.938 1 87.38 104 GLU B N 1
ATOM 2478 C CA . GLU B 1 104 ? -3.5 -28.688 -25.25 1 87.38 104 GLU B CA 1
ATOM 2479 C C . GLU B 1 104 ? -2.488 -29.391 -26.141 1 87.38 104 GLU B C 1
ATOM 2481 O O . GLU B 1 104 ? -2.004 -28.812 -27.125 1 87.38 104 GLU B O 1
ATOM 2486 N N . GLU B 1 105 ? -2.057 -30.594 -25.797 1 86.25 105 GLU B N 1
ATOM 2487 C CA . GLU B 1 105 ? -1.026 -31.328 -26.516 1 86.25 105 GLU B CA 1
ATOM 2488 C C . GLU B 1 105 ? -1.393 -31.5 -28 1 86.25 105 GLU B C 1
ATOM 2490 O O . GLU B 1 105 ? -0.529 -31.391 -28.875 1 86.25 105 GLU B O 1
ATOM 2495 N N . GLY B 1 106 ? -2.586 -31.766 -28.391 1 86.25 106 GLY B N 1
ATOM 2496 C CA . GLY B 1 106 ? -2.982 -32.031 -29.766 1 86.25 106 GLY B CA 1
ATOM 2497 C C . GLY B 1 106 ? -3.061 -30.797 -30.625 1 86.25 106 GLY B C 1
ATOM 2498 O O . GLY B 1 106 ? -2.488 -30.766 -31.719 1 86.25 106 GLY B O 1
ATOM 2499 N N . THR B 1 107 ? -3.518 -29.719 -30.234 1 85.75 107 THR B N 1
ATOM 2500 C CA . THR B 1 107 ? -3.799 -28.547 -31.047 1 85.75 107 THR B CA 1
ATOM 2501 C C . THR B 1 107 ? -2.754 -27.453 -30.797 1 85.75 107 THR B C 1
ATOM 2503 O O . THR B 1 107 ? -2.586 -26.547 -31.609 1 85.75 107 THR B O 1
ATOM 2506 N N . GLY B 1 108 ? -2.035 -27.547 -29.719 1 86.25 108 GLY B N 1
ATOM 2507 C CA . GLY B 1 108 ? -1.074 -26.531 -29.344 1 86.25 108 GLY B CA 1
ATOM 2508 C C . GLY B 1 108 ? -1.727 -25.234 -28.891 1 86.25 108 GLY B C 1
ATOM 2509 O O . GLY B 1 108 ? -1.04 -24.25 -28.625 1 86.25 108 GLY B O 1
ATOM 2510 N N . GLU B 1 109 ? -3.006 -25.266 -28.859 1 86.62 109 GLU B N 1
ATOM 2511 C CA . GLU B 1 109 ? -3.736 -24.062 -28.438 1 86.62 109 GLU B CA 1
ATOM 2512 C C . GLU B 1 109 ? -3.832 -23.984 -26.922 1 86.62 109 GLU B C 1
ATOM 2514 O O . GLU B 1 109 ? -3.941 -25.016 -26.25 1 86.62 109 GLU B O 1
ATOM 2519 N N . VAL B 1 110 ? -3.721 -22.75 -26.453 1 89.56 110 VAL B N 1
ATOM 2520 C CA . VAL B 1 110 ? -3.914 -22.547 -25.016 1 89.56 110 VAL B CA 1
ATOM 2521 C C . VAL B 1 110 ? -5.395 -22.703 -24.672 1 89.56 110 VAL B C 1
ATOM 2523 O O . VAL B 1 110 ? -6.234 -21.953 -25.188 1 89.56 110 VAL B O 1
ATOM 2526 N N . THR B 1 111 ? -5.762 -23.656 -23.797 1 90.88 111 THR B N 1
ATOM 2527 C CA . THR B 1 111 ? -7.16 -23.938 -23.5 1 90.88 111 THR B CA 1
ATOM 2528 C C . THR B 1 111 ? -7.465 -23.688 -22.016 1 90.88 111 THR B C 1
ATOM 2530 O O . THR B 1 111 ? -8.633 -23.594 -21.625 1 90.88 111 THR B O 1
ATOM 2533 N N . VAL B 1 112 ? -6.426 -23.625 -21.219 1 93.38 112 VAL B N 1
ATOM 2534 C CA . VAL B 1 112 ? -6.633 -23.484 -19.781 1 93.38 112 VAL B CA 1
ATOM 2535 C C . VAL B 1 112 ? -5.711 -22.391 -19.234 1 93.38 112 VAL B C 1
ATOM 2537 O O . VAL B 1 112 ? -4.551 -22.297 -19.625 1 93.38 112 VAL B O 1
ATOM 2540 N N . LEU B 1 113 ? -6.258 -21.516 -18.406 1 93.44 113 LEU B N 1
ATOM 2541 C CA . LEU B 1 113 ? -5.465 -20.656 -17.562 1 93.44 113 LEU B CA 1
ATOM 2542 C C . LEU B 1 113 ? -5.527 -21.109 -16.109 1 93.44 113 LEU B C 1
ATOM 2544 O O . LEU B 1 113 ? -6.598 -21.469 -15.609 1 93.44 113 LEU B O 1
ATOM 2548 N N . SER B 1 114 ? -4.402 -21.234 -15.477 1 95.62 114 SER B N 1
ATOM 2549 C CA . SER B 1 114 ? -4.379 -21.641 -14.078 1 95.62 114 SER B CA 1
ATOM 2550 C C . SER B 1 114 ? -3.328 -20.859 -13.297 1 95.62 114 SER B C 1
ATOM 2552 O O . SER B 1 114 ? -2.342 -20.391 -13.867 1 95.62 114 SER B O 1
ATOM 2554 N N . GLY B 1 115 ? -3.592 -20.656 -12.102 1 96.81 115 GLY B N 1
ATOM 2555 C CA . GLY B 1 115 ? -2.668 -19.922 -11.258 1 96.81 115 GLY B CA 1
ATOM 2556 C C . GLY B 1 115 ? -3.215 -19.656 -9.859 1 96.81 115 GLY B C 1
ATOM 2557 O O . GLY B 1 115 ? -3.834 -20.531 -9.258 1 96.81 115 GLY B O 1
ATOM 2558 N N . TYR B 1 116 ? -2.848 -18.484 -9.367 1 97.62 116 TYR B N 1
ATOM 2559 C CA . TYR B 1 116 ? -3.15 -18.172 -7.973 1 97.62 116 TYR B CA 1
ATOM 2560 C C . TYR B 1 116 ? -3.83 -16.812 -7.855 1 97.62 116 TYR B C 1
ATOM 2562 O O . TYR B 1 116 ? -3.621 -15.93 -8.695 1 97.62 116 TYR B O 1
ATOM 2570 N N . ILE B 1 117 ? -4.672 -16.688 -6.887 1 97.81 117 ILE B N 1
ATOM 2571 C CA . ILE B 1 117 ? -5.227 -15.414 -6.426 1 97.81 117 ILE B CA 1
ATOM 2572 C C . ILE B 1 117 ? -4.777 -15.148 -4.992 1 97.81 117 ILE B C 1
ATOM 2574 O O . ILE B 1 117 ? -4.941 -15.992 -4.113 1 97.81 117 ILE B O 1
ATOM 2578 N N . ILE B 1 118 ? -4.188 -13.984 -4.762 1 97.81 118 ILE B N 1
ATOM 2579 C CA . ILE B 1 118 ? -3.607 -13.641 -3.467 1 97.81 118 ILE B CA 1
ATOM 2580 C C . ILE B 1 118 ? -4.273 -12.375 -2.924 1 97.81 118 ILE B C 1
ATOM 2582 O O . ILE B 1 118 ? -4.379 -11.367 -3.629 1 97.81 118 ILE B O 1
ATOM 2586 N N . ASP B 1 119 ? -4.734 -12.438 -1.702 1 97.69 119 ASP B N 1
ATOM 2587 C CA . ASP B 1 119 ? -5.352 -11.289 -1.047 1 97.69 119 ASP B CA 1
ATOM 2588 C C . ASP B 1 119 ? -4.305 -10.438 -0.339 1 97.69 119 ASP B C 1
ATOM 2590 O O . ASP B 1 119 ? -3.934 -10.719 0.802 1 97.69 119 ASP B O 1
ATOM 2594 N N . VAL B 1 120 ? -3.93 -9.367 -1.011 1 95.69 120 VAL B N 1
ATOM 2595 C CA . VAL B 1 120 ? -2.848 -8.555 -0.463 1 95.69 120 VAL B CA 1
ATOM 2596 C C . VAL B 1 120 ? -3.428 -7.336 0.249 1 95.69 120 VAL B C 1
ATOM 2598 O O . VAL B 1 120 ? -2.74 -6.324 0.421 1 95.69 120 VAL B O 1
ATOM 2601 N N . THR B 1 121 ? -4.66 -7.352 0.667 1 93.81 121 THR B N 1
ATOM 2602 C CA . THR B 1 121 ? -5.359 -6.238 1.295 1 93.81 121 THR B CA 1
ATOM 2603 C C . THR B 1 121 ? -4.598 -5.742 2.521 1 93.81 121 THR B C 1
ATOM 2605 O O . THR B 1 121 ? -4.277 -4.555 2.623 1 93.81 121 THR B O 1
ATOM 2608 N N . ASP B 1 122 ? -4.273 -6.641 3.441 1 90.62 122 ASP B N 1
ATOM 2609 C CA . ASP B 1 122 ? -3.65 -6.262 4.707 1 90.62 122 ASP B CA 1
ATOM 2610 C C . ASP B 1 122 ? -2.24 -5.719 4.484 1 90.62 122 ASP B C 1
ATOM 2612 O O . ASP B 1 122 ? -1.812 -4.785 5.164 1 90.62 122 ASP B O 1
ATOM 2616 N N . SER B 1 123 ? -1.574 -6.348 3.527 1 88.94 123 SER B N 1
ATOM 2617 C CA . SER B 1 123 ? -0.232 -5.863 3.217 1 88.94 123 SER B CA 1
ATOM 2618 C C . SER B 1 12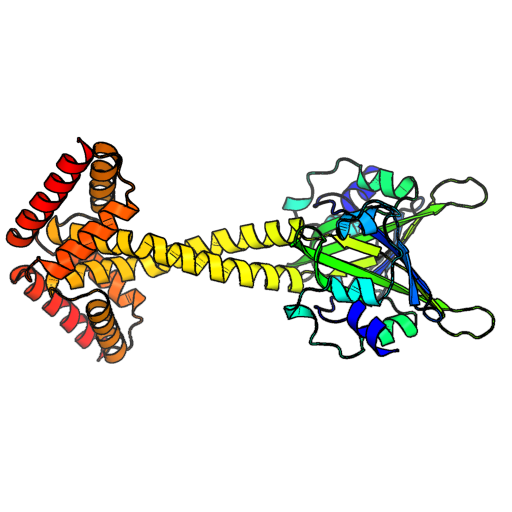3 ? -0.271 -4.453 2.645 1 88.94 123 SER B C 1
ATOM 2620 O O . SER B 1 123 ? 0.574 -3.617 2.979 1 88.94 123 SER B O 1
ATOM 2622 N N . HIS B 1 124 ? -1.164 -4.176 1.748 1 87.5 124 HIS B N 1
ATOM 2623 C CA . HIS B 1 124 ? -1.35 -2.842 1.187 1 87.5 124 HIS B CA 1
ATOM 2624 C C . HIS B 1 124 ? -1.679 -1.826 2.275 1 87.5 124 HIS B C 1
ATOM 2626 O O . HIS B 1 124 ? -1.118 -0.728 2.295 1 87.5 124 HIS B O 1
ATOM 2632 N N . ARG B 1 125 ? -2.529 -2.197 3.172 1 84.38 125 ARG B N 1
ATOM 2633 C CA . ARG B 1 125 ? -2.932 -1.312 4.262 1 84.38 125 ARG B CA 1
ATOM 2634 C C . ARG B 1 125 ? -1.753 -1.003 5.18 1 84.38 125 ARG B C 1
ATOM 2636 O O . ARG B 1 125 ? -1.579 0.138 5.609 1 84.38 125 ARG B O 1
ATOM 2643 N N . ALA B 1 126 ? -1.031 -2.025 5.477 1 82.5 126 ALA B N 1
ATOM 2644 C CA . ALA B 1 126 ? 0.126 -1.839 6.348 1 82.5 126 ALA B CA 1
ATOM 2645 C C . ALA B 1 126 ? 1.15 -0.908 5.707 1 82.5 126 ALA B C 1
ATOM 2647 O O . ALA B 1 126 ? 1.731 -0.054 6.383 1 82.5 126 ALA B O 1
ATOM 2648 N N . ALA B 1 127 ? 1.381 -1.127 4.426 1 76.81 127 ALA B N 1
ATOM 2649 C CA . ALA B 1 127 ? 2.297 -0.262 3.686 1 76.81 127 ALA B CA 1
ATOM 2650 C C . ALA B 1 127 ? 1.79 1.177 3.658 1 76.81 127 ALA B C 1
ATOM 2652 O O . ALA B 1 127 ? 2.559 2.117 3.869 1 76.81 127 ALA B O 1
ATOM 2653 N N . ALA B 1 128 ? 0.561 1.301 3.393 1 75.81 128 ALA B N 1
ATOM 2654 C CA . ALA B 1 128 ? -0.071 2.617 3.342 1 75.81 128 ALA B CA 1
ATOM 2655 C C . ALA B 1 128 ? 0.009 3.314 4.695 1 75.81 128 ALA B C 1
ATOM 2657 O O . ALA B 1 128 ? 0.287 4.516 4.77 1 75.81 128 ALA B O 1
ATOM 2658 N N . ALA B 1 129 ? -0.293 2.568 5.719 1 76 129 ALA B N 1
ATOM 2659 C CA . ALA B 1 129 ? -0.285 3.123 7.07 1 76 129 ALA B CA 1
ATOM 2660 C C . ALA B 1 129 ? 1.104 3.635 7.441 1 76 129 ALA B C 1
ATOM 2662 O O . ALA B 1 129 ? 1.237 4.703 8.039 1 76 129 ALA B O 1
ATOM 2663 N N . ARG B 1 130 ? 2.107 2.936 7.125 1 73.75 130 ARG B N 1
ATOM 2664 C CA . ARG B 1 130 ? 3.482 3.322 7.426 1 73.75 130 ARG B CA 1
ATOM 2665 C C . ARG B 1 130 ? 3.869 4.594 6.676 1 73.75 130 ARG B C 1
ATOM 2667 O O . ARG B 1 130 ? 4.449 5.512 7.258 1 73.75 130 ARG B O 1
ATOM 2674 N N . ASP B 1 131 ? 3.504 4.645 5.453 1 72.75 131 ASP B N 1
ATOM 2675 C CA . ASP B 1 131 ? 3.836 5.801 4.629 1 72.75 131 ASP B CA 1
ATOM 2676 C C . ASP B 1 131 ? 2.994 7.016 5.023 1 72.75 131 ASP B C 1
ATOM 2678 O O . ASP B 1 131 ? 3.49 8.141 5.031 1 72.75 131 ASP B O 1
ATOM 2682 N N . ALA B 1 132 ? 1.747 6.734 5.285 1 72.56 132 ALA B N 1
ATOM 2683 C CA . ALA B 1 132 ? 0.831 7.805 5.664 1 72.56 132 ALA B CA 1
ATOM 2684 C C . ALA B 1 132 ? 1.276 8.477 6.961 1 72.56 132 ALA B C 1
ATOM 2686 O O . ALA B 1 132 ? 1.25 9.703 7.074 1 72.56 132 ALA B O 1
ATOM 2687 N N . THR B 1 133 ? 1.599 7.742 7.949 1 73.25 133 THR B N 1
ATOM 2688 C CA . THR B 1 133 ? 2.023 8.289 9.234 1 73.25 133 THR B CA 1
ATOM 2689 C C . THR B 1 133 ? 3.225 9.211 9.055 1 73.25 133 THR B C 1
ATOM 2691 O O . THR B 1 133 ? 3.242 10.32 9.594 1 73.25 133 THR B O 1
ATOM 2694 N N . ALA B 1 134 ? 4.152 8.773 8.242 1 72.31 134 ALA B N 1
ATOM 2695 C CA . ALA B 1 134 ? 5.344 9.586 8.008 1 72.31 134 ALA B CA 1
ATOM 2696 C C . ALA B 1 134 ? 5 10.859 7.242 1 72.31 134 ALA B C 1
ATOM 2698 O O . ALA B 1 134 ? 5.512 11.938 7.551 1 72.31 134 ALA B O 1
ATOM 2699 N N . ALA B 1 135 ? 4.145 10.711 6.312 1 73 135 ALA B N 1
ATOM 2700 C CA . ALA B 1 135 ? 3.756 11.844 5.473 1 73 135 ALA B CA 1
ATOM 2701 C C . ALA B 1 135 ? 2.912 12.844 6.262 1 73 135 ALA B C 1
ATOM 2703 O O . ALA B 1 135 ? 3.064 14.055 6.102 1 73 135 ALA B O 1
ATOM 2704 N N . ILE B 1 136 ? 2.059 12.328 7.078 1 74.5 136 ILE B N 1
ATOM 2705 C CA . ILE B 1 136 ? 1.199 13.164 7.914 1 74.5 136 ILE B CA 1
ATOM 2706 C C . ILE B 1 136 ? 2.055 13.977 8.875 1 74.5 136 ILE B C 1
ATOM 2708 O O . ILE B 1 136 ? 1.862 15.188 9.008 1 74.5 136 ILE B O 1
ATOM 2712 N N . GLN B 1 137 ? 2.947 13.352 9.516 1 73.12 137 GLN B N 1
ATOM 2713 C CA . GLN B 1 137 ? 3.814 14.039 10.469 1 73.12 137 GLN B CA 1
ATOM 2714 C C . GLN B 1 137 ? 4.648 15.117 9.773 1 73.12 137 GLN B C 1
ATOM 2716 O O . GLN B 1 137 ? 4.781 16.234 10.289 1 73.12 137 GLN B O 1
ATOM 2721 N N . ALA B 1 138 ? 5.195 14.758 8.664 1 74.69 138 ALA B N 1
ATOM 2722 C CA . ALA B 1 138 ? 6.023 15.703 7.926 1 74.69 138 ALA B CA 1
ATOM 2723 C C . ALA B 1 138 ? 5.207 16.906 7.469 1 74.69 138 ALA B C 1
ATOM 2725 O O . ALA B 1 138 ? 5.668 18.047 7.555 1 74.69 138 ALA B O 1
ATOM 2726 N N . SER B 1 139 ? 4.02 16.672 7.055 1 76.81 139 SER B N 1
ATOM 2727 C CA . SER B 1 139 ? 3.146 17.75 6.594 1 76.81 139 SER B CA 1
ATOM 2728 C C . SER B 1 139 ? 2.723 18.641 7.754 1 76.81 139 SER B C 1
ATOM 2730 O O . SER B 1 139 ? 2.693 19.875 7.617 1 76.81 139 SER B O 1
ATOM 2732 N N . ALA B 1 140 ? 2.371 18 8.836 1 77.94 140 ALA B N 1
ATOM 2733 C CA . ALA B 1 140 ? 1.962 18.75 10.023 1 77.94 140 ALA B CA 1
ATOM 2734 C C . ALA B 1 140 ? 3.074 19.688 10.484 1 77.94 140 ALA B C 1
ATOM 2736 O O . ALA B 1 140 ? 2.814 20.828 10.859 1 77.94 140 ALA B O 1
ATOM 2737 N N . GLU B 1 141 ? 4.254 19.203 10.484 1 75 141 GLU B N 1
ATOM 2738 C CA . GLU B 1 141 ? 5.402 19.984 10.906 1 75 141 GLU B CA 1
ATOM 2739 C C . GLU B 1 141 ? 5.645 21.156 9.953 1 75 141 GLU B C 1
ATOM 2741 O O . GLU B 1 141 ? 5.992 22.266 10.391 1 75 141 GLU B O 1
ATOM 2746 N N . ARG B 1 142 ? 5.391 20.9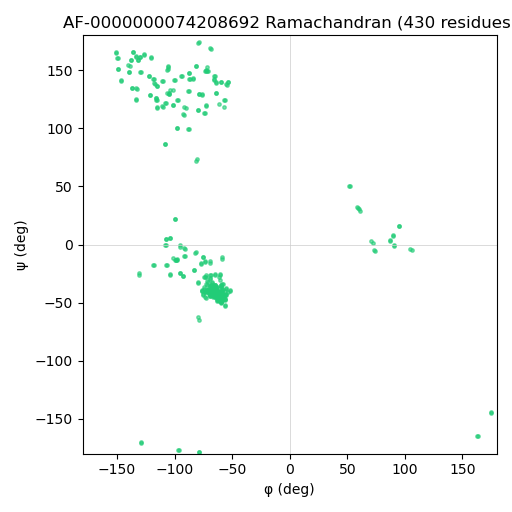69 8.695 1 76.31 142 ARG B N 1
ATOM 2747 C CA . ARG B 1 142 ? 5.629 21.984 7.684 1 76.31 142 ARG B CA 1
ATOM 2748 C C . ARG B 1 142 ? 4.578 23.094 7.758 1 76.31 142 ARG B C 1
ATOM 2750 O O . ARG B 1 142 ? 4.875 24.266 7.5 1 76.31 142 ARG B O 1
ATOM 2757 N N . ARG B 1 143 ? 3.396 22.703 8.242 1 81.44 143 ARG B N 1
ATOM 2758 C CA . ARG B 1 143 ? 2.299 23.672 8.195 1 81.44 143 ARG B CA 1
ATOM 2759 C C . ARG B 1 143 ? 2.111 24.359 9.547 1 81.44 143 ARG B C 1
ATOM 2761 O O . ARG B 1 143 ? 1.448 25.391 9.641 1 81.44 143 ARG B O 1
ATOM 2768 N N . ALA B 1 144 ? 2.736 23.812 10.57 1 86.25 144 ALA B N 1
ATOM 2769 C CA . ALA B 1 144 ? 2.549 24.328 11.93 1 86.25 144 ALA B CA 1
ATOM 2770 C C . ALA B 1 144 ? 2.887 25.812 12.008 1 86.25 144 ALA B C 1
ATOM 2772 O O . ALA B 1 144 ? 2.107 26.594 12.539 1 86.25 144 ALA B O 1
ATOM 2773 N N . ALA B 1 145 ? 3.994 26.188 11.453 1 85.81 145 ALA B N 1
ATOM 2774 C CA . ALA B 1 145 ? 4.43 27.578 11.508 1 85.81 145 ALA B CA 1
ATOM 2775 C C . ALA B 1 145 ? 3.459 28.484 10.766 1 85.81 145 ALA B C 1
ATOM 2777 O O . ALA B 1 145 ? 3.199 29.609 11.195 1 85.81 145 ALA B O 1
ATOM 2778 N N . ILE B 1 146 ? 2.951 28.031 9.711 1 89.12 146 ILE B N 1
ATOM 2779 C CA . ILE B 1 146 ? 2.018 28.812 8.906 1 89.12 146 ILE B CA 1
ATOM 2780 C C . ILE B 1 146 ? 0.743 29.078 9.711 1 89.12 146 ILE B C 1
ATOM 2782 O O . ILE B 1 146 ? 0.262 30.203 9.766 1 89.12 146 ILE B O 1
ATOM 2786 N N . GLU B 1 147 ? 0.287 28.062 10.305 1 90.31 147 GLU B N 1
ATOM 2787 C CA . GLU B 1 147 ? -0.944 28.203 11.078 1 90.31 147 GLU B CA 1
ATOM 2788 C C . GLU B 1 147 ? -0.728 29.078 12.305 1 90.31 147 GLU B C 1
ATOM 2790 O O . GLU B 1 147 ? -1.595 29.875 12.664 1 90.31 147 GLU B O 1
ATOM 2795 N N . GLN B 1 148 ? 0.351 28.906 12.977 1 87.88 148 GLN B N 1
ATOM 2796 C CA . GLN B 1 148 ? 0.666 29.766 14.102 1 87.88 148 GLN B CA 1
ATOM 2797 C C . GLN B 1 148 ? 0.743 31.234 13.672 1 87.88 148 GLN B C 1
ATOM 2799 O O . GLN B 1 148 ? 0.175 32.094 14.328 1 87.88 148 GLN B O 1
ATOM 2804 N N . ALA B 1 149 ? 1.442 31.469 12.578 1 86.25 149 ALA B N 1
ATOM 2805 C CA . ALA B 1 149 ? 1.561 32.812 12.039 1 86.25 149 ALA B CA 1
ATOM 2806 C C . ALA B 1 149 ? 0.19 33.375 11.695 1 86.25 149 ALA B C 1
ATOM 2808 O O . ALA B 1 149 ? -0.083 34.562 11.953 1 86.25 149 ALA B O 1
ATOM 2809 N N . ARG B 1 150 ? -0.63 32.562 11.109 1 87.75 150 ARG B N 1
ATOM 2810 C CA . ARG B 1 150 ? -1.993 33 10.805 1 87.75 150 ARG B CA 1
ATOM 2811 C C . ARG B 1 150 ? -2.738 33.406 12.07 1 87.75 150 ARG B C 1
ATOM 2813 O O . ARG B 1 150 ? -3.398 34.438 12.094 1 87.75 150 ARG B O 1
ATOM 2820 N N . GLY B 1 151 ? -2.598 32.562 13.102 1 83.81 151 GLY B N 1
ATOM 2821 C CA . GLY B 1 151 ? -3.215 32.906 14.367 1 83.81 151 GLY B CA 1
ATOM 2822 C C . GLY B 1 151 ? -2.73 34.219 14.938 1 83.81 151 GLY B C 1
ATOM 2823 O O . GLY B 1 151 ? -3.523 35 15.469 1 83.81 151 GLY B O 1
ATOM 2824 N N . MET B 1 152 ? -1.463 34.469 14.82 1 82.88 152 MET B N 1
ATOM 2825 C CA . MET B 1 152 ? -0.868 35.719 15.273 1 82.88 152 MET B CA 1
ATOM 2826 C C . MET B 1 152 ? -1.441 36.906 14.5 1 82.88 152 MET B C 1
ATOM 2828 O O . MET B 1 152 ? -1.822 37.938 15.094 1 82.88 152 MET B O 1
ATOM 2832 N N . LEU B 1 153 ? -1.534 36.781 13.18 1 82.19 153 LEU B N 1
ATOM 2833 C CA . LEU B 1 153 ? -2.025 37.844 12.328 1 82.19 153 LEU B CA 1
ATOM 2834 C C . LEU B 1 153 ? -3.51 38.094 12.578 1 82.19 153 LEU B C 1
ATOM 2836 O O . LEU B 1 153 ? -3.967 39.25 12.516 1 82.19 153 LEU B O 1
ATOM 2840 N N . MET B 1 154 ? -4.184 37.031 12.867 1 82.31 154 MET B N 1
ATOM 2841 C CA . MET B 1 154 ? -5.598 37.156 13.211 1 82.31 154 MET B CA 1
ATOM 2842 C C . MET B 1 154 ? -5.781 38 14.461 1 82.31 154 MET B C 1
ATOM 2844 O O . MET B 1 154 ? -6.68 38.844 14.516 1 82.31 154 MET B O 1
ATOM 2848 N N . MET B 1 155 ? -4.941 37.781 15.406 1 78.31 155 MET B N 1
ATOM 2849 C CA . MET B 1 155 ? -4.996 38.531 16.656 1 78.31 155 MET B CA 1
ATOM 2850 C C . MET B 1 155 ? -4.566 39.969 16.453 1 78.31 155 MET B C 1
ATOM 2852 O O . MET B 1 155 ? -5.203 40.906 16.969 1 78.31 155 MET B O 1
ATOM 2856 N N . VAL B 1 156 ? -3.543 40.219 15.68 1 76.62 156 VAL B N 1
ATOM 2857 C CA . VAL B 1 156 ? -2.922 41.531 15.523 1 76.62 156 VAL B CA 1
ATOM 2858 C C . VAL B 1 156 ? -3.799 42.406 14.641 1 76.62 156 VAL B C 1
ATOM 2860 O O . VAL B 1 156 ? -3.969 43.594 14.922 1 76.62 156 VAL B O 1
ATOM 2863 N N . TYR B 1 157 ? -4.383 41.844 13.57 1 77.69 157 TYR B N 1
ATOM 2864 C CA . TYR B 1 157 ? -5.078 42.656 12.578 1 77.69 157 TYR B CA 1
ATOM 2865 C C . TYR B 1 157 ? -6.586 42.469 12.695 1 77.69 157 TYR B C 1
ATOM 2867 O O . TYR B 1 157 ? -7.352 43.156 11.992 1 77.69 157 TYR B O 1
ATOM 2875 N N . SER B 1 158 ? -7.035 41.625 13.633 1 79.69 158 SER B N 1
ATOM 2876 C CA . SER B 1 158 ? -8.461 41.344 13.789 1 79.69 158 SER B CA 1
ATOM 2877 C C . SER B 1 158 ? -9.086 40.938 12.469 1 79.69 158 SER B C 1
ATOM 2879 O O . SER B 1 158 ? -10.062 41.531 12.016 1 79.69 158 SER B O 1
ATOM 2881 N N . VAL B 1 159 ? -8.562 40.062 11.805 1 80 159 VAL B N 1
ATOM 2882 C CA . VAL B 1 159 ? -9.023 39.531 10.523 1 80 159 VAL B CA 1
ATOM 2883 C C . VAL B 1 159 ? -9.281 38.031 10.641 1 80 159 VAL B C 1
ATOM 2885 O O . VAL B 1 159 ? -8.898 37.406 11.633 1 80 159 VAL B O 1
ATOM 2888 N N . ASP B 1 160 ? -10.047 37.562 9.711 1 83.25 160 ASP B N 1
ATOM 2889 C CA . ASP B 1 160 ? -10.32 36.156 9.742 1 83.25 160 ASP B CA 1
ATOM 2890 C C . ASP B 1 160 ? -9.156 35.344 9.172 1 83.25 160 ASP B C 1
ATOM 2892 O O . ASP B 1 160 ? -8.156 35.906 8.727 1 83.25 160 ASP B O 1
ATOM 2896 N N . HIS B 1 161 ? -9.375 34 9.328 1 85.44 161 HIS B N 1
ATOM 2897 C CA . HIS B 1 161 ? -8.297 33.125 8.953 1 85.44 161 HIS B CA 1
ATOM 2898 C C . HIS B 1 161 ? -7.945 33.25 7.477 1 85.44 161 HIS B C 1
ATOM 2900 O O . HIS B 1 161 ? -6.777 33.125 7.094 1 85.44 161 HIS B O 1
ATOM 2906 N N . ASP B 1 162 ? -8.828 33.594 6.656 1 86.44 162 ASP B N 1
ATOM 2907 C CA . ASP B 1 162 ? -8.586 33.719 5.223 1 86.44 162 ASP B CA 1
ATOM 2908 C C . ASP B 1 162 ? -7.773 34.969 4.914 1 86.44 162 ASP B C 1
ATOM 2910 O O . ASP B 1 162 ? -6.84 34.938 4.109 1 86.44 162 ASP B O 1
ATOM 2914 N N . LEU B 1 163 ? -8.141 36.031 5.504 1 85.25 163 LEU B N 1
ATOM 2915 C CA . LEU B 1 163 ? -7.449 37.312 5.289 1 85.25 163 LEU B CA 1
ATOM 2916 C C . LEU B 1 163 ? -6.031 37.25 5.844 1 85.25 163 LEU B C 1
ATOM 2918 O O . LEU B 1 163 ? -5.105 37.812 5.258 1 85.25 163 LEU B O 1
ATOM 2922 N N . ALA B 1 164 ? -5.891 36.594 6.941 1 87.12 164 ALA B N 1
ATOM 2923 C CA . ALA B 1 164 ? -4.555 36.438 7.516 1 87.12 164 ALA B CA 1
ATOM 2924 C C . ALA B 1 164 ? -3.637 35.688 6.559 1 87.12 164 ALA B C 1
ATOM 2926 O O . ALA B 1 164 ? -2.479 36.062 6.371 1 87.12 164 ALA B O 1
ATOM 2927 N N . PHE B 1 165 ? -4.219 34.719 5.969 1 88.56 165 PHE B N 1
ATOM 2928 C CA . PHE B 1 165 ? -3.439 33.938 5.02 1 88.56 165 PHE B CA 1
ATOM 2929 C C . PHE B 1 165 ? -3.078 34.75 3.797 1 88.56 165 PHE B C 1
ATOM 2931 O O . PHE B 1 165 ? -1.959 34.656 3.287 1 88.56 165 PHE B O 1
ATOM 2938 N N . GLN B 1 166 ? -4.016 35.469 3.326 1 88.06 166 GLN B N 1
ATOM 2939 C CA . GLN B 1 166 ? -3.777 36.312 2.158 1 88.06 166 GLN B CA 1
ATOM 2940 C C . GLN B 1 166 ? -2.664 37.312 2.424 1 88.06 166 GLN B C 1
ATOM 2942 O O . GLN B 1 166 ? -1.883 37.625 1.525 1 88.06 166 GLN B O 1
ATOM 2947 N N . LEU B 1 167 ? -2.633 37.844 3.621 1 85.5 167 LEU B N 1
ATOM 2948 C CA . LEU B 1 167 ? -1.583 38.781 4 1 85.5 167 LEU B CA 1
ATOM 2949 C C . LEU B 1 167 ? -0.209 38.125 3.908 1 85.5 167 LEU B C 1
ATOM 2951 O O . LEU B 1 167 ? 0.722 38.719 3.344 1 85.5 167 LEU B O 1
ATOM 2955 N N . LEU B 1 168 ? -0.061 36.938 4.461 1 86.62 168 LEU B N 1
ATOM 2956 C CA . LEU B 1 168 ? 1.197 36.188 4.395 1 86.62 168 LEU B CA 1
ATOM 2957 C C . LEU B 1 168 ? 1.577 35.906 2.945 1 86.62 168 LEU B C 1
ATOM 2959 O O . LEU B 1 168 ? 2.746 36.031 2.57 1 86.62 168 LEU B O 1
ATOM 2963 N N . ARG B 1 169 ? 0.583 35.469 2.162 1 89.06 169 ARG B N 1
ATOM 2964 C CA . ARG B 1 169 ? 0.809 35.125 0.761 1 89.06 169 ARG B CA 1
ATOM 2965 C C . ARG B 1 169 ? 1.294 36.344 -0.027 1 89.06 169 ARG B C 1
ATOM 2967 O O . ARG B 1 169 ? 2.174 36.219 -0.883 1 89.06 169 ARG B O 1
ATOM 2974 N N . ARG B 1 170 ? 0.631 37.438 0.222 1 85.75 170 ARG B N 1
ATOM 2975 C CA . ARG B 1 170 ? 1.031 38.688 -0.454 1 85.75 170 ARG B CA 1
ATOM 2976 C C . ARG B 1 170 ? 2.488 39.031 -0.157 1 85.75 170 ARG B C 1
ATOM 2978 O O . ARG B 1 170 ? 3.242 39.375 -1.061 1 85.75 170 ARG B O 1
ATOM 2985 N N . VAL B 1 171 ? 2.877 38.969 1.101 1 84 171 VAL B N 1
ATOM 2986 C CA . VAL B 1 171 ? 4.254 39.25 1.491 1 84 171 VAL B CA 1
ATOM 2987 C C . VAL B 1 171 ? 5.199 38.281 0.803 1 84 171 VAL B C 1
ATOM 2989 O O . VAL B 1 171 ? 6.266 38.656 0.323 1 84 171 VAL B O 1
ATOM 2992 N N . SER B 1 172 ? 4.777 37.031 0.81 1 87.19 172 SER B N 1
ATOM 2993 C CA . SER B 1 172 ? 5.566 36 0.156 1 87.19 172 SER B CA 1
ATOM 2994 C C . SER B 1 172 ? 5.754 36.281 -1.327 1 87.19 172 SER B C 1
ATOM 2996 O O . SER B 1 172 ? 6.863 36.188 -1.853 1 87.19 172 SER B O 1
ATOM 2998 N N . ASN B 1 173 ? 4.656 36.594 -1.95 1 85.75 173 ASN B N 1
ATOM 2999 C CA . ASN B 1 173 ? 4.688 36.906 -3.377 1 85.75 173 ASN B CA 1
ATOM 3000 C C . ASN B 1 173 ? 5.539 38.156 -3.67 1 85.75 173 ASN B C 1
ATOM 3002 O O . ASN B 1 173 ? 6.305 38.156 -4.633 1 85.75 173 ASN B O 1
ATOM 3006 N N . ASP B 1 174 ? 5.371 39.125 -2.889 1 82.62 174 ASP B N 1
ATOM 3007 C CA . ASP B 1 174 ? 6.074 40.406 -3.076 1 82.62 174 ASP B CA 1
ATOM 3008 C C . ASP B 1 174 ? 7.578 40.219 -2.887 1 82.62 174 ASP B C 1
ATOM 3010 O O . ASP B 1 174 ? 8.375 40.875 -3.559 1 82.62 174 ASP B O 1
ATOM 3014 N N . THR B 1 175 ? 7.922 39.344 -1.979 1 84.75 175 THR B N 1
ATOM 3015 C CA . THR B 1 175 ? 9.32 39.25 -1.6 1 84.75 175 THR B CA 1
ATOM 3016 C C . THR B 1 175 ? 9.977 38.031 -2.293 1 84.75 175 THR B C 1
ATOM 3018 O O . THR B 1 175 ? 11.195 37.906 -2.275 1 84.75 175 THR B O 1
ATOM 3021 N N . ASN B 1 176 ? 9.18 37.188 -2.871 1 87.81 176 ASN B N 1
ATOM 3022 C CA . ASN B 1 176 ? 9.656 35.938 -3.482 1 87.81 176 ASN B CA 1
ATOM 3023 C C . ASN B 1 176 ? 10.328 35.031 -2.459 1 87.81 176 ASN B C 1
ATOM 3025 O O . ASN B 1 176 ? 11.383 34.469 -2.738 1 87.81 176 ASN B O 1
ATOM 3029 N N . VAL B 1 177 ? 9.93 35.125 -1.249 1 84.75 177 VAL B N 1
ATOM 3030 C CA . VAL B 1 177 ? 10.312 34.219 -0.173 1 84.75 177 VAL B CA 1
ATOM 3031 C C . VAL B 1 177 ? 9.18 33.219 0.111 1 84.75 177 VAL B C 1
ATOM 3033 O O . VAL B 1 177 ? 8.016 33.625 0.178 1 84.75 177 VAL B O 1
ATOM 3036 N N . PRO B 1 178 ? 9.516 31.953 0.215 1 89 178 PRO B N 1
ATOM 3037 C CA . PRO B 1 178 ? 8.461 30.969 0.482 1 89 178 PRO B CA 1
ATOM 3038 C C . PRO B 1 178 ? 7.652 31.297 1.732 1 89 178 PRO B C 1
ATOM 3040 O O . PRO B 1 178 ? 8.211 31.75 2.734 1 89 178 PRO B O 1
ATOM 3043 N N . LEU B 1 179 ? 6.293 31.109 1.622 1 88.94 179 LEU B N 1
ATOM 3044 C CA . LEU B 1 179 ? 5.332 31.422 2.674 1 88.94 179 LEU B CA 1
ATOM 3045 C C . LEU B 1 179 ? 5.742 30.781 3.994 1 88.94 179 LEU B C 1
ATOM 3047 O O . LEU B 1 179 ? 5.664 31.422 5.047 1 88.94 179 LEU B O 1
ATOM 3051 N N . ARG B 1 180 ? 6.25 29.531 3.896 1 89.75 180 ARG B N 1
ATOM 3052 C CA . ARG B 1 180 ? 6.66 28.797 5.09 1 89.75 180 ARG B CA 1
ATOM 3053 C C . ARG B 1 180 ? 7.816 29.5 5.789 1 89.75 180 ARG B C 1
ATOM 3055 O O . ARG B 1 180 ? 7.871 29.547 7.023 1 89.75 180 ARG B O 1
ATOM 3062 N N . ASP B 1 181 ? 8.688 30.016 5.082 1 87.56 181 ASP B N 1
ATOM 3063 C CA . ASP B 1 181 ? 9.852 30.688 5.652 1 87.56 181 ASP B CA 1
ATOM 3064 C C . ASP B 1 181 ? 9.453 32 6.309 1 87.56 181 ASP B C 1
ATOM 3066 O O . ASP B 1 181 ? 9.953 32.344 7.383 1 87.56 181 ASP B O 1
ATOM 3070 N N . ILE B 1 182 ? 8.547 32.781 5.699 1 84.94 182 ILE B N 1
ATOM 3071 C CA . ILE B 1 182 ? 8.023 34.031 6.266 1 84.94 182 ILE B CA 1
ATOM 3072 C C . ILE B 1 182 ? 7.305 33.719 7.578 1 84.94 182 ILE B C 1
ATOM 3074 O O . ILE B 1 182 ? 7.496 34.438 8.57 1 84.94 182 ILE B O 1
ATOM 3078 N N . ALA B 1 183 ? 6.52 32.656 7.547 1 89.19 183 ALA B N 1
ATOM 3079 C CA . ALA B 1 183 ? 5.766 32.25 8.734 1 89.19 183 ALA B CA 1
ATOM 3080 C C . ALA B 1 183 ? 6.703 31.906 9.883 1 89.19 183 ALA B C 1
ATOM 3082 O O . ALA B 1 183 ? 6.504 32.344 11.016 1 89.19 183 ALA B O 1
ATOM 3083 N N . ARG B 1 184 ? 7.699 31.094 9.609 1 87.5 184 ARG B N 1
ATOM 3084 C CA . ARG B 1 184 ? 8.656 30.688 10.625 1 87.5 184 ARG B CA 1
ATOM 3085 C C . ARG B 1 184 ? 9.367 31.891 11.227 1 87.5 184 ARG B C 1
ATOM 3087 O O . ARG B 1 184 ? 9.594 31.953 12.438 1 87.5 184 ARG B O 1
ATOM 3094 N N . GLU B 1 185 ? 9.727 32.812 10.367 1 84.75 185 GLU B N 1
ATOM 3095 C CA . GLU B 1 185 ? 10.398 34 10.836 1 84.75 185 GLU B CA 1
ATOM 3096 C C . GLU B 1 185 ? 9.484 34.844 11.719 1 84.75 185 GLU B C 1
ATOM 3098 O O . GLU B 1 185 ? 9.93 35.438 12.703 1 84.75 185 GLU B O 1
ATOM 3103 N N . LEU B 1 186 ? 8.25 35.031 11.32 1 82.69 186 LEU B N 1
ATOM 3104 C CA . LEU B 1 186 ? 7.285 35.781 12.125 1 82.69 186 LEU B CA 1
ATOM 3105 C C . LEU B 1 186 ? 7.117 35.156 13.5 1 82.69 186 LEU B C 1
ATOM 3107 O O . LEU B 1 186 ? 7.121 35.844 14.516 1 82.69 186 LEU B O 1
ATOM 3111 N N . VAL B 1 187 ? 7.012 33.844 13.555 1 85.38 187 VAL B N 1
ATOM 3112 C CA . VAL B 1 187 ? 6.859 33.125 14.812 1 85.38 187 VAL B CA 1
ATOM 3113 C C . VAL B 1 187 ? 8.086 33.344 15.695 1 85.38 187 VAL B C 1
ATOM 3115 O O . VAL B 1 187 ? 7.953 33.625 16.891 1 85.38 187 VAL B O 1
ATOM 3118 N N . GLY B 1 188 ? 9.219 33.219 15.148 1 80 188 GLY B N 1
ATOM 3119 C CA . GLY B 1 188 ? 10.453 33.5 15.875 1 80 188 GLY B CA 1
ATOM 3120 C C . GLY B 1 188 ? 10.547 34.906 16.406 1 80 188 GLY B C 1
ATOM 3121 O O . GLY B 1 188 ? 11 35.125 17.531 1 80 188 GLY B O 1
ATOM 3122 N N . PHE B 1 189 ? 10.141 35.906 15.516 1 74.81 189 PHE B N 1
ATOM 3123 C CA . PHE B 1 189 ? 10.156 37.312 15.891 1 74.81 189 PHE B CA 1
ATOM 3124 C C . PHE B 1 189 ? 9.242 37.562 17.078 1 74.81 189 PHE B C 1
ATOM 3126 O O . PHE B 1 189 ? 9.617 38.25 18.016 1 74.81 189 PHE B O 1
ATOM 3133 N N . VAL B 1 190 ? 8.039 37 17.094 1 76.62 190 VAL B N 1
ATOM 3134 C CA . VAL B 1 190 ? 7.055 37.219 18.141 1 76.62 190 VAL B CA 1
ATOM 3135 C C . VAL B 1 190 ? 7.539 36.562 19.453 1 76.62 190 VAL B C 1
ATOM 3137 O O . VAL B 1 190 ? 7.375 37.125 20.531 1 76.62 190 VAL B O 1
ATOM 3140 N N . GLU B 1 191 ? 8.094 35.406 19.344 1 75.31 191 GLU B N 1
ATOM 3141 C CA . GLU B 1 191 ? 8.609 34.719 20.516 1 75.31 191 GLU B CA 1
ATOM 3142 C C . GLU B 1 191 ? 9.695 35.531 21.203 1 75.31 191 GLU B C 1
ATOM 3144 O O . GLU B 1 191 ? 9.82 35.469 22.438 1 75.31 191 GLU B O 1
ATOM 3149 N N . SER B 1 192 ? 10.32 36.344 20.438 1 72.56 192 SER B N 1
ATOM 3150 C CA . SER B 1 192 ? 11.484 37.031 20.984 1 72.56 192 SER B CA 1
ATOM 3151 C C . SER B 1 192 ? 11.164 38.469 21.328 1 72.56 192 SER B C 1
ATOM 3153 O O . SER B 1 192 ? 11.82 39.062 22.188 1 72.56 192 SER B O 1
ATOM 3155 N N . SER B 1 193 ? 10.164 39.125 20.688 1 64.94 193 SER B N 1
ATOM 3156 C CA . SER B 1 193 ? 10.172 40.594 20.719 1 64.94 193 SER B CA 1
ATOM 3157 C C . SER B 1 193 ? 8.812 41.125 21.125 1 64.94 193 SER B C 1
ATOM 3159 O O . SER B 1 193 ? 8.695 42.312 21.5 1 64.94 193 SER B O 1
ATOM 3161 N N . VAL B 1 194 ? 7.844 40.406 20.875 1 60.91 194 VAL B N 1
ATOM 3162 C CA . VAL B 1 194 ? 6.547 41.062 20.953 1 60.91 194 VAL B CA 1
ATOM 3163 C C . VAL B 1 194 ? 5.98 40.938 22.375 1 60.91 194 VAL B C 1
ATOM 3165 O O . VAL B 1 194 ? 5.836 39.844 22.891 1 60.91 194 VAL B O 1
ATOM 3168 N N . PRO B 1 195 ? 5.824 42.125 22.938 1 60.69 195 PRO B N 1
ATOM 3169 C CA . PRO B 1 195 ? 5.238 42.125 24.281 1 60.69 195 PRO B CA 1
ATOM 3170 C C . PRO B 1 195 ? 3.746 41.781 24.281 1 60.69 195 PRO B C 1
ATOM 3172 O O . PRO B 1 195 ? 3.082 41.969 23.25 1 60.69 195 PRO B O 1
ATOM 3175 N N . ALA B 1 196 ? 3.307 41.25 25.359 1 58.97 196 ALA B N 1
ATOM 3176 C CA . ALA B 1 196 ? 1.903 40.875 25.562 1 58.97 196 ALA B CA 1
ATOM 3177 C C . ALA B 1 196 ? 1.009 42.125 25.469 1 58.97 196 ALA B C 1
ATOM 3179 O O . ALA B 1 196 ? 1.378 43.188 25.922 1 58.97 196 ALA B O 1
ATOM 3180 N N . ALA B 1 197 ? 0.104 42.062 24.531 1 60.16 197 ALA B N 1
ATOM 3181 C CA . ALA B 1 197 ? -0.86 43.188 24.469 1 60.16 197 ALA B CA 1
ATOM 3182 C C . ALA B 1 197 ? -1.878 43.062 25.609 1 60.16 197 ALA B C 1
ATOM 3184 O O . ALA B 1 197 ? -2.709 42.156 25.609 1 60.16 197 ALA B O 1
ATOM 3185 N N . PRO B 1 198 ? -1.763 44 26.453 1 61.94 198 PRO B N 1
ATOM 3186 C CA . PRO B 1 198 ? -2.59 43.875 27.656 1 61.94 198 PRO B CA 1
ATOM 3187 C C . PRO B 1 198 ? -4.074 43.719 27.344 1 61.94 198 PRO B C 1
ATOM 3189 O O . PRO B 1 198 ? -4.77 42.906 27.969 1 61.94 198 PRO B O 1
ATOM 3192 N N . GLU B 1 199 ? -4.527 44.562 26.344 1 63.59 199 GLU B N 1
ATOM 3193 C CA . GLU B 1 199 ? -5.965 44.5 26.078 1 63.59 199 GLU B CA 1
ATOM 3194 C C . GLU B 1 199 ? -6.355 43.125 25.547 1 63.59 199 GLU B C 1
ATOM 3196 O O . GLU B 1 199 ? -7.359 42.562 25.969 1 63.59 199 GLU B O 1
ATOM 3201 N N . SER B 1 200 ? -5.582 42.594 24.703 1 66.88 200 SER B N 1
ATOM 3202 C CA . SER B 1 200 ? -5.879 41.312 24.125 1 66.88 200 SER B CA 1
ATOM 3203 C C . SER B 1 200 ? -5.754 40.188 25.156 1 66.88 200 SER B C 1
ATOM 3205 O O . SER B 1 200 ? -6.527 39.219 25.141 1 66.88 200 SER B O 1
ATOM 3207 N N . ARG B 1 201 ? -4.914 40.406 26.078 1 69.19 201 ARG B N 1
ATOM 3208 C CA . ARG B 1 201 ? -4.723 39.438 27.141 1 69.19 201 ARG B CA 1
ATOM 3209 C C . ARG B 1 201 ? -5.961 39.312 28.031 1 69.19 201 ARG B C 1
ATOM 3211 O O . ARG B 1 201 ? -6.375 38.219 28.391 1 69.19 201 ARG B O 1
ATOM 3218 N N . GLY B 1 202 ? -6.441 40.562 28.344 1 67.75 202 GLY B N 1
ATOM 3219 C CA . GLY B 1 202 ? -7.641 40.562 29.156 1 67.75 202 GLY B CA 1
ATOM 3220 C C . GLY B 1 202 ? -8.789 39.812 28.531 1 67.75 202 GLY B C 1
ATOM 3221 O O . GLY B 1 202 ? -9.469 39.031 29.219 1 67.75 202 GLY B O 1
ATOM 3222 N N . LEU B 1 203 ? -8.992 40.031 27.297 1 67.12 203 LEU B N 1
ATOM 3223 C CA . LEU B 1 203 ? -10.094 39.375 26.578 1 67.12 203 LEU B CA 1
ATOM 3224 C C . LEU B 1 203 ? -9.859 37.875 26.469 1 67.12 203 LEU B C 1
ATOM 3226 O O . LEU B 1 203 ? -10.781 37.094 26.688 1 67.12 203 LEU B O 1
ATOM 3230 N N . VAL B 1 204 ? -8.688 37.406 26.234 1 70.94 204 VAL B N 1
ATOM 3231 C CA . VAL B 1 204 ? -8.375 35.969 26.078 1 70.94 204 VAL B CA 1
ATOM 3232 C C . VAL B 1 204 ? -8.461 35.281 27.422 1 70.94 204 VAL B C 1
ATOM 3234 O O . VAL B 1 204 ? -8.953 34.156 27.516 1 70.94 204 VAL B O 1
ATOM 3237 N N . ASP B 1 205 ? -7.973 36 28.422 1 72.06 205 ASP B N 1
ATOM 3238 C CA . ASP B 1 205 ? -8.117 35.469 29.766 1 72.06 205 ASP B CA 1
ATOM 3239 C C . ASP B 1 205 ? -9.586 35.188 30.109 1 72.06 205 ASP B C 1
ATOM 3241 O O . ASP B 1 205 ? -9.914 34.188 30.703 1 72.06 205 ASP B O 1
ATOM 3245 N N . GLU B 1 206 ? -10.422 36.25 29.766 1 70 206 GLU B N 1
ATOM 3246 C CA . GLU B 1 206 ? -11.852 36.125 30.016 1 70 206 GLU B CA 1
ATOM 3247 C C . GLU B 1 206 ? -12.438 34.906 29.266 1 70 206 GLU B C 1
ATOM 3249 O O . GLU B 1 206 ? -13.25 34.188 29.812 1 70 206 GLU B O 1
ATOM 3254 N N . PHE B 1 207 ? -12.125 34.719 28.141 1 66.88 207 PHE B N 1
ATOM 3255 C CA . PHE B 1 207 ? -12.562 33.594 27.344 1 66.88 207 PHE B CA 1
ATOM 3256 C C . PHE B 1 207 ? -12.133 32.281 27.984 1 66.88 207 PHE B C 1
ATOM 3258 O O . PHE B 1 207 ? -12.961 31.391 28.188 1 66.88 207 PHE B O 1
ATOM 3265 N N . LEU B 1 208 ? -10.836 32.156 28.344 1 71.06 208 LEU B N 1
ATOM 3266 C CA . LEU B 1 208 ? -10.312 30.922 28.891 1 71.06 208 LEU B CA 1
ATOM 3267 C C . LEU B 1 208 ? -10.984 30.594 30.219 1 71.06 208 LEU B C 1
ATOM 3269 O O . LEU B 1 208 ? -11.258 29.422 30.516 1 71.06 208 LEU B O 1
ATOM 3273 N N . ARG B 1 209 ? -11.234 31.641 30.938 1 70.38 209 ARG B N 1
ATOM 3274 C CA . ARG B 1 209 ? -11.945 31.469 32.188 1 70.38 209 ARG B CA 1
ATOM 3275 C C . ARG B 1 209 ? -13.367 30.984 31.953 1 70.38 209 ARG B C 1
ATOM 3277 O O . ARG B 1 209 ? -13.875 30.141 32.719 1 70.38 209 ARG B O 1
ATOM 3284 N N . SER B 1 210 ? -14.008 31.578 30.953 1 71.56 210 SER B N 1
ATOM 3285 C CA . SER B 1 210 ? -15.375 31.188 30.625 1 71.56 210 SER B CA 1
ATOM 3286 C C . SER B 1 210 ? -15.461 29.719 30.219 1 71.56 210 SER B C 1
ATOM 3288 O O . SER B 1 210 ? -16.422 29.031 30.562 1 71.56 210 SER B O 1
ATOM 3290 N N . VAL B 1 211 ? -14.531 29.266 29.453 1 72.19 211 VAL B N 1
ATOM 3291 C CA . VAL B 1 211 ? -14.5 27.859 29.031 1 72.19 211 VAL B CA 1
ATOM 3292 C C . VAL B 1 211 ? -14.312 26.969 30.25 1 72.19 211 VAL B C 1
ATOM 3294 O O . VAL B 1 211 ? -14.938 25.906 30.359 1 72.19 211 VAL B O 1
ATOM 3297 N N . ARG B 1 212 ? -13.422 27.406 31.172 1 68.56 212 ARG B N 1
ATOM 3298 C CA . ARG B 1 212 ? -13.18 26.641 32.375 1 68.56 212 ARG B CA 1
ATOM 3299 C C . ARG B 1 212 ? -14.438 26.547 33.25 1 68.56 212 ARG B C 1
ATOM 3301 O O . ARG B 1 212 ? -14.703 25.516 33.875 1 68.56 212 ARG B O 1
ATOM 3308 N N . SER B 1 213 ? -15.07 27.594 33.281 1 67.69 213 SER B N 1
ATOM 3309 C CA . SER B 1 213 ? -16.297 27.641 34.062 1 67.69 213 SER B CA 1
ATOM 3310 C C . SER B 1 213 ? -17.391 26.797 33.438 1 67.69 213 SER B C 1
ATOM 3312 O O . SER B 1 213 ? -18.203 26.188 34.125 1 67.69 213 SER B O 1
ATOM 3314 N N . SER B 1 214 ? -17.438 26.859 32.156 1 61.84 214 SER B N 1
ATOM 3315 C CA . SER B 1 214 ? -18.469 26.094 31.453 1 61.84 214 SER B CA 1
ATOM 3316 C C . SER B 1 214 ? -18.188 24.594 31.531 1 61.84 214 SER B C 1
ATOM 3318 O O . SER B 1 214 ? -19.109 23.781 31.438 1 61.84 214 SER B O 1
ATOM 3320 N N . GLY B 1 215 ? -16.953 24.234 31.422 1 51.59 215 GLY B N 1
ATOM 3321 C CA . GLY B 1 215 ? -16.609 22.828 31.5 1 51.59 215 GLY B CA 1
ATOM 3322 C C . GLY B 1 215 ? -16.797 22.25 32.875 1 51.59 215 GLY B C 1
ATOM 3323 O O . GLY B 1 215 ? -16.797 21.031 33.062 1 51.59 215 GLY B O 1
ATOM 3324 N N . ARG B 1 216 ? -16.734 23.047 34.094 1 51.88 216 ARG B N 1
ATOM 3325 C CA . ARG B 1 216 ? -16.969 22.609 35.438 1 51.88 216 ARG B CA 1
ATOM 3326 C C . ARG B 1 216 ? -18.453 22.375 35.688 1 51.88 216 ARG B C 1
ATOM 3328 O O . ARG B 1 216 ? -18.828 21.75 36.688 1 51.88 216 ARG B O 1
ATOM 3335 N N . ASP B 1 217 ? -19.281 22.859 34.844 1 43.03 217 ASP B N 1
ATOM 3336 C CA . ASP B 1 217 ? -20.688 22.531 35.062 1 43.03 217 ASP B CA 1
ATOM 3337 C C . ASP B 1 217 ? -21.094 21.312 34.219 1 43.03 217 ASP B C 1
ATOM 3339 O O . ASP B 1 217 ? -20.672 21.188 33.062 1 43.03 217 ASP B O 1
#

Solvent-accessible surface area (backbone at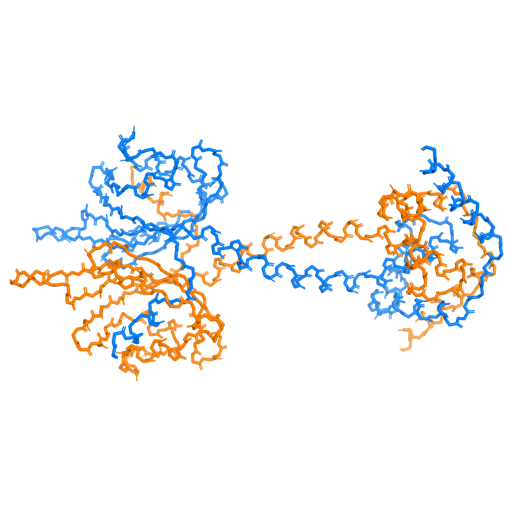oms only — not comparable to full-atom values): 21301 Å² total; per-residue (Å²): 119,79,55,46,53,26,51,46,60,38,20,42,51,68,42,59,51,20,41,38,38,32,35,65,83,78,46,39,43,45,68,36,59,48,44,29,46,68,46,57,39,58,69,79,72,66,83,54,33,40,65,58,51,41,70,27,41,30,79,90,30,66,68,66,58,79,49,59,55,48,52,31,25,55,70,44,36,67,32,40,22,36,37,46,29,38,24,74,84,66,48,78,39,34,35,37,43,37,34,29,24,40,60,39,86,88,77,63,43,54,43,33,40,38,38,38,40,33,46,44,38,66,59,36,49,52,52,14,49,58,51,20,54,55,50,30,53,54,50,45,63,62,43,40,38,40,28,17,34,29,18,30,40,17,45,29,64,40,34,44,72,66,56,24,44,50,52,48,46,48,49,17,65,71,16,73,43,60,53,55,58,55,17,44,50,51,46,54,48,37,54,71,67,42,64,49,32,63,72,49,31,54,55,51,49,51,48,55,50,49,51,39,54,54,38,72,96,120,79,55,45,53,28,49,47,60,35,21,41,51,69,40,60,51,21,41,39,38,32,32,65,83,77,47,40,43,45,68,35,60,49,45,30,47,69,47,58,38,57,69,78,70,68,82,54,34,42,67,57,51,42,70,27,41,29,80,91,30,66,68,64,59,79,49,60,55,50,51,32,24,54,70,43,35,68,32,41,21,36,38,47,28,37,26,74,82,67,48,76,40,35,36,37,42,36,35,29,24,40,60,40,86,89,77,64,44,55,43,33,39,38,38,40,40,34,46,44,39,66,60,35,49,52,52,13,49,57,51,20,54,54,50,30,53,54,50,44,62,62,43,39,38,40,29,18,33,30,19,30,40,18,47,30,66,38,34,43,74,66,55,25,45,49,52,48,45,49,48,17,63,72,16,72,41,59,52,54,58,55,16,44,49,50,47,54,47,38,54,71,66,43,63,49,34,66,70,50,30,53,54,51,50,51,50,54,49,50,50,39,55,55,38,70,99

Sequence (434 aa):
MESKIEEALDGGEMPPVGRYRLDLLTETWSWSREVYVMHGFEPGEVVPTTGLMVSHKHPDDLGNIDGALRRSAESGEAFSSVHRIVDTRGETRTLVITGQGYREEGTGEVTVLSGYIIDVTDSHRAAAARDATAAIQASAERRAAIEQARGMLMMVYSVDHDLAFQLLRRVSNDTNVPLRDIARELVGFVESSVPAAPESRGLVDEFLRSVRSSGRDMESKIEEALDGGEMPPVGRYRLDLLTETWSWSREVYVMHGFEPGEVVPTTGLMVSHKHPDDLGNIDGALRRSAESGEAFSSVHRIVDTRGETRTLVITGQGYREEGTGEVTVLSGYIIDVTDSHRAAAARDATAAIQASAERRAAIEQARGMLMMVYSVDHDLAFQLLRRVSNDTNVPLRDIARELVGFVESSVPAAPESRGLVDEFLRSVRSSGRD

Organism: NCBI:txid88382

InterPro domains:
  IPR005561 ANTAR domain [PF03861] (136-187)
  IPR005561 ANTAR domain [PS50921] (126-187)
  IPR005561 ANTAR domain [SM01012] (132-187)
  IPR011006 CheY-like superfamily [SSF52172] (125-187)
  IPR013655 PAS fold 3 [PF08447] (29-111)
  IPR035965 PAS domain superfamily [SSF55785] (16-125)
  IPR036388 Winged helix-like DNA-binding domain superfamily [G3DSA:1.10.10.10] (134-191)

Secondary structure (DSSP, 8-state):
-HHHHHHHH-SSB---EEEEEEETTTTEEEE-HHHHHHTT--TTSS--BHHHHHHTB-GGGSS---SHHHHHHHHT--EEEEEEEE-TTS-EEEEEEEEEEEE-TTT--EEEEEEEEEE-HHHHHHHHHHHHHHHHHHHHHHHHHHHHHHHHHHHHHT--HHHHHHHHHHHHHHHT--HHHHHHHHHHHHHHHPPP-HHHHHHHHHHHHHHHHHH--/-HHHHHHHH-SSB---EEEEEEETTTTEEEE-HHHHHHTT--TTSS--BHHHHHHTB-GGGSS---SHHHHHHHHT--EEEEEEEE-TTS-EEEEEEEEEEEE-TTT--EEEEEEEEEE-HHHHHHHHHHHHHHHHHHHHHHHHHHHHHHHHHHHHHT--HHHHHHHHHHHHHHHT--HHHHHHHHHHHHHHHPPP-HHHHHHHHHHHHHHHHHHH-

pLDDT: mean 84.08, std 11.35, range [41.16, 97.81]

Foldseek 3Di:
DVVVVCVVVDDDDDFQKWKKKAFQVVQWMDIDQRVQVVQPHGVPRDGDGPVVVLVFFDPVFNPPPPCVQVVCQFVFHKHKDWGWGQHPVRDIWIKIDIFHFDADPPPRGGGMTIDMITTCRVVVVVVCVVVVVVVVVVVCVQCVLVVVQLVVQCLVVVDDSVVSNVVLVVVCVVVVPDSSVSSNVSVVCCVVPPDDDVVSVVVVVVVVVVVVVVVVD/DVVVVCVVVDDDDDFQKWKKKAFQVVQFMDIDQSVQVVQPHGVPRDGDGPVVVLVFFDPVFNPPPPCVQVVCQFVFHKHKDWGWGQHPVRDIWIKIDIWHFDADPPPRGGGMTIDMITTCRVVVVVVCVVVVVVVVVVVCVQCVLVVVQLVVQCLVVVDDSVVSNVVLVVVCVVVVPDSSVSSNVSVVCCVVPPDDDVVSVVVVVVVVVVVVVVVVD